Protein 3KTA (pdb70)

Radius of gyration: 31.04 Å; Cα contacts (8 Å, |Δi|>4): 1277; chains: 4; bounding box: 97×46×68 Å

Organism: Pyrococcus furiosus (strain ATCC 43587 / DSM 3638 / JCM 8422 / Vc1) (NCBI:txid186497)

Solvent-accessible surface area: 29811 Å² total

CATH classification: 3.40.50.300

B-factor: mean 23.98, std 8.47, range [8.79, 55.63]

Foldseek 3Di:
DAWQWKWKAQFAAPYHDIDIGGDDSDDDDDDDDVPPCDLSVLVLVLVQLQNQDCVCPHPAPQSRGDDPVHHQKIKMKIKDQCPVVLFVDPDRIWIKMWIAGNVRDIWIDIPRHTDDSVRSNVRCVSRPHSDQPPRAHPPRVCVQVVDPVVNVVSVVVVVVD/DVVLVVVVLVVQLQVQLQVQLCLLQPQWGKGKDQPDPVPSVVTDIDIWIGSNHDDTDDPVRAPQVVLSSVLSNVLSNCVSPNDQEDEEEQSCFPPDLSNVLSSVVSVVVSCVPYHYHYHHLDVNDPDPWDWDWDDPPDIDIDTDDNVRNVVSVVLVVDPPSTPPD/DAWQWKWKAQFAAPYHDIDIGGDDPDDDDDDDDPPPCDLSVVVLVLVQLLHDDCVLPHPALVNGGYDVGDFKIKMKIKDQCPVVLFVDPDRIWIKMWIAGRVGDIWIDIVRHTDDSVVSNVRCLSNHHSPAPVDAHPPRPCVQVPDPVVNVVNVVSVVPD/DVLVVVVLQVQLQVQLQVQLCLLQPCWGKGKDQPCNPDSVVTDIDIDIGRVPDLVPQPQNVLSNVLSNVLSNCVVPNDAEEEEEASCVRPDLVSLLSSVVSCVVSCVPYHYHYHHLDLSDPDPWDWDWDDPPDIDIDTDDNVRNCVSVVVVD

Nearest PDB structures (foldseek):
  3kta-assembly1_B  TM=1.006E+00  e=4.753E-29  Pyrococcus furiosus
  3kta-assembly2_D  TM=9.690E-01  e=1.064E-22  Pyrococcus furiosus
  6wge-assembly1_B  TM=8.783E-01  e=1.524E-11  Homo sapiens
  7q2y-assembly1_A  TM=8.920E-01  e=1.900E-10  Saccharomyces cerevisiae S288C
  7qen-assembly1_A  TM=8.945E-01  e=2.389E-10  Saccharomyces cerevisiae

Secondary structure (DSSP, 8-state):
-EEEEEEEESBGGG-SS-EEEE--SSEEEEEE-TTSSHHHHHHHHHHHTT---S----SSGGGGB------S-EEEEEEEE-TT--SSSSSSEEEEEEEE-TTS-EEEEETTEEE-HHHHHHHHHH---TT-TTEE-TT-GGGGT--HHHHHHHHHHHHT-/-HHHHH--HHHHHHHHHHHHHHHHSTT-EEEEEES-SSSGGGS-EEEEEETTSSS---TT--HHHHHHHHHHHHHHHHHHS--SEEEEESTTTT--HHHHHHHHHHHHHHTTTSEEEEE-S------SEEEEE--TT---EEE--TTT--HHHHHHTSTT-STT-/-EEEEEEEESBGGG-SS-EEEE--SSEEEEEE-TTSSHHHHHHHHHHHTT---S----SSGGGTB-----S-EEEEEEEE-TT--SSSS-SEEEEEEEE-TTS-EEEEETTEEE-HHHHHHHHHH---TT-TTEE-TT-GGGGT--HHHHHHHHHHHHT-/-HHHH--HHHHHHHHHHHHHHHHSTT-EEEEEES-SSSGGGS-EEEEEE----TT--HHHHHHHHHHHHHHHHHHS--SEEEEESTTTT--HHHHHHHHHHHHHHTTTSEEEEE-S------SEEEEE--TT---EEE--TTT--HHHHHH-

Structure (mmCIF, N/CA/C/O backbone):
data_3KTA
#
_entry.id   3KTA
#
_cell.length_a   65.000
_cell.length_b   86.100
_cell.length_c   70.100
_cell.angle_alpha   90.00
_cell.angle_beta   116.60
_cell.angle_gamma   90.00
#
_symmetry.space_group_name_H-M   'P 1 21 1'
#
loop_
_entity.id
_entity.type
_entity.pdbx_description
1 polymer 'Chromosome segregation protein smc'
2 polymer 'Chromosome segregation protein smc'
3 non-polymer "BIS(ADENOSINE)-5'-PENTAPHOSPHATE"
4 non-polymer 'MAGNESIUM ION'
5 water water
#
loop_
_atom_site.group_PDB
_atom_site.id
_atom_site.type_symbol
_atom_site.label_atom_id
_atom_site.label_alt_id
_atom_site.label_comp_id
_atom_site.label_asym_id
_atom_site.label_entity_id
_atom_site.label_seq_id
_atom_site.pdbx_PDB_ins_code
_atom_site.Cartn_x
_atom_site.Cartn_y
_atom_site.Cartn_z
_atom_site.occupancy
_atom_site.B_iso_or_equiv
_atom_site.auth_seq_id
_atom_site.auth_comp_id
_atom_site.auth_asym_id
_atom_site.auth_atom_id
_atom_site.pdbx_PDB_model_num
ATOM 1 N N . PRO A 1 2 ? 7.422 20.956 35.928 1.00 18.25 2 PRO A N 1
ATOM 2 C CA . PRO A 1 2 ? 8.807 21.457 35.923 1.00 14.71 2 PRO A CA 1
ATOM 3 C C . PRO A 1 2 ? 9.015 22.484 34.816 1.00 16.35 2 PRO A C 1
ATOM 4 O O . PRO A 1 2 ? 8.125 22.676 33.993 1.00 18.42 2 PRO A O 1
ATOM 8 N N . TYR A 1 3 ? 10.164 23.141 34.803 1.00 14.33 3 TYR A N 1
ATOM 9 C CA . TYR A 1 3 ? 10.480 24.040 33.688 1.00 13.15 3 TYR A CA 1
ATOM 10 C C . TYR A 1 3 ? 11.972 24.095 33.497 1.00 14.38 3 TYR A C 1
ATOM 11 O O . TYR A 1 3 ? 12.742 23.726 34.390 1.00 14.84 3 TYR A O 1
ATOM 20 N N . ILE A 1 4 ? 12.376 24.562 32.323 1.00 12.17 4 ILE A N 1
ATOM 21 C CA . ILE A 1 4 ? 13.781 24.615 31.964 1.00 10.43 4 ILE A CA 1
ATOM 22 C C . ILE A 1 4 ? 14.458 25.859 32.540 1.00 13.66 4 ILE A C 1
ATOM 23 O O . ILE A 1 4 ? 14.046 26.985 32.273 1.00 14.86 4 ILE A O 1
ATOM 28 N N . GLU A 1 5 ? 15.477 25.653 33.365 1.00 12.71 5 GLU A N 1
ATOM 29 C CA . GLU A 1 5 ? 16.227 26.786 33.897 1.00 12.62 5 GLU A CA 1
ATOM 30 C C . GLU A 1 5 ? 17.271 27.243 32.888 1.00 15.05 5 GLU A C 1
ATOM 31 O O . GLU A 1 5 ? 17.413 28.439 32.618 1.00 14.57 5 GLU A O 1
ATOM 37 N N . LYS A 1 6 ? 17.971 26.284 32.296 1.00 14.91 6 LYS A N 1
ATOM 38 C CA . LYS A 1 6 ? 19.004 26.606 31.318 1.00 14.76 6 LYS A CA 1
ATOM 39 C C . LYS A 1 6 ? 19.439 25.381 30.530 1.00 14.77 6 LYS A C 1
ATOM 40 O O . LYS A 1 6 ? 19.197 24.235 30.944 1.00 13.87 6 LYS A O 1
ATOM 46 N N . LEU A 1 7 ? 20.089 25.645 29.395 1.00 12.68 7 LEU A N 1
ATOM 47 C CA . LEU A 1 7 ? 20.850 24.657 28.639 1.00 13.62 7 LEU A CA 1
ATOM 48 C C . LEU A 1 7 ? 22.339 24.983 28.703 1.00 16.16 7 LEU A C 1
ATOM 49 O O . LEU A 1 7 ? 22.734 26.149 28.803 1.00 16.83 7 LEU A O 1
ATOM 54 N N . GLU A 1 8 ? 23.157 23.946 28.629 1.00 17.24 8 GLU A N 1
ATOM 55 C CA . GLU A 1 8 ? 24.598 24.091 28.430 1.00 17.05 8 GLU A CA 1
ATOM 56 C C . GLU A 1 8 ? 24.985 23.284 27.196 1.00 15.94 8 GLU A C 1
ATOM 57 O O . GLU A 1 8 ? 24.757 22.075 27.147 1.00 17.16 8 GLU A O 1
ATOM 63 N N . LEU A 1 9 ? 25.535 23.968 26.191 1.00 15.38 9 LEU A N 1
ATOM 64 C CA . LEU A 1 9 ? 25.934 23.339 24.934 1.00 14.24 9 LEU A CA 1
ATOM 65 C C . LEU A 1 9 ? 27.452 23.325 24.824 1.00 16.94 9 LEU A C 1
ATOM 66 O O . LEU A 1 9 ? 28.088 24.358 24.995 1.00 18.68 9 LEU A O 1
ATOM 71 N N . LYS A 1 10 ? 28.015 22.169 24.502 1.00 16.25 10 LYS A N 1
ATOM 72 C CA . LYS A 1 10 ? 29.439 22.081 24.202 1.00 17.37 10 LYS A CA 1
ATOM 73 C C . LYS A 1 10 ? 29.666 21.258 22.938 1.00 18.67 10 LYS A C 1
ATOM 74 O O . LYS A 1 10 ? 29.329 20.070 22.882 1.00 18.97 10 LYS A O 1
ATOM 80 N N . GLY A 1 11 ? 30.219 21.894 21.904 1.00 19.33 11 GLY A N 1
ATOM 81 C CA . GLY A 1 11 ? 30.492 21.207 20.657 1.00 21.77 11 GLY A CA 1
ATOM 82 C C . GLY A 1 11 ? 29.229 20.845 19.903 1.00 19.47 11 GLY A C 1
ATOM 83 O O . GLY A 1 11 ? 29.215 19.922 19.078 1.00 17.11 11 GLY A O 1
ATOM 84 N N . PHE A 1 12 ? 28.155 21.587 20.175 1.00 17.02 12 PHE A N 1
ATOM 85 C CA . PHE A 1 12 ? 26.863 21.258 19.597 1.00 14.66 12 PHE A CA 1
ATOM 86 C C . PHE A 1 12 ? 26.490 22.169 18.428 1.00 16.08 12 PHE A C 1
ATOM 87 O O . PHE A 1 12 ? 26.349 23.378 18.604 1.00 16.46 12 PHE A O 1
ATOM 95 N N . LYS A 1 13 ? 26.330 21.561 17.255 1.00 15.63 13 LYS A N 1
ATOM 96 C CA . LYS A 1 13 ? 26.045 22.265 16.003 1.00 17.29 13 LYS A CA 1
ATOM 97 C C . LYS A 1 13 ? 26.865 23.547 15.861 1.00 17.15 13 LYS A C 1
ATOM 98 O O . LYS A 1 13 ? 28.089 23.503 15.944 1.00 20.24 13 LYS A O 1
ATOM 104 N N . SER A 1 14 ? 26.224 24.689 15.628 1.00 16.61 14 SER A N 1
ATOM 105 C CA . SER A 1 14 ? 26.976 25.920 15.374 1.00 15.61 14 SER A CA 1
ATOM 106 C C . SER A 1 14 ? 27.588 26.614 16.608 1.00 16.97 14 SER A C 1
ATOM 107 O O . SER A 1 14 ? 28.186 27.690 16.485 1.00 17.09 14 SER A O 1
ATOM 110 N N . TYR A 1 15 ? 27.453 26.022 17.791 1.00 16.08 15 TYR A N 1
ATOM 111 C CA . TYR A 1 15 ? 27.809 26.748 19.019 1.00 16.71 15 TYR A CA 1
ATOM 112 C C . TYR A 1 15 ? 29.268 26.692 19.494 1.00 19.33 15 TYR A C 1
ATOM 113 O O . TYR A 1 15 ? 29.628 27.329 20.496 1.00 18.80 15 TYR A O 1
ATOM 122 N N . GLY A 1 16 ? 30.103 25.986 18.738 1.00 18.71 16 GLY A N 1
ATOM 123 C CA . GLY A 1 16 ? 31.538 26.028 18.953 1.00 21.74 16 GLY A CA 1
ATOM 124 C C . GLY A 1 16 ? 32.020 25.041 19.991 1.00 25.27 16 GLY A C 1
ATOM 125 O O . GLY A 1 16 ? 31.230 24.284 20.555 1.00 23.03 16 GLY A O 1
ATOM 126 N N . ASN A 1 17 ? 33.323 25.073 20.261 1.00 24.81 17 ASN A N 1
ATOM 127 C CA . ASN A 1 17 ? 33.956 24.068 21.114 1.00 27.35 17 ASN A CA 1
ATOM 128 C C . ASN A 1 17 ? 33.855 24.304 22.610 1.00 27.49 17 ASN A C 1
ATOM 129 O O . ASN A 1 17 ? 34.051 23.378 23.398 1.00 37.73 17 ASN A O 1
ATOM 134 N N . LYS A 1 18 ? 33.579 25.536 23.011 1.00 24.96 18 LYS A N 1
ATOM 135 C CA . LYS A 1 18 ? 33.528 25.870 24.426 1.00 27.93 18 LYS A CA 1
ATOM 136 C C . LYS A 1 18 ? 32.086 25.792 24.919 1.00 28.63 18 LYS A C 1
ATOM 137 O O . LYS A 1 18 ? 31.150 25.834 24.122 1.00 24.75 18 LYS A O 1
ATOM 143 N N . LYS A 1 19 ? 31.913 25.661 26.231 1.00 30.24 19 LYS A N 1
ATOM 144 C CA . LYS A 1 19 ? 30.581 25.510 26.813 1.00 24.00 19 LYS A CA 1
ATOM 145 C C . LYS A 1 19 ? 29.796 26.818 26.739 1.00 26.51 19 LYS A C 1
ATOM 146 O O . LYS A 1 19 ? 30.269 27.861 27.187 1.00 30.28 19 LYS A O 1
ATOM 152 N N . VAL A 1 20 ? 28.606 26.747 26.141 1.00 21.13 20 VAL A N 1
ATOM 153 C CA . VAL A 1 20 ? 27.702 27.883 25.997 1.00 22.98 20 VAL A CA 1
ATOM 154 C C . VAL A 1 20 ? 26.530 27.683 26.968 1.00 20.32 20 VAL A C 1
ATOM 155 O O . VAL A 1 20 ? 25.901 26.635 26.948 1.00 19.33 20 VAL A O 1
ATOM 159 N N . VAL A 1 21 ? 26.257 28.679 27.814 1.00 17.70 21 VAL A N 1
ATOM 160 C CA . VAL A 1 21 ? 25.116 28.654 28.734 1.00 17.48 21 VAL A CA 1
ATOM 161 C C . VAL A 1 21 ? 23.957 29.465 28.167 1.00 20.38 21 VAL A C 1
ATOM 162 O O . VAL A 1 21 ? 24.129 30.620 27.787 1.00 19.54 21 VAL A O 1
ATOM 166 N N . ILE A 1 22 ? 22.773 28.863 28.121 1.00 14.39 22 ILE A N 1
ATOM 167 C CA . ILE A 1 22 ? 21.593 29.548 27.609 1.00 14.63 22 ILE A CA 1
ATOM 168 C C . ILE A 1 22 ? 20.465 29.485 28.635 1.00 13.31 22 ILE A C 1
ATOM 169 O O . ILE A 1 22 ? 19.861 28.425 28.824 1.00 15.66 22 ILE A O 1
ATOM 174 N N . PRO A 1 23 ? 20.181 30.612 29.310 1.00 15.31 23 PRO A N 1
ATOM 175 C CA . PRO A 1 23 ? 19.189 30.649 30.386 1.00 14.69 23 PRO A CA 1
ATOM 176 C C . PRO A 1 23 ? 17.816 31.000 29.846 1.00 14.49 23 PRO A C 1
ATOM 177 O O . PRO A 1 23 ? 17.721 31.704 28.838 1.00 14.85 23 PRO A O 1
ATOM 181 N N . PHE A 1 24 ? 16.773 30.527 30.519 1.00 14.06 24 PHE A N 1
ATOM 182 C CA . PHE A 1 24 ? 15.398 30.814 30.123 1.00 13.28 24 PHE A CA 1
ATOM 183 C C . PHE A 1 24 ? 14.581 31.361 31.289 1.00 15.75 24 PHE A C 1
ATOM 184 O O . PHE A 1 24 ? 14.811 31.004 32.442 1.00 17.83 24 PHE A O 1
ATOM 192 N N . SER A 1 25 ? 13.624 32.234 30.990 1.00 13.05 25 SER A N 1
ATOM 193 C CA . SER A 1 25 ? 12.644 32.633 31.991 1.00 13.14 25 SER A CA 1
ATOM 194 C C . SER A 1 25 ? 11.723 31.455 32.298 1.00 15.09 25 SER A C 1
ATOM 195 O O . SER A 1 25 ? 11.436 30.658 31.421 1.00 14.22 25 SER A O 1
ATOM 198 N N . LYS A 1 26 ? 11.243 31.352 33.534 1.00 15.83 26 LYS A N 1
ATOM 199 C CA . LYS A 1 26 ? 10.198 30.378 33.862 1.00 14.68 26 LYS A CA 1
ATOM 200 C C . LYS A 1 26 ? 8.937 30.619 33.026 1.00 14.76 26 LYS A C 1
ATOM 201 O O . LYS A 1 26 ? 8.145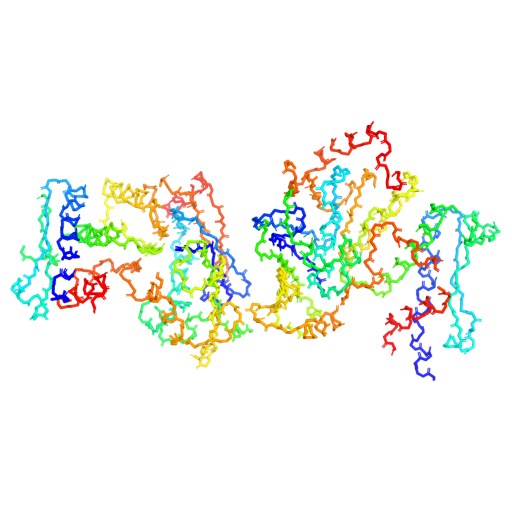 29.701 32.794 1.00 16.80 26 LYS A O 1
ATOM 207 N N . GLY A 1 27 ? 8.778 31.854 32.559 1.00 13.09 27 GLY A N 1
ATOM 208 C CA . GLY A 1 27 ? 7.624 32.244 31.770 1.00 13.87 27 GLY A CA 1
ATOM 209 C C . GLY A 1 27 ? 7.891 32.225 30.275 1.00 13.78 27 GLY A C 1
ATOM 210 O O . GLY A 1 27 ? 8.075 31.165 29.677 1.00 13.84 27 GLY A O 1
ATOM 211 N N . PHE A 1 28 ? 7.914 33.419 29.684 1.00 14.24 28 PHE A N 1
ATOM 212 C CA . PHE A 1 28 ? 8.012 33.602 28.229 1.00 13.82 28 PHE A CA 1
ATOM 213 C C . PHE A 1 28 ? 9.384 34.166 27.835 1.00 13.80 28 PHE A C 1
ATOM 214 O O . PHE A 1 28 ? 9.731 35.304 28.177 1.00 12.25 28 PHE A O 1
ATOM 222 N N . THR A 1 29 ? 10.186 33.355 27.148 1.00 10.89 29 THR A N 1
ATOM 223 C CA . THR A 1 29 ? 11.458 33.817 26.596 1.00 13.10 29 THR A CA 1
ATOM 224 C C . THR A 1 29 ? 11.324 33.926 25.087 1.00 11.99 29 THR A C 1
ATOM 225 O O . THR A 1 29 ? 10.826 33.012 24.440 1.00 13.02 29 THR A O 1
ATOM 229 N N . ALA A 1 30 ? 11.761 35.050 24.528 1.00 12.53 30 ALA A N 1
ATOM 230 C CA . ALA A 1 30 ? 11.832 35.187 23.084 1.00 12.53 30 ALA A CA 1
ATOM 231 C C . ALA A 1 30 ? 13.283 35.053 22.662 1.00 11.46 30 ALA A C 1
ATOM 232 O O . ALA A 1 30 ? 14.178 35.583 23.325 1.00 14.01 30 ALA A O 1
ATOM 234 N N . ILE A 1 31 ? 13.497 34.365 21.546 1.00 11.65 31 ILE A N 1
ATOM 235 C CA . ILE A 1 31 ? 14.824 34.196 20.960 1.00 13.04 31 ILE A CA 1
ATOM 236 C C . ILE A 1 31 ? 14.833 34.912 19.619 1.00 14.78 31 ILE A C 1
ATOM 237 O O . ILE A 1 31 ? 14.031 34.591 18.739 1.00 14.59 31 ILE A O 1
ATOM 242 N N . VAL A 1 32 ? 15.714 35.899 19.484 1.00 13.31 32 VAL A N 1
ATOM 243 C CA . VAL A 1 32 ? 15.802 36.697 18.260 1.00 13.68 32 VAL A CA 1
ATOM 244 C C . VAL A 1 32 ? 17.221 36.656 17.698 1.00 15.33 32 VAL A C 1
ATOM 245 O O . VAL A 1 32 ? 18.164 36.316 18.395 1.00 16.33 32 VAL A O 1
ATOM 249 N N . GLY A 1 33 ? 17.369 37.008 16.428 1.00 14.89 33 GLY A N 1
ATOM 250 C CA . GLY A 1 33 ? 18.676 36.960 15.791 1.00 15.73 33 GLY A CA 1
ATOM 251 C C . GLY A 1 33 ? 18.514 36.847 14.292 1.00 16.08 33 GLY A C 1
ATOM 252 O O . GLY A 1 33 ? 17.480 36.386 13.805 1.00 15.01 33 GLY A O 1
ATOM 253 N N . ALA A 1 34 ? 19.541 37.272 13.563 1.00 18.65 34 ALA A N 1
ATOM 254 C CA . ALA A 1 34 ? 19.498 37.290 12.111 1.00 19.10 34 ALA A CA 1
ATOM 255 C C . ALA A 1 34 ? 19.208 35.912 11.533 1.00 18.64 34 ALA A C 1
ATOM 256 O O . ALA A 1 34 ? 19.485 34.884 12.159 1.00 19.31 34 ALA A O 1
ATOM 258 N N . ASN A 1 35 ? 18.665 35.887 10.324 1.00 16.08 35 ASN A N 1
ATOM 259 C CA . ASN A 1 35 ? 18.508 34.643 9.595 1.00 15.34 35 ASN A CA 1
ATOM 260 C C . ASN A 1 35 ? 19.836 33.886 9.575 1.00 17.53 35 ASN A C 1
ATOM 261 O O . ASN A 1 35 ? 20.884 34.473 9.301 1.00 18.07 35 ASN A O 1
ATOM 266 N N . GLY A 1 36 ? 19.796 32.589 9.865 1.00 17.65 36 GLY A N 1
ATOM 267 C CA . GLY A 1 36 ? 21.001 31.772 9.836 1.00 18.00 36 GLY A CA 1
ATOM 268 C C . GLY A 1 36 ? 21.950 31.917 11.023 1.00 18.47 36 GLY A C 1
ATOM 269 O O . GLY A 1 36 ? 23.047 31.349 11.024 1.00 17.95 36 GLY A O 1
ATOM 270 N N . SER A 1 37 ? 21.534 32.651 12.052 1.00 15.96 37 SER A N 1
ATOM 271 C CA . SER A 1 37 ? 22.439 32.939 13.163 1.00 16.56 37 SER A CA 1
ATOM 272 C C . SER A 1 37 ? 22.624 31.777 14.146 1.00 16.03 37 SER A C 1
ATOM 273 O O . SER A 1 37 ? 23.592 31.778 14.916 1.00 16.21 37 SER A O 1
ATOM 276 N N . GLY A 1 38 ? 21.705 30.811 14.110 1.00 14.87 38 GLY A N 1
ATOM 277 C CA . GLY A 1 38 ? 21.757 29.651 14.998 1.00 13.81 38 GLY A CA 1
ATOM 278 C C . GLY A 1 38 ? 20.577 29.459 15.956 1.00 15.75 38 GLY A C 1
ATOM 279 O O . GLY A 1 38 ? 20.695 28.737 16.956 1.00 15.99 38 GLY A O 1
ATOM 280 N N . LYS A 1 39 ? 19.443 30.092 15.670 1.00 11.93 39 LYS A N 1
ATOM 281 C CA . LYS A 1 39 ? 18.299 30.047 16.591 1.00 12.55 39 LYS A CA 1
ATOM 282 C C . LYS A 1 39 ? 17.673 28.651 16.691 1.00 13.54 39 LYS A C 1
ATOM 283 O O . LYS A 1 39 ? 17.505 28.098 17.798 1.00 12.07 39 LYS A O 1
ATOM 289 N N . SER A 1 40 ? 17.328 28.060 15.553 1.00 13.63 40 SER A N 1
ATOM 290 C CA . SER A 1 40 ? 16.675 26.755 15.578 1.00 13.63 40 SER A CA 1
ATOM 291 C C . SER A 1 40 ? 17.575 25.686 16.191 1.00 13.79 40 SER A C 1
ATOM 292 O O . SER A 1 40 ? 17.081 24.713 16.741 1.00 12.86 40 SER A O 1
ATOM 295 N N . ASN A 1 41 ? 18.884 25.859 16.062 1.00 12.15 41 ASN A N 1
ATOM 296 C CA . ASN A 1 41 ? 19.829 24.922 16.682 1.00 14.55 41 ASN A CA 1
ATOM 297 C C . ASN A 1 41 ? 19.641 24.802 18.204 1.00 14.84 41 ASN A C 1
ATOM 298 O O . ASN A 1 41 ? 19.936 23.761 18.791 1.00 13.61 41 ASN A O 1
ATOM 303 N N . ILE A 1 42 ? 19.181 25.872 18.847 1.00 12.43 42 ILE A N 1
ATOM 304 C CA . ILE A 1 42 ? 18.845 25.800 20.276 1.00 15.03 42 ILE A CA 1
ATOM 305 C C . ILE A 1 42 ? 17.683 24.838 20.515 1.00 13.26 42 ILE A C 1
ATOM 306 O O . ILE A 1 42 ? 17.711 24.034 21.443 1.00 12.62 42 ILE A O 1
ATOM 311 N N . GLY A 1 43 ? 16.656 24.913 19.675 1.00 10.38 43 GLY A N 1
ATOM 312 C CA . GLY A 1 43 ? 15.597 23.929 19.701 1.00 13.52 43 GLY A CA 1
ATOM 313 C C . GLY A 1 43 ? 16.137 22.532 19.478 1.00 13.84 43 GLY A C 1
ATOM 314 O O . GLY A 1 43 ? 15.690 21.585 20.120 1.00 13.39 43 GLY A O 1
ATOM 315 N N . ASP A 1 44 ? 17.096 22.389 18.564 1.00 12.67 44 ASP A N 1
ATOM 316 C CA . ASP A 1 44 ? 17.636 21.060 18.299 1.00 12.40 44 ASP A CA 1
ATOM 317 C C . ASP A 1 44 ? 18.398 20.518 19.511 1.00 12.67 44 ASP A C 1
ATOM 318 O O . ASP A 1 44 ? 18.411 19.300 19.739 1.00 14.17 44 ASP A O 1
ATOM 323 N N . ALA A 1 45 ? 19.004 21.417 20.285 1.00 13.59 45 ALA A N 1
ATOM 324 C CA . ALA A 1 45 ? 19.691 21.016 21.522 1.00 13.53 45 ALA A CA 1
ATOM 325 C C . ALA A 1 45 ? 18.696 20.402 22.496 1.00 14.27 45 ALA A C 1
ATOM 326 O O . ALA A 1 45 ? 19.001 19.422 23.182 1.00 14.49 45 ALA A O 1
ATOM 328 N N . ILE A 1 46 ? 17.495 20.961 22.546 1.00 11.32 46 ILE A N 1
ATOM 329 C CA . ILE A 1 46 ? 16.437 20.419 23.392 1.00 12.04 46 ILE A CA 1
ATOM 330 C C . ILE A 1 46 ? 15.970 19.045 22.896 1.00 14.95 46 ILE A C 1
ATOM 331 O O . ILE A 1 46 ? 15.865 18.107 23.682 1.00 14.73 46 ILE A O 1
ATOM 336 N N . LEU A 1 47 ? 15.701 18.922 21.597 1.00 11.77 47 LEU A N 1
ATOM 337 C CA . LEU A 1 47 ? 15.335 17.626 21.030 1.00 14.59 47 LEU A CA 1
ATOM 338 C C . LEU A 1 47 ? 16.397 16.568 21.356 1.00 16.77 47 LEU A C 1
ATOM 339 O O . LEU A 1 47 ? 16.081 15.413 21.714 1.00 16.61 47 LEU A O 1
ATOM 344 N N . PHE A 1 48 ? 17.657 16.968 21.215 1.00 12.83 48 PHE A N 1
ATOM 345 C CA . PHE A 1 48 ? 18.789 16.054 21.390 1.00 12.81 48 PHE A CA 1
ATOM 346 C C . PHE A 1 48 ? 18.896 15.551 22.821 1.00 15.39 48 PHE A C 1
ATOM 347 O O . PHE A 1 48 ? 18.967 14.338 23.065 1.00 15.48 48 PHE A O 1
ATOM 355 N N . VAL A 1 49 ? 18.900 16.481 23.770 1.00 13.40 49 VAL A N 1
ATOM 356 C CA . VAL A 1 49 ? 19.120 16.103 25.169 1.00 13.97 49 VAL A CA 1
ATOM 357 C C . VAL A 1 49 ? 17.942 15.313 25.742 1.00 14.48 49 VAL A C 1
ATOM 358 O O . VAL A 1 49 ? 18.116 14.527 26.680 1.00 15.26 49 VAL A O 1
ATOM 362 N N . LEU A 1 50 ? 16.756 15.482 25.158 1.00 15.49 50 LEU A N 1
ATOM 363 C CA . LEU A 1 50 ? 15.567 14.756 25.606 1.00 16.65 50 LEU A CA 1
ATOM 364 C C . LEU A 1 50 ? 15.422 13.410 24.900 1.00 17.97 50 LEU A C 1
ATOM 365 O O . LEU A 1 50 ? 14.386 12.744 25.001 1.00 18.23 50 LEU A O 1
ATOM 370 N N . GLY A 1 51 ? 16.460 13.025 24.167 1.00 17.94 51 GLY A N 1
ATOM 371 C CA . GLY A 1 51 ? 16.560 11.654 23.686 1.00 21.93 51 GLY A CA 1
ATOM 372 C C . GLY A 1 51 ? 16.249 11.436 22.224 1.00 23.86 51 GLY A C 1
ATOM 373 O O . GLY A 1 51 ? 16.084 10.294 21.788 1.00 27.37 51 GLY A O 1
ATOM 374 N N . GLY A 1 52 ? 16.176 12.519 21.457 1.00 22.10 52 GLY A N 1
ATOM 375 C CA . GLY A 1 52 ? 15.862 12.420 20.043 1.00 24.39 52 GLY A CA 1
ATOM 376 C C . GLY A 1 52 ? 16.720 11.398 19.318 1.00 26.02 52 GLY A C 1
ATOM 377 O O . GLY A 1 52 ? 17.947 11.450 19.370 1.00 24.44 52 GLY A O 1
ATOM 378 N N . LEU A 1 53 ? 16.067 10.474 18.620 1.00 30.44 53 LEU A N 1
ATOM 379 C CA . LEU A 1 53 ? 16.781 9.441 17.878 1.00 31.69 53 LEU A CA 1
ATOM 380 C C . LEU A 1 53 ? 16.779 9.711 16.379 1.00 33.73 53 LEU A C 1
ATOM 381 O O . LEU A 1 53 ? 17.445 9.005 15.622 1.00 39.57 53 LEU A O 1
ATOM 386 N N . SER A 1 54 ? 16.031 10.725 15.954 1.00 31.58 54 SER A N 1
ATOM 387 C CA . SER A 1 54 ? 15.947 11.061 14.528 1.00 33.17 54 SER A CA 1
ATOM 388 C C . SER A 1 54 ? 16.881 12.200 14.143 1.00 31.16 54 SER A C 1
ATOM 389 O O . SER A 1 54 ? 16.578 13.372 14.381 1.00 28.85 54 SER A O 1
ATOM 392 N N . ALA A 1 55 ? 18.012 11.863 13.538 1.00 31.34 55 ALA A N 1
ATOM 393 C CA . ALA A 1 55 ? 18.949 12.887 13.099 1.00 27.84 55 ALA A CA 1
ATOM 394 C C . ALA A 1 55 ? 18.242 13.852 12.150 1.00 27.99 55 ALA A C 1
ATOM 395 O O . ALA A 1 55 ? 18.461 15.063 12.207 1.00 27.01 55 ALA A O 1
ATOM 397 N N . LYS A 1 56 ? 17.392 13.299 11.288 1.00 28.71 56 LYS A N 1
ATOM 398 C CA . LYS A 1 56 ? 16.681 14.086 10.282 1.00 31.66 56 LYS A CA 1
ATOM 399 C C . LYS A 1 56 ? 15.811 15.175 10.913 1.00 29.14 56 LYS A C 1
ATOM 400 O O . LYS A 1 56 ? 15.725 16.288 10.385 1.00 28.13 56 LYS A O 1
ATOM 406 N N . ALA A 1 57 ? 15.183 14.867 12.046 1.00 26.65 57 ALA A N 1
ATOM 407 C CA . ALA A 1 57 ? 14.351 15.856 12.735 1.00 28.58 57 ALA A CA 1
ATOM 408 C C . ALA A 1 57 ? 15.188 17.064 13.157 1.00 23.26 57 ALA A C 1
ATOM 409 O O . ALA A 1 57 ? 14.676 18.184 13.247 1.00 24.06 57 ALA A O 1
ATOM 419 N N . ARG A 1 59 ? 17.799 17.977 11.460 1.00 22.64 59 ARG A N 1
ATOM 420 C CA . ARG A 1 59 ? 18.402 18.436 10.213 1.00 24.86 59 ARG A CA 1
ATOM 421 C C . ARG A 1 59 ? 19.845 17.963 10.036 1.00 28.42 59 ARG A C 1
ATOM 422 O O . ARG A 1 59 ? 20.690 18.679 9.503 1.00 29.44 59 ARG A O 1
ATOM 430 N N . ALA A 1 60 ? 20.104 16.743 10.491 1.00 29.51 60 ALA A N 1
ATOM 431 C CA . ALA A 1 60 ? 21.395 16.098 10.301 1.00 29.03 60 ALA A CA 1
ATOM 432 C C . ALA A 1 60 ? 21.196 14.800 9.524 1.00 27.06 60 ALA A C 1
ATOM 433 O O . ALA A 1 60 ? 20.158 14.145 9.652 1.00 30.94 60 ALA A O 1
ATOM 435 N N . SER A 1 61 ? 22.183 14.429 8.716 1.00 31.39 61 SER A N 1
ATOM 436 C CA . SER A 1 61 ? 22.111 13.165 7.985 1.00 31.80 61 SER A CA 1
ATOM 437 C C . SER A 1 61 ? 22.271 12.008 8.959 1.00 32.31 61 SER A C 1
ATOM 438 O O . SER A 1 61 ? 21.546 11.015 8.891 1.00 31.73 61 SER A O 1
ATOM 441 N N . ARG A 1 62 ? 23.233 12.141 9.863 1.00 28.42 62 ARG A N 1
ATOM 442 C CA . ARG A 1 62 ? 23.378 11.187 10.955 1.00 30.67 62 ARG A CA 1
ATOM 443 C C . ARG A 1 62 ? 23.693 11.950 12.229 1.00 29.38 62 ARG A C 1
ATOM 444 O O . ARG A 1 62 ? 24.092 13.112 12.183 1.00 29.12 62 ARG A O 1
ATOM 452 N N . ILE A 1 63 ? 23.521 11.293 13.367 1.00 31.65 63 ILE A N 1
ATOM 453 C CA . ILE A 1 63 ? 23.637 11.967 14.656 1.00 27.61 63 ILE A CA 1
ATOM 454 C C . ILE A 1 63 ? 25.017 12.596 14.908 1.00 28.59 63 ILE A C 1
ATOM 455 O O . ILE A 1 63 ? 25.113 13.649 15.527 1.00 26.03 63 ILE A O 1
ATOM 460 N N . SER A 1 64 ? 26.086 11.977 14.410 1.00 29.07 64 SER A N 1
ATOM 461 C CA . SER A 1 64 ? 27.424 12.539 14.594 1.00 26.56 64 SER A CA 1
ATOM 462 C C . SER A 1 64 ? 27.609 13.882 13.878 1.00 26.31 64 SER A C 1
ATOM 463 O O . SER A 1 64 ? 28.516 14.659 14.217 1.00 27.67 64 SER A O 1
ATOM 466 N N . ASP A 1 65 ? 26.748 14.155 12.897 1.00 27.98 65 ASP A N 1
ATOM 467 C CA . ASP A 1 65 ? 26.798 15.411 12.150 1.00 27.64 65 ASP A CA 1
ATOM 468 C C . ASP A 1 65 ? 26.407 16.595 13.027 1.00 28.28 65 ASP A C 1
ATOM 469 O O . ASP A 1 65 ? 26.542 17.752 12.620 1.00 24.48 65 ASP A O 1
ATOM 474 N N . LEU A 1 66 ? 25.922 16.301 14.231 1.00 23.15 66 LEU A N 1
ATOM 475 C CA . LEU A 1 66 ? 25.590 17.336 15.201 1.00 21.12 66 LEU A CA 1
ATOM 476 C C . LEU A 1 66 ? 26.832 17.904 15.879 1.00 20.33 66 LEU A C 1
ATOM 477 O O . LEU A 1 66 ? 26.758 18.872 16.635 1.00 20.16 66 LEU A O 1
ATOM 482 N N . ILE A 1 67 ? 27.980 17.279 15.642 1.00 20.80 67 ILE A N 1
ATOM 483 C CA . ILE A 1 67 ? 29.199 17.738 16.276 1.00 20.14 67 ILE A CA 1
ATOM 484 C C . ILE A 1 67 ? 29.756 18.949 15.554 1.00 18.64 67 ILE A C 1
ATOM 485 O O . ILE A 1 67 ? 29.912 18.929 14.326 1.00 22.79 67 ILE A O 1
ATOM 490 N N . PHE A 1 68 ? 30.039 19.991 16.327 1.00 20.03 68 PHE A N 1
ATOM 491 C CA . PHE A 1 68 ? 30.598 21.229 15.807 1.00 18.19 68 PHE A CA 1
ATOM 492 C C . PHE A 1 68 ? 31.798 21.011 14.906 1.00 23.37 68 PHE A C 1
ATOM 493 O O . PHE A 1 68 ? 32.782 20.382 15.294 1.00 22.92 68 PHE A O 1
ATOM 501 N N . ALA A 1 69 ? 31.701 21.562 13.705 1.00 23.28 69 ALA A N 1
ATOM 502 C CA . ALA A 1 69 ? 32.811 21.622 12.774 1.00 27.44 69 ALA A CA 1
ATOM 503 C C . ALA A 1 69 ? 32.655 22.954 12.055 1.00 25.52 69 ALA A C 1
ATOM 504 O O . ALA A 1 69 ? 31.736 23.121 11.257 1.00 32.32 69 ALA A O 1
ATOM 506 N N . GLY A 1 70 ? 33.524 23.906 12.377 1.00 27.52 70 GLY A N 1
ATOM 507 C CA . GLY A 1 70 ? 33.437 25.252 11.832 1.00 28.65 70 GLY A CA 1
ATOM 508 C C . GLY A 1 70 ? 33.498 25.302 10.319 1.00 35.91 70 GLY A C 1
ATOM 509 O O . GLY A 1 70 ? 32.745 26.041 9.686 1.00 33.01 70 GLY A O 1
ATOM 510 N N . SER A 1 71 ? 34.402 24.519 9.738 1.00 36.06 71 SER A N 1
ATOM 511 C CA . SER A 1 71 ? 34.523 24.429 8.288 1.00 36.83 71 SER A CA 1
ATOM 512 C C . SER A 1 71 ? 34.976 23.031 7.880 1.00 41.06 71 SER A C 1
ATOM 513 O O . SER A 1 71 ? 35.330 22.210 8.732 1.00 38.03 71 SER A O 1
ATOM 516 N N . PRO A 1 76 ? 37.239 19.482 14.186 1.00 36.23 76 PRO A N 1
ATOM 517 C CA . PRO A 1 76 ? 35.956 19.620 14.892 1.00 36.47 76 PRO A CA 1
ATOM 518 C C . PRO A 1 76 ? 36.059 19.304 16.385 1.00 36.96 76 PRO A C 1
ATOM 519 O O . PRO A 1 76 ? 37.136 18.998 16.908 1.00 33.72 76 PRO A O 1
ATOM 523 N N . ALA A 1 77 ? 34.925 19.388 17.069 1.00 35.00 77 ALA A N 1
ATOM 524 C CA . ALA A 1 77 ? 34.851 18.994 18.468 1.00 32.70 77 ALA A CA 1
ATOM 525 C C . ALA A 1 77 ? 35.028 17.474 18.597 1.00 27.37 77 ALA A C 1
ATOM 526 O O . ALA A 1 77 ? 34.789 16.729 17.645 1.00 31.02 77 ALA A O 1
ATOM 528 N N . LYS A 1 78 ? 35.449 17.019 19.777 1.00 28.42 78 LYS A N 1
ATOM 529 C CA . LYS A 1 78 ? 35.650 15.591 20.020 1.00 28.95 78 LYS A CA 1
ATOM 530 C C . LYS A 1 78 ? 34.314 14.862 20.224 1.00 30.53 78 LYS A C 1
ATOM 531 O O . LYS A 1 78 ? 34.231 13.635 20.134 1.00 26.29 78 LYS A O 1
ATOM 537 N N . TYR A 1 79 ? 33.267 15.639 20.486 1.00 28.21 79 TYR A N 1
ATOM 538 C CA . TYR A 1 79 ? 31.907 15.120 20.619 1.00 23.74 79 TYR A CA 1
ATOM 539 C C . TYR A 1 79 ? 30.977 16.316 20.780 1.00 21.82 79 TYR A C 1
ATOM 540 O O . TYR A 1 79 ? 31.442 17.438 20.918 1.00 21.79 79 TYR A O 1
ATOM 549 N N . ALA A 1 80 ? 29.675 16.060 20.783 1.00 22.23 80 ALA A N 1
ATOM 550 C CA . ALA A 1 80 ? 28.686 17.099 21.082 1.00 21.17 80 ALA A CA 1
ATOM 551 C C . ALA A 1 80 ? 27.995 16.756 22.395 1.00 19.89 80 ALA A C 1
ATOM 552 O O . ALA A 1 80 ? 27.613 15.613 22.622 1.00 21.36 80 ALA A O 1
ATOM 554 N N . GLU A 1 81 ? 27.830 17.750 23.256 1.00 17.50 81 GLU A N 1
ATOM 555 C CA . GLU A 1 81 ? 27.160 17.523 24.527 1.00 18.02 81 GLU A CA 1
ATOM 556 C C . GLU A 1 81 ? 26.145 18.614 24.863 1.00 17.83 81 GLU A C 1
ATOM 557 O O . GLU A 1 81 ? 26.412 19.799 24.690 1.00 19.88 81 GLU A O 1
ATOM 563 N N . VAL A 1 82 ? 24.985 18.200 25.360 1.00 14.11 82 VAL A N 1
ATOM 564 C CA . VAL A 1 82 ? 23.996 19.143 25.866 1.00 14.03 82 VAL A CA 1
ATOM 565 C C . VAL A 1 82 ? 23.594 18.724 27.270 1.00 13.13 82 VAL A C 1
ATOM 566 O O . VAL A 1 82 ? 23.360 17.536 27.524 1.00 15.51 82 VAL A O 1
ATOM 570 N N . ALA A 1 83 ? 23.547 19.698 28.173 1.00 15.21 83 ALA A N 1
ATOM 571 C CA . ALA A 1 83 ? 22.962 19.488 29.489 1.00 15.22 83 ALA A CA 1
ATOM 572 C C . ALA A 1 83 ? 21.734 20.374 29.629 1.00 14.67 83 ALA A C 1
ATOM 573 O O . ALA A 1 83 ? 21.756 21.548 29.250 1.00 15.81 83 ALA A O 1
ATOM 575 N N . ILE A 1 84 ? 20.657 19.810 30.165 1.00 14.04 84 ILE A N 1
ATOM 576 C CA . ILE A 1 84 ? 19.448 20.575 30.402 1.00 12.83 84 ILE A CA 1
ATOM 577 C C . ILE A 1 84 ? 19.133 20.561 31.904 1.00 14.51 84 ILE A C 1
ATOM 578 O O . ILE A 1 84 ? 19.199 19.507 32.555 1.00 15.24 84 ILE A O 1
ATOM 583 N N . TYR A 1 85 ? 18.863 21.735 32.459 1.00 12.93 85 TYR A N 1
ATOM 584 C CA . TYR A 1 85 ? 18.608 21.877 33.901 1.00 14.21 85 TYR A CA 1
ATOM 585 C C . TYR A 1 85 ? 17.128 22.195 34.117 1.00 16.13 85 TYR A C 1
ATOM 586 O O . TYR A 1 85 ? 16.643 23.259 33.697 1.00 14.78 85 TYR A O 1
ATOM 595 N N . PHE A 1 86 ? 16.401 21.271 34.746 1.00 14.45 86 PHE A N 1
ATOM 596 C CA . PHE A 1 86 ? 14.994 21.502 35.047 1.00 13.24 86 PHE A CA 1
ATOM 597 C C . PHE A 1 86 ? 14.804 21.923 36.492 1.00 13.99 86 PHE A C 1
ATOM 598 O O . PHE A 1 86 ? 15.342 21.296 37.413 1.00 16.61 86 PHE A O 1
ATOM 606 N N . ASN A 1 87 ? 13.997 22.951 36.704 1.00 13.49 87 ASN A N 1
ATOM 607 C CA . ASN A 1 87 ? 13.457 23.174 38.035 1.00 15.87 87 ASN A CA 1
ATOM 608 C C . ASN A 1 87 ? 12.362 22.140 38.321 1.00 15.53 87 ASN A C 1
ATOM 609 O O . ASN A 1 87 ? 11.427 21.981 37.537 1.00 15.03 87 ASN A O 1
ATOM 614 N N . ASN A 1 88 ? 12.506 21.415 39.433 1.00 14.87 88 ASN A N 1
ATOM 615 C CA . ASN A 1 88 ? 11.578 20.346 39.808 1.00 14.30 88 ASN A CA 1
ATOM 616 C C . ASN A 1 88 ? 11.006 20.593 41.193 1.00 17.74 88 ASN A C 1
ATOM 617 O O . ASN A 1 88 ? 10.643 19.647 41.903 1.00 16.59 88 ASN A O 1
ATOM 622 N N . GLU A 1 89 ? 10.914 21.854 41.591 1.00 15.24 89 GLU A N 1
ATOM 623 C CA . GLU A 1 89 ? 10.274 22.141 42.874 1.00 19.34 89 GLU A CA 1
ATOM 624 C C . GLU A 1 89 ? 8.837 21.605 42.927 1.00 22.28 89 GLU A C 1
ATOM 625 O O . GLU A 1 89 ? 8.326 21.277 44.011 1.00 18.59 89 GLU A O 1
ATOM 631 N N . ASP A 1 90 ? 8.185 21.509 41.767 1.00 18.90 90 ASP A N 1
ATOM 632 C CA . ASP A 1 90 ? 6.804 21.016 41.698 1.00 17.83 90 ASP A CA 1
ATOM 633 C C . ASP A 1 90 ? 6.696 19.491 41.728 1.00 18.15 90 ASP A C 1
ATOM 634 O O . ASP A 1 90 ? 5.602 18.939 41.737 1.00 17.88 90 ASP A O 1
ATOM 639 N N . ARG A 1 91 ? 7.846 18.826 41.759 1.00 17.70 91 ARG A N 1
ATOM 640 C CA . ARG A 1 91 ? 7.914 17.365 41.764 1.00 16.35 91 ARG A CA 1
ATOM 641 C C . ARG A 1 91 ? 7.176 16.730 40.585 1.00 19.38 91 ARG A C 1
ATOM 642 O O . ARG A 1 91 ? 6.629 15.631 40.689 1.00 19.31 91 ARG A O 1
ATOM 650 N N . GLY A 1 92 ? 7.190 17.422 39.447 1.00 17.03 92 GLY A N 1
ATOM 651 C CA . GLY A 1 92 ? 6.693 16.830 38.225 1.00 16.53 92 GLY A CA 1
ATOM 652 C C . GLY A 1 92 ? 7.490 15.588 37.857 1.00 17.25 92 GLY A C 1
ATOM 653 O O . GLY A 1 92 ? 6.920 14.601 37.399 1.00 19.98 92 GLY A O 1
ATOM 654 N N . PHE A 1 93 ? 8.809 15.642 38.030 1.00 18.82 93 PHE A N 1
ATOM 655 C CA . PHE A 1 93 ? 9.645 14.455 37.865 1.00 20.21 93 PHE A CA 1
ATOM 656 C C . PHE A 1 93 ? 9.530 13.628 39.135 1.00 18.66 93 PHE A C 1
ATOM 657 O O . PHE A 1 93 ? 9.561 14.179 40.247 1.00 18.83 93 PHE A O 1
ATOM 665 N N . PRO A 1 94 ? 9.425 12.304 38.981 1.00 19.01 94 PRO A N 1
ATOM 666 C CA . PRO A 1 94 ? 9.356 11.408 40.141 1.00 20.28 94 PRO A CA 1
ATOM 667 C C . PRO A 1 94 ? 10.736 11.203 40.760 1.00 23.48 94 PRO A C 1
ATOM 668 O O . PRO A 1 94 ? 11.214 10.071 40.905 1.00 23.50 94 PRO A O 1
ATOM 672 N N . ILE A 1 95 ? 11.367 12.317 41.113 1.00 20.05 95 ILE A N 1
ATOM 673 C CA . ILE A 1 95 ? 12.698 12.342 41.701 1.00 20.51 95 ILE A CA 1
ATOM 674 C C . ILE A 1 95 ? 12.650 13.364 42.827 1.00 23.82 95 ILE A C 1
ATOM 675 O O . ILE A 1 95 ? 12.187 14.488 42.618 1.00 22.30 95 ILE A O 1
ATOM 680 N N . ASP A 1 96 ? 13.113 12.976 44.015 1.00 21.62 96 ASP A N 1
ATOM 681 C CA . ASP A 1 96 ? 13.009 13.834 45.188 1.00 22.30 96 ASP A CA 1
ATOM 682 C C . ASP A 1 96 ? 14.117 14.875 45.222 1.00 24.93 96 ASP A C 1
ATOM 683 O O . ASP A 1 96 ? 14.880 14.957 46.189 1.00 26.20 96 ASP A O 1
ATOM 688 N N . GLU A 1 97 ? 14.207 15.668 44.158 1.00 19.10 97 GLU A N 1
ATOM 689 C CA . GLU A 1 97 ? 15.180 16.750 44.082 1.00 20.59 97 GLU A CA 1
ATOM 690 C C . GLU A 1 97 ? 14.560 17.981 43.440 1.00 19.25 97 GLU A C 1
ATOM 691 O O . GLU A 1 97 ? 13.755 17.852 42.515 1.00 18.35 97 GLU A O 1
ATOM 697 N N . ASP A 1 98 ? 14.944 19.162 43.915 1.00 18.35 98 ASP A N 1
ATOM 698 C CA . ASP A 1 98 ? 14.477 20.418 43.316 1.00 19.16 98 ASP A CA 1
ATOM 699 C C . ASP A 1 98 ? 15.068 20.699 41.945 1.00 16.61 98 ASP A C 1
ATOM 700 O O . ASP A 1 98 ? 14.551 21.546 41.215 1.00 16.98 98 ASP A O 1
ATOM 705 N N . GLU A 1 99 ? 16.165 20.023 41.613 1.00 19.81 99 GLU A N 1
ATOM 706 C CA . GLU A 1 99 ? 16.789 20.176 40.303 1.00 21.18 99 GLU A CA 1
ATOM 707 C C . GLU A 1 99 ? 16.958 18.810 39.659 1.00 20.39 99 GLU A C 1
ATOM 708 O O . GLU A 1 99 ? 17.403 17.856 40.309 1.00 20.10 99 GLU A O 1
ATOM 714 N N . VAL A 1 100 ? 16.582 18.705 38.386 1.00 16.93 100 VAL A N 1
ATOM 715 C CA . VAL A 1 100 ? 16.809 17.493 37.612 1.00 15.35 100 VAL A CA 1
ATOM 716 C C . VAL A 1 100 ? 17.660 17.865 36.415 1.00 15.77 100 VAL A C 1
ATOM 717 O O . VAL A 1 100 ? 17.244 18.690 35.598 1.00 16.63 100 VAL A O 1
ATOM 721 N N . VAL A 1 101 ? 18.849 17.271 36.322 1.00 15.55 101 VAL A N 1
ATOM 722 C CA . VAL A 1 101 ? 19.799 17.614 35.264 1.00 15.18 101 VAL A CA 1
ATOM 723 C C . VAL A 1 101 ? 19.958 16.392 34.381 1.00 16.33 101 VAL A C 1
ATOM 724 O O . VAL A 1 101 ? 20.298 15.298 34.859 1.00 16.88 101 VAL A O 1
ATOM 728 N N . ILE A 1 102 ? 19.723 16.571 33.088 1.00 15.29 102 ILE A N 1
ATOM 729 C CA . ILE A 1 102 ? 19.927 15.505 32.124 1.00 12.48 102 ILE A CA 1
ATOM 730 C C . ILE A 1 102 ? 21.015 15.941 31.144 1.00 14.94 102 ILE A C 1
ATOM 731 O O . ILE A 1 102 ? 21.022 17.085 30.686 1.00 15.36 102 ILE A O 1
ATOM 736 N N . ARG A 1 103 ? 21.952 15.041 30.852 1.00 13.90 103 ARG A N 1
ATOM 737 C CA . ARG A 1 103 ? 23.041 15.353 29.931 1.00 14.12 103 ARG A CA 1
ATOM 738 C C . ARG A 1 103 ? 23.145 14.238 28.908 1.00 16.34 103 ARG A C 1
ATOM 739 O O . ARG A 1 103 ? 23.002 13.065 29.250 1.00 15.18 103 ARG A O 1
ATOM 747 N N . ARG A 1 104 ? 23.385 14.614 27.655 1.00 13.32 104 ARG A N 1
ATOM 748 C CA . ARG A 1 104 ? 23.620 13.656 26.589 1.00 15.08 104 ARG A CA 1
ATOM 749 C C . ARG A 1 104 ? 24.869 14.064 25.829 1.00 16.46 104 ARG A C 1
ATOM 750 O O . ARG A 1 104 ? 25.055 15.239 25.487 1.00 16.55 104 ARG A O 1
ATOM 758 N N . ARG A 1 105 ? 25.723 13.088 25.558 1.00 15.89 105 ARG A N 1
ATOM 759 C CA . ARG A 1 105 ? 26.929 13.349 24.784 1.00 18.48 105 ARG A CA 1
ATOM 760 C C . ARG A 1 105 ? 26.962 12.363 23.622 1.00 20.03 105 ARG A C 1
ATOM 761 O O . ARG A 1 105 ? 26.762 11.167 23.819 1.00 22.04 105 ARG A O 1
ATOM 769 N N . VAL A 1 106 ? 27.187 12.856 22.407 1.00 18.19 106 VAL A N 1
ATOM 770 C CA . VAL A 1 106 ? 27.328 11.967 21.256 1.00 21.78 106 VAL A CA 1
ATOM 771 C C . VAL A 1 106 ? 28.746 12.052 20.704 1.00 23.41 106 VAL A C 1
ATOM 772 O O . VAL A 1 106 ? 29.320 13.132 20.610 1.00 20.94 106 VAL A O 1
ATOM 776 N N . TYR A 1 107 ? 29.298 10.901 20.334 1.00 23.29 107 TYR A N 1
ATOM 777 C CA . TYR A 1 107 ? 30.657 10.819 19.818 1.00 27.73 107 TYR A CA 1
ATOM 778 C C . TYR A 1 107 ? 30.688 10.676 18.303 1.00 25.62 107 TYR A C 1
ATOM 779 O O . TYR A 1 107 ? 29.680 10.343 17.687 1.00 26.75 107 TYR A O 1
ATOM 788 N N . PRO A 1 108 ? 31.864 10.918 17.695 1.00 27.68 108 PRO A N 1
ATOM 789 C CA . PRO A 1 108 ? 31.990 10.811 16.238 1.00 28.42 108 PRO A CA 1
ATOM 790 C C . PRO A 1 108 ? 31.523 9.469 15.670 1.00 29.35 108 PRO A C 1
ATOM 791 O O . PRO A 1 108 ? 31.144 9.411 14.501 1.00 30.68 108 PRO A O 1
ATOM 795 N N . ASP A 1 109 ? 31.527 8.409 16.473 1.00 31.72 109 ASP A N 1
ATOM 796 C CA . ASP A 1 109 ? 31.095 7.101 15.977 1.00 33.14 109 ASP A CA 1
ATOM 797 C C . ASP A 1 109 ? 29.587 6.883 16.093 1.00 32.40 109 ASP A C 1
ATOM 798 O O . ASP A 1 109 ? 29.067 5.861 15.661 1.00 33.44 109 ASP A O 1
ATOM 803 N N . GLY A 1 110 ? 28.888 7.848 16.682 1.00 31.72 110 GLY A N 1
ATOM 804 C CA . GLY A 1 110 ? 27.437 7.808 16.715 1.00 29.87 110 GLY A CA 1
ATOM 805 C C . GLY A 1 110 ? 26.817 7.313 18.010 1.00 31.51 110 GLY A C 1
ATOM 806 O O . GLY A 1 110 ? 25.590 7.323 18.156 1.00 28.11 110 GLY A O 1
ATOM 807 N N . ARG A 1 111 ? 27.652 6.868 18.944 1.00 28.49 111 ARG A N 1
ATOM 808 C CA . ARG A 1 111 ? 27.163 6.403 20.237 1.00 31.09 111 ARG A CA 1
ATOM 809 C C . ARG A 1 111 ? 26.932 7.564 21.204 1.00 24.08 111 ARG A C 1
ATOM 810 O O . ARG A 1 111 ? 27.653 8.572 21.177 1.00 27.38 111 ARG A O 1
ATOM 818 N N . SER A 1 112 ? 25.923 7.406 22.055 1.00 24.81 112 SER A N 1
ATOM 819 C CA . SER A 1 112 ? 25.556 8.418 23.032 1.00 25.55 112 SER A CA 1
ATOM 820 C C . SER A 1 112 ? 25.710 7.919 24.460 1.00 22.37 112 SER A C 1
ATOM 821 O O . SER A 1 112 ? 25.371 6.774 24.768 1.00 25.94 112 SER A O 1
ATOM 824 N N . SER A 1 113 ? 26.201 8.800 25.324 1.00 20.85 113 SER A N 1
ATOM 825 C CA . SER A 1 113 ? 26.242 8.576 26.760 1.00 19.66 113 SER A CA 1
ATOM 826 C C . SER A 1 113 ? 25.245 9.531 27.408 1.00 20.12 113 SER A C 1
ATOM 827 O O . SER A 1 113 ? 25.052 10.645 26.918 1.00 18.44 113 SER A O 1
ATOM 830 N N . TYR A 1 114 ? 24.617 9.094 28.500 1.00 18.26 114 TYR A N 1
ATOM 831 C CA . TYR A 1 114 ? 23.652 9.919 29.217 1.00 18.12 114 TYR A CA 1
ATOM 832 C C . TYR A 1 114 ? 23.966 9.999 30.715 1.00 18.21 114 TYR A C 1
ATOM 833 O O . TYR A 1 114 ? 24.529 9.060 31.294 1.00 16.46 114 TYR A O 1
ATOM 842 N N . TRP A 1 115 ? 23.587 11.113 31.338 1.00 14.27 115 TRP A N 1
ATOM 843 C CA . TRP A 1 115 ? 23.677 11.288 32.789 1.00 16.62 115 TRP A CA 1
ATOM 844 C C . TRP A 1 115 ? 22.353 11.829 33.290 1.00 16.50 115 TRP A C 1
ATOM 845 O O . TRP A 1 115 ? 21.707 12.623 32.611 1.00 15.90 115 TRP A O 1
ATOM 856 N N . LEU A 1 116 ? 21.954 11.386 34.477 1.00 14.42 116 LEU A N 1
ATOM 857 C CA . LEU A 1 116 ? 20.797 11.916 35.168 1.00 14.01 116 LEU A CA 1
ATOM 858 C C . LEU A 1 116 ? 21.254 12.318 36.563 1.00 15.11 116 LEU A C 1
ATOM 859 O O . LEU A 1 116 ? 21.771 11.489 37.319 1.00 16.39 116 LEU A O 1
ATOM 864 N N . ASN A 1 117 ? 21.111 13.590 36.893 1.00 14.56 117 ASN A N 1
ATOM 865 C CA . ASN A 1 117 ? 21.585 14.090 38.177 1.00 16.56 117 ASN A CA 1
ATOM 866 C C . ASN A 1 117 ? 23.011 13.660 38.526 1.00 20.54 117 ASN A C 1
ATOM 867 O O . ASN A 1 117 ? 23.306 13.287 39.662 1.00 20.49 117 ASN A O 1
ATOM 872 N N . GLY A 1 118 ? 23.889 13.721 37.534 1.00 17.76 118 GLY A N 1
ATOM 873 C CA . GLY A 1 118 ? 25.306 13.545 37.771 1.00 19.58 118 GLY A CA 1
ATOM 874 C C . GLY A 1 118 ? 25.730 12.097 37.827 1.00 19.65 118 GLY A C 1
ATOM 875 O O . GLY A 1 118 ? 26.893 11.808 38.116 1.00 20.91 118 GLY A O 1
ATOM 876 N N . ARG A 1 119 ? 24.793 11.193 37.548 1.00 18.26 119 ARG A N 1
ATOM 877 C CA . ARG A 1 119 ? 25.100 9.762 37.504 1.00 17.82 119 ARG A CA 1
ATOM 878 C C . ARG A 1 119 ? 24.811 9.207 36.114 1.00 17.40 119 ARG A C 1
ATOM 879 O O . ARG A 1 119 ? 23.814 9.578 35.504 1.00 16.47 119 ARG A O 1
ATOM 887 N N . ARG A 1 120 ? 25.685 8.340 35.602 1.00 17.18 120 ARG A N 1
ATOM 888 C CA . ARG A 1 120 ? 25.438 7.723 34.297 1.00 17.33 120 ARG A CA 1
ATOM 889 C C . ARG A 1 120 ? 24.072 7.014 34.261 1.00 18.20 120 ARG A C 1
ATOM 890 O O . ARG A 1 120 ? 23.640 6.397 35.241 1.00 19.61 120 ARG A O 1
ATOM 898 N N . ALA A 1 121 ? 23.383 7.140 33.131 1.00 16.27 121 ALA A N 1
ATOM 899 C CA . ALA A 1 121 ? 22.026 6.620 32.974 1.00 15.94 121 ALA A CA 1
ATOM 900 C C . ALA A 1 121 ? 21.894 6.025 31.582 1.00 16.30 121 ALA A C 1
ATOM 901 O O . ALA A 1 121 ? 22.701 6.319 30.713 1.00 20.44 121 ALA A O 1
ATOM 903 N N . THR A 1 122 ? 20.874 5.199 31.359 1.00 16.70 122 THR A N 1
ATOM 904 C CA . THR A 1 122 ? 20.609 4.681 30.018 1.00 18.60 122 THR A CA 1
ATOM 905 C C . THR A 1 122 ? 19.573 5.552 29.322 1.00 19.01 122 THR A C 1
ATOM 906 O O . THR A 1 122 ? 18.875 6.331 29.971 1.00 17.74 122 THR A O 1
ATOM 910 N N . ARG A 1 123 ? 19.443 5.393 28.009 1.00 20.45 123 ARG A N 1
ATOM 911 C CA . ARG A 1 123 ? 18.435 6.166 27.290 1.00 21.60 123 ARG A CA 1
ATOM 912 C C . ARG A 1 123 ? 17.030 5.881 27.821 1.00 20.62 123 ARG A C 1
ATOM 913 O O . ARG A 1 123 ? 16.265 6.801 28.083 1.00 21.63 123 ARG A O 1
ATOM 921 N N . SER A 1 124 ? 16.696 4.608 27.989 1.00 20.64 124 SER A N 1
ATOM 922 C CA . SER A 1 124 ? 15.348 4.252 28.416 1.00 19.38 124 SER A CA 1
ATOM 923 C C . SER A 1 124 ? 15.050 4.811 29.793 1.00 19.10 124 SER A C 1
ATOM 924 O O . SER A 1 124 ? 13.922 5.182 30.088 1.00 19.20 124 SER A O 1
ATOM 927 N N . GLU A 1 125 ? 16.073 4.869 30.637 1.00 19.20 125 GLU A N 1
ATOM 928 C CA . GLU A 1 125 ? 15.912 5.421 31.974 1.00 20.59 125 GLU A CA 1
ATOM 929 C C . GLU A 1 125 ? 15.512 6.893 31.863 1.00 19.11 125 GLU A C 1
ATOM 930 O O . GLU A 1 125 ? 14.594 7.343 32.552 1.00 18.74 125 GLU A O 1
ATOM 936 N N . ILE A 1 126 ? 16.187 7.616 30.970 1.00 18.03 126 ILE A N 1
ATOM 937 C CA . ILE A 1 126 ? 15.889 9.033 30.722 1.00 19.44 126 ILE A CA 1
ATOM 938 C C . ILE A 1 126 ? 14.477 9.199 30.148 1.00 19.31 126 ILE A C 1
ATOM 939 O O . ILE A 1 126 ? 13.701 10.038 30.603 1.00 20.20 126 ILE A O 1
ATOM 944 N N . LEU A 1 127 ? 14.152 8.405 29.137 1.00 20.59 127 LEU A N 1
ATOM 945 C CA . LEU A 1 127 ? 12.845 8.500 28.500 1.00 23.03 127 LEU A CA 1
ATOM 946 C C . LEU A 1 127 ? 11.734 8.242 29.501 1.00 20.21 127 LEU A C 1
ATOM 947 O O . LEU A 1 127 ? 10.707 8.916 29.497 1.00 21.56 127 LEU A O 1
ATOM 952 N N . ASP A 1 128 ? 11.935 7.268 30.378 1.00 20.06 128 ASP A N 1
ATOM 953 C CA . ASP A 1 128 ? 10.895 6.943 31.343 1.00 22.96 128 ASP A CA 1
ATOM 954 C C . ASP A 1 128 ? 10.641 8.076 32.338 1.00 20.92 128 ASP A C 1
ATOM 955 O O . ASP A 1 128 ? 9.489 8.364 32.659 1.00 24.71 128 ASP A O 1
ATOM 960 N N . ILE A 1 129 ? 11.701 8.724 32.819 1.00 18.46 129 ILE A N 1
ATOM 961 C CA . ILE A 1 129 ? 11.521 9.856 33.732 1.00 17.68 129 ILE A CA 1
ATOM 962 C C . ILE A 1 129 ? 10.834 11.021 33.024 1.00 18.23 129 ILE A C 1
ATOM 963 O O . ILE A 1 129 ? 9.954 11.661 33.598 1.00 19.65 129 ILE A O 1
ATOM 968 N N . LEU A 1 130 ? 11.220 11.276 31.777 1.00 18.71 130 LEU A N 1
ATOM 969 C CA . LEU A 1 130 ? 10.584 12.364 31.024 1.00 19.38 130 LEU A CA 1
ATOM 970 C C . LEU A 1 130 ? 9.095 12.081 30.793 1.00 19.73 130 LEU A C 1
ATOM 971 O O . LEU A 1 130 ? 8.251 12.964 30.955 1.00 19.88 130 LEU A O 1
ATOM 976 N N . THR A 1 131 ? 8.777 10.841 30.445 1.00 19.54 131 THR A N 1
ATOM 977 C CA . THR A 1 131 ? 7.390 10.439 30.233 1.00 22.57 131 THR A CA 1
ATOM 978 C C . THR A 1 131 ? 6.555 10.645 31.501 1.00 22.93 131 THR A C 1
ATOM 979 O O . THR A 1 131 ? 5.429 11.151 31.440 1.00 22.91 131 THR A O 1
ATOM 983 N N . ALA A 1 132 ? 7.118 10.265 32.648 1.00 19.92 132 ALA A N 1
ATOM 984 C CA . ALA A 1 132 ? 6.454 10.436 33.933 1.00 21.95 132 ALA A CA 1
ATOM 985 C C . ALA A 1 132 ? 6.172 11.904 34.196 1.00 23.93 132 ALA A C 1
ATOM 986 O O . ALA A 1 132 ? 5.164 12.253 34.803 1.00 26.95 132 ALA A O 1
ATOM 988 N N . ALA A 1 133 ? 7.068 12.758 33.710 1.00 25.96 133 ALA A N 1
ATOM 989 C CA . ALA A 1 133 ? 6.973 14.200 33.912 1.00 26.39 133 ALA A CA 1
ATOM 990 C C . ALA A 1 133 ? 6.158 14.880 32.821 1.00 28.53 133 ALA A C 1
ATOM 991 O O . ALA A 1 133 ? 6.005 16.105 32.825 1.00 28.64 133 ALA A O 1
ATOM 1001 N N . ILE A 1 135 ? 6.867 14.907 29.424 1.00 26.24 135 ILE A N 1
ATOM 1002 C CA . ILE A 1 135 ? 7.783 15.551 28.468 1.00 23.31 135 ILE A CA 1
ATOM 1003 C C . ILE A 1 135 ? 8.330 14.537 27.452 1.00 25.44 135 ILE A C 1
ATOM 1004 O O . ILE A 1 135 ? 8.732 13.444 27.834 1.00 27.27 135 ILE A O 1
ATOM 1009 N N . SER A 1 136 ? 8.345 14.884 26.159 1.00 26.48 136 SER A N 1
ATOM 1010 C CA . SER A 1 136 ? 8.947 14.012 25.139 1.00 26.82 136 SER A CA 1
ATOM 1011 C C . SER A 1 136 ? 9.575 14.804 23.992 1.00 29.64 136 SER A C 1
ATOM 1012 O O . SER A 1 136 ? 9.149 15.912 23.696 1.00 26.91 136 SER A O 1
ATOM 1015 N N . PRO A 1 137 ? 10.588 14.228 23.330 1.00 30.48 137 PRO A N 1
ATOM 1016 C CA . PRO A 1 137 ? 11.237 14.922 22.209 1.00 31.93 137 PRO A CA 1
ATOM 1017 C C . PRO A 1 137 ? 10.233 15.398 21.156 1.00 33.57 137 PRO A C 1
ATOM 1018 O O . PRO A 1 137 ? 10.454 16.422 20.507 1.00 35.27 137 PRO A O 1
ATOM 1022 N N . ASP A 1 138 ? 9.128 14.676 21.001 1.00 35.45 138 ASP A N 1
ATOM 1023 C CA . ASP A 1 138 ? 8.216 14.946 19.892 1.00 35.51 138 ASP A CA 1
ATOM 1024 C C . ASP A 1 138 ? 6.761 15.199 20.285 1.00 32.97 138 ASP A C 1
ATOM 1025 O O . ASP A 1 138 ? 5.849 14.934 19.498 1.00 27.89 138 ASP A O 1
ATOM 1030 N N . GLY A 1 139 ? 6.539 15.732 21.483 1.00 27.45 139 GLY A N 1
ATOM 1031 C CA . GLY A 1 139 ? 5.190 16.066 21.903 1.00 29.16 139 GLY A CA 1
ATOM 1032 C C . GLY A 1 139 ? 4.555 17.167 21.065 1.00 24.92 139 GLY A C 1
ATOM 1033 O O . GLY A 1 139 ? 5.253 17.887 20.335 1.00 27.24 139 GLY A O 1
ATOM 1034 N N . TYR A 1 140 ? 3.234 17.302 21.169 1.00 23.15 140 TYR A N 1
ATOM 1035 C CA . TYR A 1 140 ? 2.490 18.340 20.451 1.00 19.59 140 TYR A CA 1
ATOM 1036 C C . TYR A 1 140 ? 2.983 19.727 20.882 1.00 19.69 140 TYR A C 1
ATOM 1037 O O . TYR A 1 140 ? 2.721 20.727 20.216 1.00 22.20 140 TYR A O 1
ATOM 1046 N N . ASN A 1 141 ? 3.655 19.775 22.026 1.00 18.14 141 ASN A N 1
ATOM 1047 C CA . ASN A 1 141 ? 4.078 21.043 22.623 1.00 16.56 141 ASN A CA 1
ATOM 1048 C C . ASN A 1 141 ? 5.358 21.576 22.014 1.00 16.24 141 ASN A C 1
ATOM 1049 O O . ASN A 1 141 ? 5.783 22.694 22.316 1.00 14.41 141 ASN A O 1
ATOM 1054 N N . ILE A 1 142 ? 5.991 20.764 21.182 1.00 15.90 142 ILE A N 1
ATOM 1055 C CA . ILE A 1 142 ? 7.197 21.205 20.488 1.00 18.47 142 ILE A CA 1
ATOM 1056 C C . ILE A 1 142 ? 6.824 21.443 19.032 1.00 17.35 142 ILE A C 1
ATOM 1057 O O . ILE A 1 142 ? 6.412 20.527 18.331 1.00 19.28 142 ILE A O 1
ATOM 1062 N N . VAL A 1 143 ? 6.899 22.695 18.586 1.00 14.82 143 VAL A N 1
ATOM 1063 C CA . VAL A 1 143 ? 6.507 23.019 17.218 1.00 14.94 143 VAL A CA 1
ATOM 1064 C C . VAL A 1 143 ? 7.704 23.562 16.454 1.00 13.85 143 VAL A C 1
ATOM 1065 O O . VAL A 1 143 ? 8.093 24.730 16.617 1.00 16.18 143 VAL A O 1
ATOM 1069 N N . LEU A 1 144 ? 8.309 22.706 15.634 1.00 15.65 144 LEU A N 1
ATOM 1070 C CA . LEU A 1 144 ? 9.548 23.053 14.940 1.00 15.80 144 LEU A CA 1
ATOM 1071 C C . LEU A 1 144 ? 9.264 24.007 13.786 1.00 14.34 144 LEU A C 1
ATOM 1072 O O . LEU A 1 144 ? 8.108 24.193 13.384 1.00 16.36 144 LEU A O 1
ATOM 1077 N N . GLN A 1 145 ? 10.320 24.614 13.264 1.00 14.27 145 GLN A N 1
ATOM 1078 C CA . GLN A 1 145 ? 10.156 25.623 12.223 1.00 14.00 145 GLN A CA 1
ATOM 1079 C C . GLN A 1 145 ? 9.366 25.067 11.036 1.00 19.87 145 GLN A C 1
ATOM 1080 O O . GLN A 1 145 ? 9.649 23.973 10.538 1.00 17.93 145 GLN A O 1
ATOM 1086 N N . GLY A 1 146 ? 8.357 25.821 10.608 1.00 17.97 146 GLY A N 1
ATOM 1087 C CA . GLY A 1 146 ? 7.540 25.433 9.474 1.00 21.34 146 GLY A CA 1
ATOM 1088 C C . GLY A 1 146 ? 6.504 24.353 9.740 1.00 22.79 146 GLY A C 1
ATOM 1089 O O . GLY A 1 146 ? 5.843 23.896 8.804 1.00 24.05 146 GLY A O 1
ATOM 1090 N N . ASP A 1 147 ? 6.329 23.967 11.003 1.00 18.57 147 ASP A N 1
ATOM 1091 C CA . ASP A 1 147 ? 5.519 22.797 11.320 1.00 18.88 147 ASP A CA 1
ATOM 1092 C C . ASP A 1 147 ? 4.251 23.106 12.128 1.00 19.65 147 ASP A C 1
ATOM 1093 O O . ASP A 1 147 ? 3.583 22.188 12.602 1.00 21.04 147 ASP A O 1
ATOM 1098 N N . ILE A 1 148 ? 3.901 24.381 12.296 1.00 20.62 148 ILE A N 1
ATOM 1099 C CA . ILE A 1 148 ? 2.712 24.682 13.105 1.00 21.77 148 ILE A CA 1
ATOM 1100 C C . ILE A 1 148 ? 1.450 24.035 12.546 1.00 22.13 148 ILE A C 1
ATOM 1101 O O . ILE A 1 148 ? 0.563 23.639 13.301 1.00 21.12 148 ILE A O 1
ATOM 1106 N N . THR A 1 149 ? 1.372 23.901 11.229 1.00 19.64 149 THR A N 1
ATOM 1107 C CA . THR A 1 149 ? 0.173 23.344 10.631 1.00 24.49 149 THR A CA 1
ATOM 1108 C C . THR A 1 149 ? 0.138 21.821 10.664 1.00 23.84 149 THR A C 1
ATOM 1109 O O . THR A 1 149 ? -0.780 21.220 10.120 1.00 25.12 149 THR A O 1
ATOM 1113 N N . LYS A 1 150 ? 1.116 21.188 11.314 1.00 23.22 150 LYS A N 1
ATOM 1114 C CA . LYS A 1 150 ? 1.028 19.738 11.526 1.00 21.30 150 LYS A CA 1
ATOM 1115 C C . LYS A 1 150 ? -0.335 19.365 12.121 1.00 24.63 150 LYS A C 1
ATOM 1116 O O . LYS A 1 150 ? -0.878 18.295 11.842 1.00 24.86 150 LYS A O 1
ATOM 1122 N N . PHE A 1 151 ? -0.882 20.254 12.941 1.00 20.40 151 PHE A N 1
ATOM 1123 C CA . PHE A 1 151 ? -2.149 20.003 13.612 1.00 22.92 151 PHE A CA 1
ATOM 1124 C C . PHE A 1 151 ? -3.329 20.062 12.654 1.00 26.53 151 PHE A C 1
ATOM 1125 O O . PHE A 1 151 ? -4.375 19.470 12.908 1.00 25.97 151 PHE A O 1
ATOM 1133 N N . ILE A 1 152 ? -3.175 20.783 11.550 1.00 23.52 152 ILE A N 1
ATOM 1134 C CA . ILE A 1 152 ? -4.261 20.802 10.574 1.00 25.57 152 ILE A CA 1
ATOM 1135 C C . ILE A 1 152 ? -4.003 19.812 9.426 1.00 26.99 152 ILE A C 1
ATOM 1136 O O . ILE A 1 152 ? -4.928 19.461 8.693 1.00 32.53 152 ILE A O 1
ATOM 1141 N N . LYS A 1 153 ? -2.763 19.333 9.307 1.00 26.21 153 LYS A N 1
ATOM 1142 C CA . LYS A 1 153 ? -2.399 18.350 8.280 1.00 25.82 153 LYS A CA 1
ATOM 1143 C C . LYS A 1 153 ? -2.654 16.906 8.719 1.00 30.43 153 LYS A C 1
ATOM 1144 O O . LYS A 1 153 ? -2.841 16.023 7.875 1.00 29.77 153 LYS A O 1
ATOM 1158 N N . SER A 1 155 ? -4.407 13.474 10.196 1.00 26.25 155 SER A N 1
ATOM 1159 C CA . SER A 1 155 ? -5.719 12.878 9.942 1.00 25.94 155 SER A CA 1
ATOM 1160 C C . SER A 1 155 ? -6.613 13.098 11.146 1.00 26.04 155 SER A C 1
ATOM 1161 O O . SER A 1 155 ? -6.116 13.204 12.270 1.00 26.85 155 SER A O 1
ATOM 1164 N N . PRO A 1 156 ? -7.937 13.153 10.924 1.00 23.17 156 PRO A N 1
ATOM 1165 C CA . PRO A 1 156 ? -8.870 13.189 12.052 1.00 24.16 156 PRO A CA 1
ATOM 1166 C C . PRO A 1 156 ? -8.556 12.110 13.077 1.00 24.19 156 PRO A C 1
ATOM 1167 O O . PRO A 1 156 ? -8.678 12.338 14.277 1.00 23.40 156 PRO A O 1
ATOM 1171 N N . LEU A 1 157 ? -8.133 10.939 12.615 1.00 27.04 157 LEU A N 1
ATOM 1172 C CA . LEU A 1 157 ? -7.829 9.858 13.546 1.00 24.03 157 LEU A CA 1
ATOM 1173 C C . LEU A 1 157 ? -6.616 10.186 14.424 1.00 23.16 157 LEU A C 1
ATOM 1174 O O . LEU A 1 157 ? -6.671 10.007 15.638 1.00 24.32 157 LEU A O 1
ATOM 1179 N N . GLU A 1 158 ? -5.527 10.666 13.818 1.00 23.09 158 GLU A N 1
ATOM 1180 C CA . GLU A 1 158 ? -4.365 11.083 14.599 1.00 22.40 158 GLU A CA 1
ATOM 1181 C C . GLU A 1 158 ? -4.758 12.174 15.586 1.00 21.56 158 GLU A C 1
ATOM 1182 O O . GLU A 1 158 ? -4.274 12.213 16.720 1.00 21.91 158 GLU A O 1
ATOM 1188 N N . ARG A 1 159 ? -5.649 13.057 15.160 1.00 22.28 159 ARG A N 1
ATOM 1189 C CA . ARG A 1 159 ? -6.039 14.161 16.032 1.00 21.35 159 ARG A CA 1
ATOM 1190 C C . ARG A 1 159 ? -6.779 13.658 17.276 1.00 20.57 159 ARG A C 1
ATOM 1191 O O . ARG A 1 159 ? -6.538 14.137 18.387 1.00 18.46 159 ARG A O 1
ATOM 1199 N N . ARG A 1 160 ? -7.641 12.653 17.117 1.00 20.00 160 ARG A N 1
ATOM 1200 C CA . ARG A 1 160 ? -8.341 12.143 18.281 1.00 20.22 160 ARG A CA 1
ATOM 1201 C C . ARG A 1 160 ? -7.390 11.448 19.238 1.00 20.38 160 ARG A C 1
ATOM 1202 O O . ARG A 1 160 ? -7.533 11.527 20.456 1.00 19.56 160 ARG A O 1
ATOM 1210 N N . LEU A 1 161 ? -6.411 10.748 18.680 1.00 20.40 161 LEU A N 1
ATOM 1211 C CA . LEU A 1 161 ? -5.456 10.035 19.501 1.00 20.47 161 LEU A CA 1
ATOM 1212 C C . LEU A 1 161 ? -4.657 10.973 20.407 1.00 20.16 161 LEU A C 1
ATOM 1213 O O . LEU A 1 161 ? -4.291 10.608 21.522 1.00 20.83 161 LEU A O 1
ATOM 1218 N N . LEU A 1 162 ? -4.392 12.178 19.916 1.00 20.73 162 LEU A N 1
ATOM 1219 C CA . LEU A 1 162 ? -3.771 13.205 20.746 1.00 22.71 162 LEU A CA 1
ATOM 1220 C C . LEU A 1 162 ? -4.641 13.501 21.968 1.00 20.97 162 LEU A C 1
ATOM 1221 O O . LEU A 1 162 ? -4.145 13.580 23.093 1.00 20.58 162 LEU A O 1
ATOM 1226 N N . ILE A 1 163 ? -5.946 13.639 21.754 1.00 17.72 163 ILE A N 1
ATOM 1227 C CA . ILE A 1 163 ? -6.855 13.844 22.873 1.00 20.31 163 ILE A CA 1
ATOM 1228 C C . ILE A 1 163 ? -6.937 12.623 23.806 1.00 20.25 163 ILE A C 1
ATOM 1229 O O . ILE A 1 163 ? -6.984 12.778 25.025 1.00 20.44 163 ILE A O 1
ATOM 1234 N N . ASP A 1 164 ? -6.924 11.411 23.248 1.00 20.71 164 ASP A N 1
ATOM 1235 C CA . ASP A 1 164 ? -6.803 10.208 24.084 1.00 23.85 164 ASP A CA 1
ATOM 1236 C C . ASP A 1 164 ? -5.647 10.359 25.060 1.00 21.62 164 ASP A C 1
ATOM 1237 O O . ASP A 1 164 ? -5.788 10.104 26.255 1.00 23.49 164 ASP A O 1
ATOM 1242 N N . ASP A 1 165 ? -4.498 10.768 24.531 1.00 21.97 165 ASP A N 1
ATOM 1243 C CA . ASP A 1 165 ? -3.289 10.928 25.326 1.00 23.52 165 ASP A CA 1
ATOM 1244 C C . ASP A 1 165 ? -3.481 11.959 26.434 1.00 22.02 165 ASP A C 1
ATOM 1245 O O . ASP A 1 165 ? -3.181 11.700 27.597 1.00 25.31 165 ASP A O 1
ATOM 1250 N N . ILE A 1 166 ? -3.996 13.129 26.073 1.00 21.83 166 ILE A N 1
ATOM 1251 C CA . ILE A 1 166 ? -4.210 14.197 27.053 1.00 22.71 166 ILE A CA 1
ATOM 1252 C C . ILE A 1 166 ? -5.169 13.768 28.170 1.00 22.85 166 ILE A C 1
ATOM 1253 O O . ILE A 1 166 ? -4.982 14.125 29.331 1.00 23.08 166 ILE A O 1
ATOM 1258 N N . SER A 1 167 ? -6.186 12.993 27.811 1.00 22.37 167 SER A N 1
ATOM 1259 C CA . SER A 1 167 ? -7.206 12.568 28.758 1.00 21.73 167 SER A CA 1
ATOM 1260 C C . SER A 1 167 ? -6.638 11.599 29.798 1.00 29.36 167 SER A C 1
ATOM 1261 O O . SER A 1 167 ? -7.223 11.404 30.858 1.00 30.24 167 SER A O 1
ATOM 1264 N N . GLY A 1 168 ? -5.497 10.994 29.484 1.00 32.61 168 GLY A N 1
ATOM 1265 C CA . GLY A 1 168 ? -4.830 10.103 30.415 1.00 31.43 168 GLY A CA 1
ATOM 1266 C C . GLY A 1 168 ? -5.263 8.656 30.286 1.00 36.85 168 GLY A C 1
ATOM 1267 O O . GLY A 1 168 ? -4.782 7.793 31.022 1.00 37.36 168 GLY A O 1
ATOM 1268 N N . ILE A 1 169 ? -6.176 8.382 29.359 1.00 32.51 169 ILE A N 1
ATOM 1269 C CA . ILE A 1 169 ? -6.622 7.011 29.137 1.00 36.54 169 ILE A CA 1
ATOM 1270 C C . ILE A 1 169 ? -5.591 6.244 28.323 1.00 41.26 169 ILE A C 1
ATOM 1271 O O . ILE A 1 169 ? -5.268 5.102 28.644 1.00 49.41 169 ILE A O 1
ATOM 1276 N N . LYS B 2 3 ? -17.165 2.028 29.054 1.00 38.81 1007 LYS B N 1
ATOM 1277 C CA . LYS B 2 3 ? -17.889 3.038 29.821 1.00 35.42 1007 LYS B CA 1
ATOM 1278 C C . LYS B 2 3 ? -16.952 4.015 30.537 1.00 40.50 1007 LYS B C 1
ATOM 1279 O O . LYS B 2 3 ? -16.986 5.218 30.277 1.00 41.57 1007 LYS B O 1
ATOM 1285 N N . GLU B 2 4 ? -16.116 3.490 31.430 1.00 39.14 1008 GLU B N 1
ATOM 1286 C CA . GLU B 2 4 ? -15.218 4.310 32.250 1.00 39.78 1008 GLU B CA 1
ATOM 1287 C C . GLU B 2 4 ? -14.204 5.146 31.443 1.00 39.27 1008 GLU B C 1
ATOM 1288 O O . GLU B 2 4 ? -13.964 6.318 31.751 1.00 38.59 1008 GLU B O 1
ATOM 1294 N N . LYS B 2 5 ? -13.605 4.552 30.417 1.00 40.10 1009 LYS B N 1
ATOM 1295 C CA . LYS B 2 5 ? -12.680 5.302 29.572 1.00 39.04 1009 LYS B CA 1
ATOM 1296 C C . LYS B 2 5 ? -13.431 6.335 28.735 1.00 33.39 1009 LYS B C 1
ATOM 1297 O O . LYS B 2 5 ? -12.928 7.438 28.492 1.00 31.53 1009 LYS B O 1
ATOM 1303 N N . LYS B 2 6 ? -14.638 5.975 28.306 1.00 30.12 1010 LYS B N 1
ATOM 1304 C CA . LYS B 2 6 ? -15.489 6.882 27.547 1.00 29.26 1010 LYS B CA 1
ATOM 1305 C C . LYS B 2 6 ? -15.793 8.135 28.362 1.00 29.71 1010 LYS B C 1
ATOM 1306 O O . LYS B 2 6 ? -15.806 9.256 27.835 1.00 24.30 1010 LYS B O 1
ATOM 1312 N N . ASN B 2 7 ? -16.037 7.936 29.655 1.00 31.25 1011 ASN B N 1
ATOM 1313 C CA . ASN B 2 7 ? -16.387 9.042 30.544 1.00 28.88 1011 ASN B CA 1
ATOM 1314 C C . ASN B 2 7 ? -15.238 10.019 30.742 1.00 27.03 1011 ASN B C 1
ATOM 1315 O O . ASN B 2 7 ? -15.439 11.235 30.693 1.00 26.28 1011 ASN B O 1
ATOM 1320 N N . VAL B 2 8 ? -14.039 9.492 30.974 1.00 24.76 1012 VAL B N 1
ATOM 1321 C CA . VAL B 2 8 ? -12.851 10.331 31.102 1.00 26.92 1012 VAL B CA 1
ATOM 1322 C C . VAL B 2 8 ? -12.585 11.063 29.786 1.00 23.69 1012 VAL B C 1
ATOM 1323 O O . VAL B 2 8 ? -12.280 12.258 29.781 1.00 20.54 1012 VAL B O 1
ATOM 1327 N N . PHE B 2 9 ? -12.723 10.357 28.667 1.00 18.64 1013 PHE B N 1
ATOM 1328 C CA . PHE B 2 9 ? -12.509 10.977 27.360 1.00 18.92 1013 PHE B CA 1
ATOM 1329 C C . PHE B 2 9 ? -13.467 12.131 27.130 1.00 21.24 1013 PHE B C 1
ATOM 1330 O O . PHE B 2 9 ? -13.046 13.218 26.746 1.00 17.44 1013 PHE B O 1
ATOM 1346 N N . ARG B 2 11 ? -15.185 14.029 29.163 1.00 17.94 1015 ARG B N 1
ATOM 1347 C CA . ARG B 2 11 ? -14.925 15.188 30.020 1.00 17.83 1015 ARG B CA 1
ATOM 1348 C C . ARG B 2 11 ? -13.758 15.987 29.435 1.00 19.99 1015 ARG B C 1
ATOM 1349 O O . ARG B 2 11 ? -13.789 17.219 29.373 1.00 19.62 1015 ARG B O 1
ATOM 1357 N N . THR B 2 12 ? -12.736 15.270 28.982 1.00 18.32 1016 THR B N 1
ATOM 1358 C CA . THR B 2 12 ? -11.574 15.919 28.398 1.00 16.74 1016 THR B CA 1
ATOM 1359 C C . THR B 2 12 ? -11.952 16.563 27.074 1.00 16.49 1016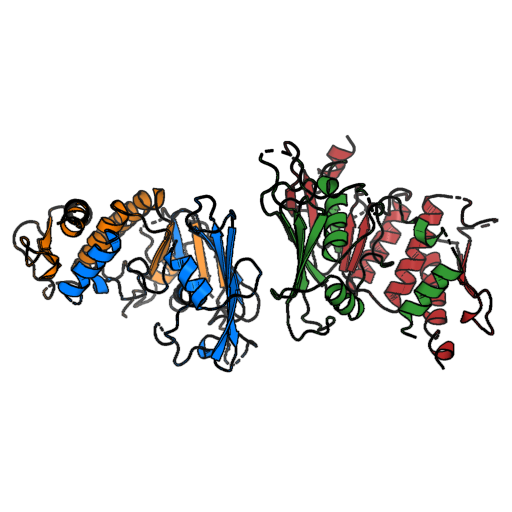 THR B C 1
ATOM 1360 O O . THR B 2 12 ? -11.610 17.716 26.822 1.00 16.66 1016 THR B O 1
ATOM 1364 N N . PHE B 2 13 ? -12.653 15.819 26.224 1.00 14.59 1017 PHE B N 1
ATOM 1365 C CA . PHE B 2 13 ? -13.071 16.367 24.944 1.00 15.49 1017 PHE B CA 1
ATOM 1366 C C . PHE B 2 13 ? -13.930 17.633 25.076 1.00 14.29 1017 PHE B C 1
ATOM 1367 O O . PHE B 2 13 ? -13.699 18.621 24.370 1.00 14.17 1017 PHE B O 1
ATOM 1375 N N . GLU B 2 14 ? -14.925 17.618 25.963 1.00 14.73 1018 GLU B N 1
ATOM 1376 C CA . GLU B 2 14 ? -15.809 18.787 26.047 1.00 13.32 1018 GLU B CA 1
ATOM 1377 C C . GLU B 2 14 ? -15.044 19.999 26.548 1.00 14.61 1018 GLU B C 1
ATOM 1378 O O . GLU B 2 14 ? -15.328 21.115 26.135 1.00 14.47 1018 GLU B O 1
ATOM 1384 N N . ALA B 2 15 ? -14.084 19.778 27.440 1.00 16.69 1019 ALA B N 1
ATOM 1385 C CA . ALA B 2 15 ? -13.271 20.879 27.964 1.00 13.77 1019 ALA B CA 1
ATOM 1386 C C . ALA B 2 15 ? -12.425 21.488 26.858 1.00 15.19 1019 ALA B C 1
ATOM 1387 O O . ALA B 2 15 ? -12.448 22.703 26.636 1.00 14.42 1019 ALA B O 1
ATOM 1389 N N . ILE B 2 16 ? -11.699 20.641 26.136 1.00 12.93 1020 ILE B N 1
ATOM 1390 C CA . ILE B 2 16 ? -10.877 21.114 25.021 1.00 11.96 1020 ILE B CA 1
ATOM 1391 C C . ILE B 2 16 ? -11.699 21.717 23.866 1.00 12.63 1020 ILE B C 1
ATOM 1392 O O . ILE B 2 16 ? -11.297 22.721 23.271 1.00 13.71 1020 ILE B O 1
ATOM 1397 N N . SER B 2 17 ? -12.852 21.115 23.562 1.00 10.98 1021 SER B N 1
ATOM 1398 C CA . SER B 2 17 ? -13.737 21.611 22.518 1.00 14.17 1021 SER B CA 1
ATOM 1399 C C . SER B 2 17 ? -14.192 23.025 22.839 1.00 17.10 1021 SER B C 1
ATOM 1400 O O . SER B 2 17 ? -14.144 23.911 21.977 1.00 12.57 1021 SER B O 1
ATOM 1403 N N . ARG B 2 18 ? -14.622 23.245 24.079 1.00 13.50 1022 ARG B N 1
ATOM 1404 C CA . ARG B 2 18 ? -15.106 24.578 24.465 1.00 14.31 1022 ARG B CA 1
ATOM 1405 C C . ARG B 2 18 ? -13.942 25.574 24.436 1.00 13.89 1022 ARG B C 1
ATOM 1406 O O . ARG B 2 18 ? -14.076 26.698 23.913 1.00 15.12 1022 ARG B O 1
ATOM 1414 N N . ASN B 2 19 ? -12.791 25.142 24.952 1.00 12.45 1023 ASN B N 1
ATOM 1415 C CA . ASN B 2 19 ? -11.581 25.967 24.904 1.00 13.47 1023 ASN B CA 1
ATOM 1416 C C . ASN B 2 19 ? -11.253 26.385 23.467 1.00 13.57 1023 ASN B C 1
ATOM 1417 O O . ASN B 2 19 ? -10.921 27.545 23.193 1.00 14.45 1023 ASN B O 1
ATOM 1422 N N . PHE B 2 20 ? -11.306 25.415 22.556 1.00 12.59 1024 PHE B N 1
ATOM 1423 C CA . PHE B 2 20 ? -10.926 25.664 21.178 1.00 13.14 1024 PHE B CA 1
ATOM 1424 C C . PHE B 2 20 ? -11.832 26.703 20.531 1.00 13.68 1024 PHE B C 1
ATOM 1425 O O . PHE B 2 20 ? -11.367 27.638 19.861 1.00 15.38 1024 PHE B O 1
ATOM 1433 N N . SER B 2 21 ? -13.135 26.542 20.730 1.00 14.40 1025 SER B N 1
ATOM 1434 C CA . SER B 2 21 ? -14.087 27.509 20.182 1.00 12.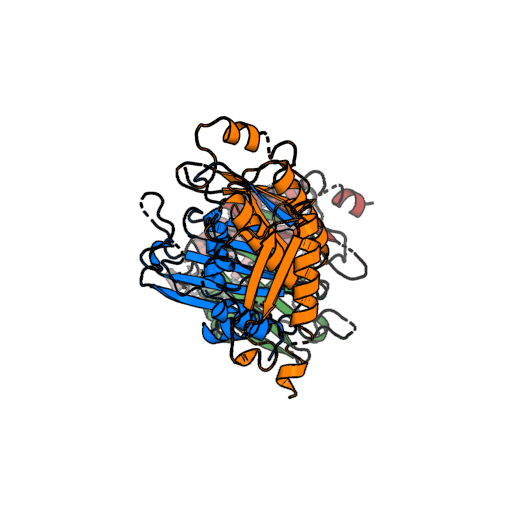89 1025 SER B CA 1
ATOM 1435 C C . SER B 2 21 ? -13.842 28.925 20.738 1.00 15.18 1025 SER B C 1
ATOM 1436 O O . SER B 2 21 ? -13.810 29.895 19.976 1.00 16.51 1025 SER B O 1
ATOM 1439 N N . GLU B 2 22 ? -13.637 29.038 22.046 1.00 14.43 1026 GLU B N 1
ATOM 1440 C CA . GLU B 2 22 ? -13.412 30.346 22.654 1.00 14.49 1026 GLU B CA 1
ATOM 1441 C C . GLU B 2 22 ? -12.111 30.969 22.146 1.00 14.63 1026 GLU B C 1
ATOM 1442 O O . GLU B 2 22 ? -12.061 32.149 21.776 1.00 14.82 1026 GLU B O 1
ATOM 1448 N N . ILE B 2 23 ? -11.055 30.170 22.107 1.00 14.57 1027 ILE B N 1
ATOM 1449 C CA . ILE B 2 23 ? -9.765 30.678 21.671 1.00 13.63 1027 ILE B CA 1
ATOM 1450 C C . ILE B 2 23 ? -9.762 31.053 20.190 1.00 15.96 1027 ILE B C 1
ATOM 1451 O O . ILE B 2 23 ? -9.218 32.081 19.814 1.00 15.30 1027 ILE B O 1
ATOM 1456 N N . PHE B 2 24 ? -10.385 30.232 19.348 1.00 13.82 1028 PHE B N 1
ATOM 1457 C CA . PHE B 2 24 ? -10.465 30.567 17.927 1.00 13.92 1028 PHE B CA 1
ATOM 1458 C C . PHE B 2 24 ? -11.149 31.914 17.718 1.00 15.34 1028 PHE B C 1
ATOM 1459 O O . PHE B 2 24 ? -10.668 32.739 16.941 1.00 16.71 1028 PHE B O 1
ATOM 1467 N N . ALA B 2 25 ? -12.246 32.136 18.436 1.00 15.88 1029 ALA B N 1
ATOM 1468 C CA . ALA B 2 25 ? -12.996 33.391 18.307 1.00 17.99 1029 ALA B CA 1
ATOM 1469 C C . ALA B 2 25 ? -12.170 34.585 18.782 1.00 18.42 1029 ALA B C 1
ATOM 1470 O O . ALA B 2 25 ? -12.275 35.677 18.226 1.00 19.56 1029 ALA B O 1
ATOM 1472 N N . LYS B 2 26 ? -11.348 34.371 19.801 1.00 16.83 1030 LYS B N 1
ATOM 1473 C CA . LYS B 2 26 ? -10.447 35.412 20.306 1.00 19.00 1030 LYS B CA 1
ATOM 1474 C C . LYS B 2 26 ? -9.372 35.763 19.282 1.00 20.73 1030 LYS B C 1
ATOM 1475 O O . LYS B 2 26 ? -9.114 36.940 19.010 1.00 21.83 1030 LYS B O 1
ATOM 1481 N N . LEU B 2 27 ? -8.746 34.741 18.712 1.00 17.39 1031 LEU B N 1
ATOM 1482 C CA . LEU B 2 27 ? -7.656 34.945 17.760 1.00 17.68 1031 LEU B CA 1
ATOM 1483 C C . LEU B 2 27 ? -8.151 35.510 16.427 1.00 18.28 1031 LEU B C 1
ATOM 1484 O O . LEU B 2 27 ? -7.438 36.255 15.760 1.00 20.83 1031 LEU B O 1
ATOM 1489 N N . SER B 2 28 ? -9.363 35.131 16.038 1.00 17.97 1032 SER B N 1
ATOM 1490 C CA . SER B 2 28 ? -9.996 35.645 14.816 1.00 21.16 1032 SER B CA 1
ATOM 1491 C C . SER B 2 28 ? -11.332 36.318 15.122 1.00 23.73 1032 SER B C 1
ATOM 1492 O O . SER B 2 28 ? -12.389 35.712 14.969 1.00 24.28 1032 SER B O 1
ATOM 1495 N N . PRO B 2 29 ? -11.288 37.582 15.560 1.00 24.36 1033 PRO B N 1
ATOM 1496 C CA . PRO B 2 29 ? -12.529 38.280 15.919 1.00 26.73 1033 PRO B CA 1
ATOM 1497 C C . PRO B 2 29 ? -13.560 38.201 14.794 1.00 25.63 1033 PRO B C 1
ATOM 1498 O O . PRO B 2 29 ? -13.215 38.393 13.624 1.00 29.74 1033 PRO B O 1
ATOM 1502 N N . GLY B 2 30 ? -14.804 37.882 15.148 1.00 27.54 1034 GLY B N 1
ATOM 1503 C CA . GLY B 2 30 ? -15.859 37.738 14.161 1.00 29.27 1034 GLY B CA 1
ATOM 1504 C C . GLY B 2 30 ? -15.951 36.349 13.550 1.00 30.76 1034 GLY B C 1
ATOM 1505 O O . GLY B 2 30 ? -16.887 36.051 12.806 1.00 29.04 1034 GLY B O 1
ATOM 1506 N N . GLY B 2 31 ? -14.980 35.496 13.853 1.00 27.46 1035 GLY B N 1
ATOM 1507 C CA . GLY B 2 31 ? -14.983 34.142 13.333 1.00 23.76 1035 GLY B CA 1
ATOM 1508 C C . GLY B 2 31 ? -15.335 33.132 14.414 1.00 21.11 1035 GLY B C 1
ATOM 1509 O O . GLY B 2 31 ? -15.448 33.473 15.588 1.00 21.13 1035 GLY B O 1
ATOM 1510 N N . SER B 2 32 ? -15.531 31.885 14.007 1.00 20.47 1036 SER B N 1
ATOM 1511 C CA . SER B 2 32 ? -15.853 30.822 14.954 1.00 19.47 1036 SER B CA 1
ATOM 1512 C C . SER B 2 32 ? -15.348 29.484 14.443 1.00 20.42 1036 SER B C 1
ATOM 1513 O O . SER B 2 32 ? -15.108 29.312 13.249 1.00 19.45 1036 SER B O 1
ATOM 1516 N N . ALA B 2 33 ? -15.181 28.532 15.351 1.00 18.46 1037 ALA B N 1
ATOM 1517 C CA . ALA B 2 33 ? -14.757 27.200 14.949 1.00 18.71 1037 ALA B CA 1
ATOM 1518 C C . ALA B 2 33 ? -15.187 26.160 15.969 1.00 17.74 1037 ALA B C 1
ATOM 1519 O O . ALA B 2 33 ? -15.466 26.490 17.124 1.00 18.02 1037 ALA B O 1
ATOM 1521 N N . ARG B 2 34 ? -15.248 24.905 15.527 1.00 17.88 1038 ARG B N 1
ATOM 1522 C CA . ARG B 2 34 ? -15.671 23.789 16.377 1.00 17.03 1038 ARG B CA 1
ATOM 1523 C C . ARG B 2 34 ? -14.780 22.568 16.193 1.00 19.63 1038 ARG B C 1
ATOM 1524 O O . ARG B 2 34 ? -14.219 22.345 15.114 1.00 19.74 1038 ARG B O 1
ATOM 1532 N N . LEU B 2 35 ? -14.666 21.779 17.255 1.00 15.44 1039 LEU B N 1
ATOM 1533 C CA . LEU B 2 35 ? -14.164 20.412 17.172 1.00 17.85 1039 LEU B CA 1
ATOM 1534 C C . LEU B 2 35 ? -15.363 19.474 17.079 1.00 18.14 1039 LEU B C 1
ATOM 1535 O O . LEU B 2 35 ? -16.365 19.654 17.778 1.00 20.67 1039 LEU B O 1
ATOM 1540 N N . ILE B 2 36 ? -15.259 18.466 16.218 1.00 20.13 1040 ILE B N 1
ATOM 1541 C CA . ILE B 2 36 ? -16.365 17.540 16.005 1.00 22.80 1040 ILE B CA 1
ATOM 1542 C C . ILE B 2 36 ? -15.864 16.107 16.060 1.00 23.17 1040 ILE B C 1
ATOM 1543 O O . ILE B 2 36 ? -14.922 15.765 15.361 1.00 21.28 1040 ILE B O 1
ATOM 1548 N N . LEU B 2 37 ? -16.470 15.275 16.900 1.00 20.41 1041 LEU B N 1
ATOM 1549 C CA . LEU B 2 37 ? -16.150 13.845 16.893 1.00 24.86 1041 LEU B CA 1
ATOM 1550 C C . LEU B 2 37 ? -16.850 13.200 15.703 1.00 25.90 1041 LEU B C 1
ATOM 1551 O O . LEU B 2 37 ? -18.049 13.385 15.515 1.00 25.89 1041 LEU B O 1
ATOM 1556 N N . GLU B 2 38 ? -16.095 12.468 14.886 1.00 22.57 1042 GLU B N 1
ATOM 1557 C CA . GLU B 2 38 ? -16.663 11.828 13.703 1.00 27.34 1042 GLU B CA 1
ATOM 1558 C C . GLU B 2 38 ? -17.737 10.833 14.106 1.00 26.52 1042 GLU B C 1
ATOM 1559 O O . GLU B 2 38 ? -18.707 10.602 13.368 1.00 26.52 1042 GLU B O 1
ATOM 1565 N N . ASN B 2 39 ? -17.555 10.250 15.286 1.00 23.85 1043 ASN B N 1
ATOM 1566 C CA . ASN B 2 39 ? -18.496 9.282 15.822 1.00 26.00 1043 ASN B CA 1
ATOM 1567 C C . ASN B 2 39 ? -18.781 9.566 17.295 1.00 23.29 1043 ASN B C 1
ATOM 1568 O O . ASN B 2 39 ? -18.149 9.005 18.182 1.00 25.78 1043 ASN B O 1
ATOM 1573 N N . PRO B 2 40 ? -19.741 10.462 17.565 1.00 27.96 1044 PRO B N 1
ATOM 1574 C CA . PRO B 2 40 ? -20.091 10.861 18.934 1.00 26.77 1044 PRO B CA 1
ATOM 1575 C C . PRO B 2 40 ? -20.553 9.713 19.845 1.00 26.66 1044 PRO B C 1
ATOM 1576 O O . PRO B 2 40 ? -20.304 9.761 21.047 1.00 29.61 1044 PRO B O 1
ATOM 1580 N N . GLU B 2 41 ? -21.204 8.697 19.281 1.00 28.67 1045 GLU B N 1
ATOM 1581 C CA . GLU B 2 41 ? -21.669 7.548 20.062 1.00 30.88 1045 GLU B CA 1
ATOM 1582 C C . GLU B 2 41 ? -20.503 6.702 20.597 1.00 29.65 1045 GLU B C 1
ATOM 1583 O O . GLU B 2 41 ? -20.480 6.307 21.773 1.00 30.85 1045 GLU B O 1
ATOM 1589 N N . ASP B 2 42 ? -19.550 6.410 19.715 1.00 27.47 1046 ASP B N 1
ATOM 1590 C CA . ASP B 2 42 ? -18.319 5.721 20.090 1.00 26.63 1046 ASP B CA 1
ATOM 1591 C C . ASP B 2 42 ? -17.148 6.462 19.470 1.00 24.54 1046 ASP B C 1
ATOM 1592 O O . ASP B 2 42 ? -16.734 6.165 18.350 1.00 23.13 1046 ASP B O 1
ATOM 1597 N N . PRO B 2 43 ? -16.626 7.459 20.196 1.00 28.04 1047 PRO B N 1
ATOM 1598 C CA . PRO B 2 43 ? -15.601 8.366 19.675 1.00 24.49 1047 PRO B CA 1
ATOM 1599 C C . PRO B 2 43 ? -14.387 7.569 19.279 1.00 21.54 1047 PRO B C 1
ATOM 1600 O O . PRO B 2 43 ? -13.698 7.886 18.313 1.00 23.13 1047 PRO B O 1
ATOM 1604 N N . PHE B 2 44 ? -14.149 6.508 20.036 1.00 26.03 1048 PHE B N 1
ATOM 1605 C CA . PHE B 2 44 ? -12.986 5.673 19.823 1.00 28.42 1048 PHE B CA 1
ATOM 1606 C C . PHE B 2 44 ? -13.062 4.917 18.487 1.00 29.51 1048 PHE B C 1
ATOM 1607 O O . PHE B 2 44 ? -12.090 4.274 18.087 1.00 29.26 1048 PHE B O 1
ATOM 1615 N N . SER B 2 45 ? -14.202 5.029 17.796 1.00 27.56 1049 SER B N 1
ATOM 1616 C CA . SER B 2 45 ? -14.394 4.428 16.470 1.00 25.72 1049 SER B CA 1
ATOM 1617 C C . SER B 2 45 ? -14.220 5.414 15.323 1.00 31.32 1049 SER B C 1
ATOM 1618 O O . SER B 2 45 ? -14.457 5.074 14.165 1.00 29.02 1049 SER B O 1
ATOM 1621 N N . GLY B 2 46 ? -13.816 6.642 15.634 1.00 23.17 1050 GLY B N 1
ATOM 1622 C CA . GLY B 2 46 ? -13.746 7.675 14.618 1.00 25.59 1050 GLY B CA 1
ATOM 1623 C C . GLY B 2 46 ? -12.704 8.725 14.964 1.00 18.57 1050 GLY B C 1
ATOM 1624 O O . GLY B 2 46 ? -12.050 8.628 15.991 1.00 22.74 1050 GLY B O 1
ATOM 1625 N N . GLY B 2 47 ? -12.547 9.710 14.084 1.00 23.16 1051 GLY B N 1
ATOM 1626 C CA . GLY B 2 47 ? -11.554 10.756 14.271 1.00 23.83 1051 GLY B CA 1
ATOM 1627 C C . GLY B 2 47 ? -12.114 12.015 14.912 1.00 23.32 1051 GLY B C 1
ATOM 1628 O O . GLY B 2 47 ? -13.253 12.058 15.372 1.00 21.91 1051 GLY B O 1
ATOM 1629 N N . LEU B 2 48 ? -11.297 13.056 14.936 1.00 22.89 1052 LEU B N 1
ATOM 1630 C CA . LEU B 2 48 ? -11.723 14.327 15.496 1.00 21.37 1052 LEU B CA 1
ATOM 1631 C C . LEU B 2 48 ? -11.477 15.394 14.439 1.00 22.50 1052 LEU B C 1
ATOM 1632 O O . LEU B 2 48 ? -10.334 15.624 14.020 1.00 22.78 1052 LEU B O 1
ATOM 1637 N N . GLU B 2 49 ? -12.554 16.020 13.976 1.00 21.96 1053 GLU B N 1
ATOM 1638 C CA . GLU B 2 49 ? -12.460 16.965 12.872 1.00 22.18 1053 GLU B CA 1
ATOM 1639 C C . GLU B 2 49 ? -12.461 18.393 13.372 1.00 20.15 1053 GLU B C 1
ATOM 1640 O O . GLU B 2 49 ? -12.921 18.664 14.467 1.00 20.99 1053 GLU B O 1
ATOM 1646 N N . ILE B 2 50 ? -11.940 19.298 12.555 1.00 22.88 1054 ILE B N 1
ATOM 1647 C CA . ILE B 2 50 ? -12.028 20.725 12.830 1.00 21.85 1054 ILE B CA 1
ATOM 1648 C C . ILE B 2 50 ? -12.906 21.345 11.765 1.00 25.75 1054 ILE B C 1
ATOM 1649 O O . ILE B 2 50 ? -12.722 21.082 10.579 1.00 24.43 1054 ILE B O 1
ATOM 1654 N N . GLU B 2 51 ? -13.877 22.143 12.188 1.00 20.77 1055 GLU B N 1
ATOM 1655 C CA . GLU B 2 51 ? -14.704 22.913 11.269 1.00 23.23 1055 GLU B CA 1
ATOM 1656 C C . GLU B 2 51 ? -14.627 24.394 11.618 1.00 24.56 1055 GLU B C 1
ATOM 1657 O O . GLU B 2 51 ? -15.040 24.810 12.702 1.00 22.36 1055 GLU B O 1
ATOM 1663 N N . ALA B 2 52 ? -14.112 25.196 10.693 1.00 22.71 1056 ALA B N 1
ATOM 1664 C CA . ALA B 2 52 ? -13.897 26.604 10.983 1.00 21.75 1056 ALA B CA 1
ATOM 1665 C C . ALA B 2 52 ? -14.642 27.548 10.034 1.00 23.44 1056 ALA B C 1
ATOM 1666 O O . ALA B 2 52 ? -14.779 27.285 8.840 1.00 26.49 1056 ALA B O 1
ATOM 1668 N N . LYS B 2 53 ? -15.115 28.650 10.597 1.00 21.30 1057 LYS B N 1
ATOM 1669 C CA . LYS B 2 53 ? -15.738 29.732 9.851 1.00 24.91 1057 LYS B CA 1
ATOM 1670 C C . LYS B 2 53 ? -14.940 30.979 10.174 1.00 24.64 1057 LYS B C 1
ATOM 1671 O O . LYS B 2 53 ? -15.277 31.697 11.105 1.00 26.41 1057 LYS B O 1
ATOM 1677 N N . PRO B 2 54 ? -13.857 31.224 9.423 1.00 26.76 1058 PRO B N 1
ATOM 1678 C CA . PRO B 2 54 ? -12.949 32.352 9.673 1.00 27.59 1058 PRO B CA 1
ATOM 1679 C C . PRO B 2 54 ? -13.669 33.700 9.749 1.00 28.41 1058 PRO B C 1
ATOM 1680 O O . PRO B 2 54 ? -13.258 34.563 10.532 1.00 30.03 1058 PRO B O 1
ATOM 1684 N N . ALA B 2 55 ? -14.733 33.867 8.967 1.00 30.99 1059 ALA B N 1
ATOM 1685 C CA . ALA B 2 55 ? -15.493 35.120 8.968 1.00 35.25 1059 ALA B CA 1
ATOM 1686 C C . ALA B 2 55 ? -16.836 35.018 9.697 1.00 36.58 1059 ALA B C 1
ATOM 1687 O O . ALA B 2 55 ? -17.637 35.957 9.673 1.00 41.05 1059 ALA B O 1
ATOM 1689 N N . GLY B 2 56 ? -17.088 33.878 10.336 1.00 32.99 1060 GLY B N 1
ATOM 1690 C CA . GLY B 2 56 ? -18.213 33.756 11.247 1.00 32.74 1060 GLY B CA 1
ATOM 1691 C C . GLY B 2 56 ? -19.446 33.095 10.666 1.00 41.09 1060 GLY B C 1
ATOM 1692 O O . GLY B 2 56 ? -20.238 32.482 11.389 1.00 41.91 1060 GLY B O 1
ATOM 1693 N N . LYS B 2 57 ? -19.627 33.242 9.362 1.00 38.29 1061 LYS B N 1
ATOM 1694 C CA . LYS B 2 57 ? -20.666 32.510 8.659 1.00 42.84 1061 LYS B CA 1
ATOM 1695 C C . LYS B 2 57 ? -20.013 31.880 7.442 1.00 42.38 1061 LYS B C 1
ATOM 1696 O O . LYS B 2 57 ? -19.171 32.507 6.793 1.00 49.87 1061 LYS B O 1
ATOM 1702 N N . ASP B 2 58 ? -20.377 30.636 7.156 1.00 40.68 1062 ASP B N 1
ATOM 1703 C CA . ASP B 2 58 ? -19.768 29.876 6.063 1.00 42.55 1062 ASP B CA 1
ATOM 1704 C C . ASP B 2 58 ? -18.466 29.209 6.483 1.00 38.85 1062 ASP B C 1
ATOM 1705 O O . ASP B 2 58 ? -17.473 29.877 6.798 1.00 36.20 1062 ASP B O 1
ATOM 1710 N N . VAL B 2 59 ? -18.491 27.882 6.493 1.00 34.84 1063 VAL B N 1
ATOM 1711 C CA . VAL B 2 59 ? -17.316 27.090 6.784 1.00 32.33 1063 VAL B CA 1
ATOM 1712 C C . VAL B 2 59 ? -16.323 27.222 5.639 1.00 36.83 1063 VAL B C 1
ATOM 1713 O O . VAL B 2 59 ? -16.713 27.296 4.473 1.00 37.15 1063 VAL B O 1
ATOM 1717 N N . LYS B 2 60 ? -15.039 27.276 5.984 1.00 31.84 1064 LYS B N 1
ATOM 1718 C CA . LYS B 2 60 ? -13.972 27.238 4.998 1.00 31.21 1064 LYS B CA 1
ATOM 1719 C C . LYS B 2 60 ? -13.197 25.943 5.193 1.00 32.19 1064 LYS B C 1
ATOM 1720 O O . LYS B 2 60 ? -12.568 25.748 6.232 1.00 30.69 1064 LYS B O 1
ATOM 1726 N N . ARG B 2 61 ? -13.250 25.047 4.211 1.00 30.29 1065 ARG B N 1
ATOM 1727 C CA . ARG B 2 61 ? -12.504 23.798 4.312 1.00 30.96 1065 ARG B CA 1
ATOM 1728 C C . ARG B 2 61 ? -11.007 24.077 4.504 1.00 29.17 1065 ARG B C 1
ATOM 1729 O O . ARG B 2 61 ? -10.481 25.073 3.997 1.00 27.43 1065 ARG B O 1
ATOM 1737 N N . ILE B 2 62 ? -10.341 23.206 5.253 1.00 29.09 1066 ILE B N 1
ATOM 1738 C CA . ILE B 2 62 ? -8.928 23.377 5.581 1.00 29.30 1066 ILE B CA 1
ATOM 1739 C C . ILE B 2 62 ? -8.074 23.576 4.334 1.00 29.98 1066 ILE B C 1
ATOM 1740 O O . ILE B 2 62 ? -7.209 24.452 4.300 1.00 29.35 1066 ILE B O 1
ATOM 1745 N N . GLU B 2 63 ? -8.328 22.763 3.310 1.00 33.31 1067 GLU B N 1
ATOM 1746 C CA . GLU B 2 63 ? -7.570 22.821 2.058 1.00 29.02 1067 GLU B CA 1
ATOM 1747 C C . GLU B 2 63 ? -7.677 24.180 1.365 1.00 28.42 1067 GLU B C 1
ATOM 1748 O O . GLU B 2 63 ? -6.795 24.569 0.592 1.00 26.01 1067 GLU B O 1
ATOM 1754 N N . ALA B 2 64 ? -8.754 24.907 1.637 1.00 26.47 1068 ALA B N 1
ATOM 1755 C CA . ALA B 2 64 ? -8.963 26.203 1.011 1.00 27.19 1068 ALA B CA 1
ATOM 1756 C C . ALA B 2 64 ? -8.470 27.348 1.893 1.00 23.73 1068 ALA B C 1
ATOM 1757 O O . ALA B 2 64 ? -8.562 28.514 1.516 1.00 28.80 1068 ALA B O 1
ATOM 1767 N N . SER B 2 66 ? -5.897 29.866 3.828 1.00 23.13 1070 SER B N 1
ATOM 1768 C CA . SER B 2 66 ? -4.604 30.499 3.649 1.00 23.94 1070 SER B CA 1
ATOM 1769 C C . SER B 2 66 ? -3.619 29.984 4.689 1.00 25.24 1070 SER B C 1
ATOM 1770 O O . SER B 2 66 ? -4.013 29.338 5.661 1.00 19.84 1070 SER B O 1
ATOM 1773 N N . GLY B 2 67 ? -2.339 30.288 4.492 1.00 22.33 1071 GLY B N 1
ATOM 1774 C CA . GLY B 2 67 ? -1.321 29.886 5.442 1.00 22.86 1071 GLY B CA 1
ATOM 1775 C C . GLY B 2 67 ? -1.635 30.443 6.816 1.00 19.42 1071 GLY B C 1
ATOM 1776 O O . GLY B 2 67 ? -1.508 29.745 7.826 1.00 21.58 1071 GLY B O 1
ATOM 1777 N N . GLY B 2 68 ? -2.044 31.706 6.850 1.00 19.03 1072 GLY B N 1
ATOM 1778 C CA . GLY B 2 68 ? -2.390 32.365 8.098 1.00 22.43 1072 GLY B CA 1
ATOM 1779 C C . GLY B 2 68 ? -3.579 31.714 8.783 1.00 20.72 1072 GLY B C 1
ATOM 1780 O O . GLY B 2 68 ? -3.575 31.502 9.994 1.00 18.05 1072 GLY B O 1
ATOM 1781 N N . GLU B 2 69 ? -4.608 31.404 8.006 1.00 18.08 1073 GLU B N 1
ATOM 1782 C CA . GLU B 2 69 ? -5.787 30.738 8.549 1.00 19.58 1073 GLU B CA 1
ATOM 1783 C C . GLU B 2 69 ? -5.433 29.372 9.142 1.00 18.18 1073 GLU B C 1
ATOM 1784 O O . GLU B 2 69 ? -5.903 29.017 10.232 1.00 15.98 1073 GLU B O 1
ATOM 1790 N N . LYS B 2 70 ? -4.604 28.608 8.436 1.00 18.00 1074 LYS B N 1
ATOM 1791 C CA . LYS B 2 70 ? -4.156 27.311 8.948 1.00 15.83 1074 LYS B CA 1
ATOM 1792 C C . LYS B 2 70 ? -3.402 27.444 10.272 1.00 15.98 1074 LYS B C 1
ATOM 1793 O O . LYS B 2 70 ? -3.630 26.648 11.215 1.00 14.20 1074 LYS B O 1
ATOM 1799 N N . ALA B 2 71 ? -2.522 28.445 10.351 1.00 15.10 1075 ALA B N 1
ATOM 1800 C CA . ALA B 2 71 ? -1.702 28.665 11.546 1.00 14.39 1075 ALA B CA 1
ATOM 1801 C C . ALA B 2 71 ? -2.583 29.023 12.720 1.00 14.02 1075 ALA B C 1
ATOM 1802 O O . ALA B 2 71 ? -2.419 28.482 13.805 1.00 12.59 1075 ALA B O 1
ATOM 1804 N N . LEU B 2 72 ? -3.533 29.921 12.498 1.00 13.29 1076 LEU B N 1
ATOM 1805 C CA . LEU B 2 72 ? -4.426 30.329 13.582 1.00 16.04 1076 LEU B CA 1
ATOM 1806 C C . LEU B 2 72 ? -5.288 29.184 14.079 1.00 15.35 1076 LEU B C 1
ATOM 1807 O O . LEU B 2 72 ? -5.531 29.050 15.271 1.00 15.00 1076 LEU B O 1
ATOM 1812 N N . THR B 2 73 ? -5.743 28.348 13.155 1.00 14.14 1077 THR B N 1
ATOM 1813 C CA . THR B 2 73 ? -6.555 27.204 13.521 1.00 14.62 1077 THR B CA 1
ATOM 1814 C C . THR B 2 73 ? -5.742 26.219 14.372 1.00 14.75 1077 THR B C 1
ATOM 1815 O O . THR B 2 73 ? -6.217 25.732 15.404 1.00 13.54 1077 THR B O 1
ATOM 1819 N N . ALA B 2 74 ? -4.516 25.938 13.927 1.00 12.00 1078 ALA B N 1
ATOM 1820 C CA . ALA B 2 74 ? -3.585 25.060 14.636 1.00 12.23 1078 ALA B CA 1
ATOM 1821 C C . ALA B 2 74 ? -3.243 25.629 16.009 1.00 12.13 1078 ALA B C 1
ATOM 1822 O O . ALA B 2 74 ? -3.185 24.890 16.990 1.00 12.72 1078 ALA B O 1
ATOM 1824 N N . LEU B 2 75 ? -3.013 26.936 16.068 1.00 13.07 1079 LEU B N 1
ATOM 1825 C CA . LEU B 2 75 ? -2.675 27.567 17.344 1.00 12.71 1079 LEU B CA 1
ATOM 1826 C C . LEU B 2 75 ? -3.832 27.495 18.338 1.00 12.26 1079 LEU B C 1
ATOM 1827 O O . LEU B 2 75 ? -3.636 27.238 19.533 1.00 12.31 1079 LEU B O 1
ATOM 1832 N N . ALA B 2 76 ? -5.044 27.703 17.848 1.00 10.07 1080 ALA B N 1
ATOM 1833 C CA . ALA B 2 76 ? -6.211 27.610 18.719 1.00 11.56 1080 ALA B CA 1
ATOM 1834 C C . ALA B 2 76 ? -6.315 26.211 19.305 1.00 12.07 1080 ALA B C 1
ATOM 1835 O O . ALA B 2 76 ? -6.686 26.039 20.453 1.00 13.58 1080 ALA B O 1
ATOM 1837 N N . PHE B 2 77 ? -5.956 25.202 18.514 1.00 12.34 1081 PHE B N 1
ATOM 1838 C CA . PHE B 2 77 ? -5.989 23.833 18.996 1.00 13.24 1081 PHE B CA 1
ATOM 1839 C C . PHE B 2 77 ? -4.930 23.565 20.073 1.00 13.47 1081 PHE B C 1
ATOM 1840 O O . PHE B 2 77 ? -5.222 22.983 21.122 1.00 12.26 1081 PHE B O 1
ATOM 1848 N N . VAL B 2 78 ? -3.705 23.998 19.821 1.00 11.56 1082 VAL B N 1
ATOM 1849 C CA . VAL B 2 78 ? -2.613 23.807 20.776 1.00 12.07 1082 VAL B CA 1
ATOM 1850 C C . VAL B 2 78 ? -2.967 24.469 22.106 1.00 12.05 1082 VAL B C 1
ATOM 1851 O O . VAL B 2 78 ? -2.820 23.876 23.189 1.00 12.90 1082 VAL B O 1
ATOM 1855 N N . PHE B 2 79 ? -3.438 25.706 22.014 1.00 12.46 1083 PHE B N 1
ATOM 1856 C CA . PHE B 2 79 ? -3.798 26.450 23.220 1.00 12.82 1083 PHE B CA 1
ATOM 1857 C C . PHE B 2 79 ? -5.043 25.934 23.940 1.00 13.68 1083 PHE B C 1
ATOM 1858 O O . PHE B 2 79 ? -5.160 26.107 25.157 1.00 12.26 1083 PHE B O 1
ATOM 1866 N N . ALA B 2 80 ? -5.951 25.280 23.205 1.00 11.84 1084 ALA B N 1
ATOM 1867 C CA . ALA B 2 80 ? -7.131 24.650 23.804 1.00 12.73 1084 ALA B CA 1
ATOM 1868 C C . ALA B 2 80 ? -6.695 23.501 24.708 1.00 11.34 1084 ALA B C 1
ATOM 1869 O O . ALA B 2 80 ? -7.224 23.311 25.804 1.00 12.56 1084 ALA B O 1
ATOM 1871 N N . ILE B 2 81 ? -5.718 22.732 24.236 1.00 10.41 1085 ILE B N 1
ATOM 1872 C CA . ILE B 2 81 ? -5.132 21.687 25.048 1.00 11.57 1085 ILE B CA 1
ATOM 1873 C C . ILE B 2 81 ? -4.387 22.295 26.242 1.00 11.86 1085 ILE B C 1
ATOM 1874 O O . ILE B 2 81 ? -4.533 21.843 27.370 1.00 13.14 1085 ILE B O 1
ATOM 1879 N N . GLN B 2 82 ? -3.578 23.315 25.980 1.00 13.52 1086 GLN B N 1
ATOM 1880 C CA . GLN B 2 82 ? -2.754 23.901 27.033 1.00 12.71 1086 GLN B CA 1
ATOM 1881 C C . GLN B 2 82 ? -3.617 24.387 28.189 1.00 13.24 1086 GLN B C 1
ATOM 1882 O O . GLN B 2 82 ? -3.245 24.250 29.354 1.00 12.97 1086 GLN B O 1
ATOM 1888 N N . LYS B 2 83 ? -4.759 24.986 27.865 1.00 12.04 1087 LYS B N 1
ATOM 1889 C CA . LYS B 2 83 ? -5.640 25.534 28.898 1.00 11.78 1087 LYS B CA 1
ATOM 1890 C C . LYS B 2 83 ? -6.172 24.411 29.795 1.00 14.15 1087 LYS B C 1
ATOM 1891 O O . LYS B 2 83 ? -6.284 24.577 31.020 1.00 15.32 1087 LYS B O 1
ATOM 1897 N N . PHE B 2 84 ? -6.483 23.267 29.186 1.00 12.11 1088 PHE B N 1
ATOM 1898 C CA . PHE B 2 84 ? -7.007 22.128 29.933 1.00 13.27 1088 PHE B CA 1
ATOM 1899 C C . PHE B 2 84 ? -5.930 21.421 30.748 1.00 16.67 1088 PHE B C 1
ATOM 1900 O O . PHE B 2 84 ? -6.162 21.030 31.899 1.00 16.70 1088 PHE B O 1
ATOM 1908 N N . LYS B 2 85 ? -4.762 21.237 30.138 1.00 14.47 1089 LYS B N 1
ATOM 1909 C CA . LYS B 2 85 ? -3.660 20.560 30.788 1.00 14.83 1089 LYS B CA 1
ATOM 1910 C C . LYS B 2 85 ? -2.333 21.223 30.413 1.00 12.92 1089 LYS B C 1
ATOM 1911 O O . LYS B 2 85 ? -1.720 20.873 29.415 1.00 16.59 1089 LYS B O 1
ATOM 1917 N N . PRO B 2 86 ? -1.886 22.192 31.212 1.00 13.66 1090 PRO B N 1
ATOM 1918 C CA . PRO B 2 86 ? -0.690 22.939 30.812 1.00 13.87 1090 PRO B CA 1
ATOM 1919 C C . PRO B 2 86 ? 0.534 22.030 30.759 1.00 15.28 1090 PRO B C 1
ATOM 1920 O O . PRO B 2 86 ? 0.829 21.371 31.761 1.00 16.87 1090 PRO B O 1
ATOM 1924 N N . ALA B 2 87 ? 1.229 21.989 29.627 1.00 13.54 1091 ALA B N 1
ATOM 1925 C CA . ALA B 2 87 ? 2.462 21.212 29.530 1.00 14.33 1091 ALA B CA 1
ATOM 1926 C C . ALA B 2 87 ? 3.577 21.958 30.249 1.00 14.92 1091 ALA B C 1
ATOM 1927 O O . ALA B 2 87 ? 3.491 23.169 30.439 1.00 15.38 1091 ALA B O 1
ATOM 1929 N N . PRO B 2 88 ? 4.638 21.244 30.643 1.00 15.07 1092 PRO B N 1
ATOM 1930 C CA . PRO B 2 88 ? 5.739 21.933 31.332 1.00 12.75 1092 PRO B CA 1
ATOM 1931 C C . PRO B 2 88 ? 6.292 23.089 30.498 1.00 14.49 1092 PRO B C 1
ATOM 1932 O O . PRO B 2 88 ? 6.446 24.198 31.031 1.00 14.60 1092 PRO B O 1
ATOM 1936 N N . PHE B 2 89 ? 6.539 22.854 29.213 1.00 11.34 1093 PHE B N 1
ATOM 1937 C CA . PHE B 2 89 ? 7.036 23.932 28.342 1.00 12.41 1093 PHE B CA 1
ATOM 1938 C C . PHE B 2 89 ? 6.568 23.746 26.910 1.00 12.86 1093 PHE B C 1
ATOM 1939 O O . PHE B 2 89 ? 6.213 22.637 26.509 1.00 13.89 1093 PHE B O 1
ATOM 1947 N N . TYR B 2 90 ? 6.562 24.850 26.161 1.00 12.56 1094 TYR B N 1
ATOM 1948 C CA . TYR B 2 90 ? 6.254 24.844 24.734 1.00 11.27 1094 TYR B CA 1
ATOM 1949 C C . TYR B 2 90 ? 7.438 25.466 24.036 1.00 11.47 1094 TYR B C 1
ATOM 1950 O O . TYR B 2 90 ? 8.019 26.425 24.547 1.00 11.77 1094 TYR B O 1
ATOM 1959 N N . LEU B 2 91 ? 7.804 24.906 22.889 1.00 10.71 1095 LEU B N 1
ATOM 1960 C CA . LEU B 2 91 ? 8.869 25.462 22.063 1.00 10.16 1095 LEU B CA 1
ATOM 1961 C C . LEU B 2 91 ? 8.261 25.765 20.717 1.00 12.66 1095 LEU B C 1
ATOM 1962 O O . LEU B 2 91 ? 7.734 24.875 20.056 1.00 14.69 1095 LEU B O 1
ATOM 1967 N N . PHE B 2 92 ? 8.264 27.042 20.348 1.00 11.90 1096 PHE B N 1
ATOM 1968 C CA . PHE B 2 92 ? 7.635 27.484 19.111 1.00 11.68 1096 PHE B CA 1
ATOM 1969 C C . PHE B 2 92 ? 8.707 28.155 18.259 1.00 13.21 1096 PHE B C 1
ATOM 1970 O O . PHE B 2 92 ? 9.277 29.161 18.666 1.00 14.68 1096 PHE B O 1
ATOM 1978 N N . ASP B 2 93 ? 8.952 27.639 17.059 1.00 13.41 1097 ASP B N 1
ATOM 1979 C CA . ASP B 2 93 ? 9.964 28.217 16.161 1.00 13.65 1097 ASP B CA 1
ATOM 1980 C C . ASP B 2 93 ? 9.332 28.928 14.948 1.00 11.73 1097 ASP B C 1
ATOM 1981 O O . ASP B 2 93 ? 8.876 28.279 14.010 1.00 12.64 1097 ASP B O 1
ATOM 1986 N N . GLU B 2 94 ? 9.301 30.260 14.993 1.00 12.95 1098 GLU B N 1
ATOM 1987 C CA . GLU B 2 94 ? 8.740 31.086 13.923 1.00 13.87 1098 GLU B CA 1
ATOM 1988 C C . GLU B 2 94 ? 7.319 30.661 13.514 1.00 13.69 1098 GLU B C 1
ATOM 1989 O O . GLU B 2 94 ? 6.998 30.513 12.335 1.00 15.87 1098 GLU B O 1
ATOM 1995 N N . ILE B 2 95 ? 6.462 30.523 14.523 1.00 11.25 1099 ILE B N 1
ATOM 1996 C CA . ILE B 2 95 ? 5.081 30.089 14.326 1.00 12.28 1099 ILE B CA 1
ATOM 1997 C C . ILE B 2 95 ? 4.236 31.232 13.798 1.00 15.84 1099 ILE B C 1
ATOM 1998 O O . ILE B 2 95 ? 3.090 31.022 13.419 1.00 16.08 1099 ILE B O 1
ATOM 2003 N N . ASP B 2 96 ? 4.813 32.435 13.791 1.00 15.75 1100 ASP B N 1
ATOM 2004 C CA . ASP B 2 96 ? 4.097 33.633 13.366 1.00 16.07 1100 ASP B CA 1
ATOM 2005 C C . ASP B 2 96 ? 4.271 33.937 11.890 1.00 18.78 1100 ASP B C 1
ATOM 2006 O O . ASP B 2 96 ? 3.762 34.946 11.388 1.00 19.92 1100 ASP B O 1
ATOM 2011 N N . ALA B 2 97 ? 4.971 33.064 11.174 1.00 18.21 1101 ALA B N 1
ATOM 2012 C CA . ALA B 2 97 ? 5.082 33.232 9.725 1.00 19.23 1101 ALA B CA 1
ATOM 2013 C C . ALA B 2 97 ? 3.690 33.297 9.073 1.00 22.19 1101 ALA B C 1
ATOM 2014 O O . ALA B 2 97 ? 2.762 32.588 9.471 1.00 21.70 1101 ALA B O 1
ATOM 2016 N N . HIS B 2 98 ? 3.544 34.170 8.085 1.00 23.74 1102 HIS B N 1
ATOM 2017 C CA . HIS B 2 98 ? 2.302 34.253 7.316 1.00 25.72 1102 HIS B CA 1
ATOM 2018 C C . HIS B 2 98 ? 1.144 34.912 8.068 1.00 23.04 1102 HIS B C 1
ATOM 2019 O O . HIS B 2 98 ? 0.019 34.936 7.572 1.00 22.40 1102 HIS B O 1
ATOM 2026 N N . LEU B 2 99 ? 1.418 35.457 9.250 1.00 17.97 1103 LEU B N 1
ATOM 2027 C CA . LEU B 2 99 ? 0.386 36.175 9.994 1.00 17.22 1103 LEU B CA 1
ATOM 2028 C C . LEU B 2 99 ? 0.700 37.657 10.032 1.00 16.27 1103 LEU B C 1
ATOM 2029 O O . LEU B 2 99 ? 1.859 38.048 10.183 1.00 16.33 1103 LEU B O 1
ATOM 2034 N N . ASP B 2 100 ? -0.329 38.488 9.895 1.00 16.18 1104 ASP B N 1
ATOM 2035 C CA . ASP B 2 100 ? -0.099 39.924 9.961 1.00 18.94 1104 ASP B CA 1
ATOM 2036 C C . ASP B 2 100 ? 0.082 40.378 11.414 1.00 16.26 1104 ASP B C 1
ATOM 2037 O O . ASP B 2 100 ? -0.093 39.589 12.348 1.00 16.14 1104 ASP B O 1
ATOM 2042 N N . ASP B 2 101 ? 0.466 41.630 11.621 1.00 16.60 1105 ASP B N 1
ATOM 2043 C CA . ASP B 2 101 ? 0.718 42.096 12.985 1.00 15.97 1105 ASP B CA 1
ATOM 2044 C C . ASP B 2 101 ? -0.485 41.953 13.918 1.00 15.46 1105 ASP B C 1
ATOM 2045 O O . ASP B 2 101 ? -0.323 41.634 15.094 1.00 15.68 1105 ASP B O 1
ATOM 2050 N N . ALA B 2 102 ? -1.691 42.200 13.409 1.00 14.78 1106 ALA B N 1
ATOM 2051 C CA . ALA B 2 102 ? -2.878 42.141 14.241 1.00 16.45 1106 ALA B CA 1
ATOM 2052 C C . ALA B 2 102 ? -3.036 40.751 14.834 1.00 14.83 1106 ALA B C 1
ATOM 2053 O O . ALA B 2 102 ? -3.318 40.594 16.012 1.00 15.19 1106 ALA B O 1
ATOM 2055 N N . ASN B 2 103 ? -2.853 39.747 13.990 1.00 15.70 1107 ASN B N 1
ATOM 2056 C CA . ASN B 2 103 ? -2.972 38.370 14.437 1.00 13.77 1107 ASN B CA 1
ATOM 2057 C C . ASN B 2 103 ? -1.818 37.902 15.316 1.00 13.58 1107 ASN B C 1
ATOM 2058 O O . ASN B 2 103 ? -2.034 37.184 16.306 1.00 13.84 1107 ASN B O 1
ATOM 2063 N N . VAL B 2 104 ? -0.600 38.283 14.959 1.00 13.90 1108 VAL B N 1
ATOM 2064 C CA . VAL B 2 104 ? 0.544 37.957 15.820 1.00 14.08 1108 VAL B CA 1
ATOM 2065 C C . VAL B 2 104 ? 0.364 38.538 17.233 1.00 13.18 1108 VAL B C 1
ATOM 2066 O O . VAL B 2 104 ? 0.638 37.860 18.221 1.00 12.47 1108 VAL B O 1
ATOM 2070 N N . LYS B 2 105 ? -0.118 39.779 17.341 1.00 13.97 1109 LYS B N 1
ATOM 2071 C CA . LYS B 2 105 ? -0.346 40.358 18.665 1.00 13.59 1109 LYS B CA 1
ATOM 2072 C C . LYS B 2 105 ? -1.320 39.522 19.491 1.00 12.05 1109 LYS B C 1
ATOM 2073 O O . LYS B 2 105 ? -1.114 39.334 20.694 1.00 14.33 1109 LYS B O 1
ATOM 2079 N N . ARG B 2 106 ? -2.380 39.031 18.854 1.00 13.14 1110 ARG B N 1
ATOM 2080 C CA . ARG B 2 106 ? -3.372 38.249 19.584 1.00 13.28 1110 ARG B CA 1
ATOM 2081 C C . ARG B 2 106 ? -2.748 36.936 20.048 1.00 13.97 1110 ARG B C 1
ATOM 2082 O O . ARG B 2 106 ? -3.015 36.471 21.159 1.00 13.47 1110 ARG B O 1
ATOM 2090 N N . VAL B 2 107 ? -1.901 36.363 19.201 1.00 11.89 1111 VAL B N 1
ATOM 2091 C CA . VAL B 2 107 ? -1.179 35.149 19.610 1.00 11.65 1111 VAL B CA 1
ATOM 2092 C C . VAL B 2 107 ? -0.232 35.437 20.783 1.00 12.85 1111 VAL B C 1
ATOM 2093 O O . VAL B 2 107 ? -0.182 34.673 21.763 1.00 12.00 1111 VAL B O 1
ATOM 2097 N N . ALA B 2 108 ? 0.507 36.542 20.695 1.00 11.48 1112 ALA B N 1
ATOM 2098 C CA . ALA B 2 108 ? 1.422 36.941 21.749 1.00 11.53 1112 ALA B CA 1
ATOM 2099 C C . ALA B 2 108 ? 0.691 37.188 23.076 1.00 14.50 1112 ALA B C 1
ATOM 2100 O O . ALA B 2 108 ? 1.182 36.819 24.148 1.00 12.17 1112 ALA B O 1
ATOM 2102 N N . ASP B 2 109 ? -0.492 37.796 23.007 1.00 14.79 1113 ASP B N 1
ATOM 2103 C CA . ASP B 2 109 ? -1.290 38.009 24.210 1.00 13.55 1113 ASP B CA 1
ATOM 2104 C C . ASP B 2 109 ? -1.718 36.675 24.834 1.00 14.75 1113 ASP B C 1
ATOM 2105 O O . ASP B 2 109 ? -1.738 36.539 26.053 1.00 14.77 1113 ASP B O 1
ATOM 2110 N N . LEU B 2 110 ? -2.058 35.705 23.991 1.00 12.97 1114 LEU B N 1
ATOM 2111 C CA . LEU B 2 110 ? -2.459 34.379 24.468 1.00 14.20 1114 LEU B CA 1
ATOM 2112 C C . LEU B 2 110 ? -1.254 33.657 25.094 1.00 15.45 1114 LEU B C 1
ATOM 2113 O O . LEU B 2 110 ? -1.384 32.973 26.111 1.00 13.45 1114 LEU B O 1
ATOM 2118 N N . ILE B 2 111 ? -0.078 33.806 24.492 1.00 13.37 1115 ILE B N 1
ATOM 2119 C CA . ILE B 2 111 ? 1.146 33.272 25.097 1.00 11.94 1115 ILE B CA 1
ATOM 2120 C C . ILE B 2 111 ? 1.412 33.890 26.472 1.00 14.23 1115 ILE B C 1
ATOM 2121 O O . ILE B 2 111 ? 1.664 33.166 27.437 1.00 15.28 1115 ILE B O 1
ATOM 2126 N N . LYS B 2 112 ? 1.311 35.218 26.571 1.00 15.19 1116 LYS B N 1
ATOM 2127 C CA . LYS B 2 112 ? 1.536 35.905 27.841 1.00 16.93 1116 LYS B CA 1
ATOM 2128 C C . LYS B 2 112 ? 0.601 35.379 28.937 1.00 15.46 1116 LYS B C 1
ATOM 2129 O O . LYS B 2 112 ? 1.046 35.052 30.041 1.00 17.40 1116 LYS B O 1
ATOM 2135 N N . GLU B 2 113 ? -0.687 35.270 28.631 1.00 15.23 1117 GLU B N 1
ATOM 2136 C CA . GLU B 2 113 ? -1.656 34.747 29.598 1.00 16.44 1117 GLU B CA 1
ATOM 2137 C C . GLU B 2 113 ? -1.343 33.296 29.967 1.00 16.97 1117 GLU B C 1
ATOM 2138 O O . GLU B 2 113 ? -1.346 32.914 31.154 1.00 17.58 1117 GLU B O 1
ATOM 2144 N N . SER B 2 114 ? -1.041 32.496 28.952 1.00 13.48 1118 SER B N 1
ATOM 2145 C CA . SER B 2 114 ? -0.774 31.070 29.172 1.00 14.39 1118 SER B CA 1
ATOM 2146 C C . SER B 2 114 ? 0.513 30.843 29.948 1.00 15.57 1118 SER B C 1
ATOM 2147 O O . SER B 2 114 ? 0.674 29.797 30.582 1.00 15.16 1118 SER B O 1
ATOM 2150 N N . SER B 2 115 ? 1.433 31.804 29.887 1.00 14.92 1119 SER B N 1
ATOM 2151 C CA . SER B 2 115 ? 2.731 31.653 30.549 1.00 14.21 1119 SER B CA 1
ATOM 2152 C C . SER B 2 115 ? 2.624 31.690 32.070 1.00 15.46 1119 SER B C 1
ATOM 2153 O O . SER B 2 115 ? 3.595 31.433 32.766 1.00 15.13 1119 SER B O 1
ATOM 2156 N N . LYS B 2 116 ? 1.439 31.992 32.588 1.00 16.63 1120 LYS B N 1
ATOM 2157 C CA . LYS B 2 116 ? 1.214 31.840 34.022 1.00 17.09 1120 LYS B CA 1
ATOM 2158 C C . LYS B 2 116 ? 1.256 30.373 34.458 1.00 18.10 1120 LYS B C 1
ATOM 2159 O O . LYS B 2 116 ? 1.533 30.085 35.623 1.00 20.79 1120 LYS B O 1
ATOM 2165 N N . GLU B 2 117 ? 0.986 29.457 33.523 1.00 16.10 1121 GLU B N 1
ATOM 2166 C CA . GLU B 2 117 ? 0.844 28.027 33.833 1.00 15.21 1121 GLU B CA 1
ATOM 2167 C C . GLU B 2 117 ? 1.844 27.119 33.108 1.00 16.05 1121 GLU B C 1
ATOM 2168 O O . GLU B 2 117 ? 2.066 25.987 33.535 1.00 18.08 1121 GLU B O 1
ATOM 2174 N N . SER B 2 118 ? 2.429 27.605 32.015 1.00 14.10 1122 SER B N 1
ATOM 2175 C CA . SER B 2 118 ? 3.454 26.851 31.290 1.00 11.86 1122 SER B CA 1
ATOM 2176 C C . SER B 2 118 ? 4.592 27.779 30.884 1.00 10.74 1122 SER B C 1
ATOM 2177 O O . SER B 2 118 ? 4.389 28.983 30.723 1.00 12.71 1122 SER B O 1
ATOM 2180 N N . GLN B 2 119 ? 5.771 27.203 30.656 1.00 11.20 1123 GLN B N 1
ATOM 2181 C CA . GLN B 2 119 ? 6.905 27.929 30.112 1.00 10.00 1123 GLN B CA 1
ATOM 2182 C C . GLN B 2 119 ? 6.785 27.974 28.582 1.00 10.72 1123 GLN B C 1
ATOM 2183 O O . GLN B 2 119 ? 6.395 26.985 27.957 1.00 11.56 1123 GLN B O 1
ATOM 2189 N N . PHE B 2 120 ? 7.110 29.120 27.990 1.00 11.17 1124 PHE B N 1
ATOM 2190 C CA . PHE B 2 120 ? 7.121 29.269 26.538 1.00 11.46 1124 PHE B CA 1
ATOM 2191 C C . PHE B 2 120 ? 8.468 29.758 26.061 1.00 10.44 1124 PHE B C 1
ATOM 2192 O O . PHE B 2 120 ? 8.987 30.757 26.584 1.00 12.24 1124 PHE B O 1
ATOM 2200 N N . ILE B 2 121 ? 9.021 29.066 25.068 1.00 9.37 1125 ILE B N 1
ATOM 2201 C CA . ILE B 2 121 ? 10.269 29.498 24.441 1.00 8.79 1125 ILE B CA 1
ATOM 2202 C C . ILE B 2 121 ? 9.951 29.704 22.970 1.00 10.97 1125 ILE B C 1
ATOM 2203 O O . ILE B 2 121 ? 9.549 28.763 22.276 1.00 11.92 1125 ILE B O 1
ATOM 2208 N N . VAL B 2 122 ? 10.100 30.938 22.497 1.00 11.51 1126 VAL B N 1
ATOM 2209 C CA . VAL B 2 122 ? 9.580 31.290 21.185 1.00 11.25 1126 VAL B CA 1
ATOM 2210 C C . VAL B 2 122 ? 10.668 31.957 20.357 1.00 10.96 1126 VAL B C 1
ATOM 2211 O O . VAL B 2 122 ? 11.196 32.986 20.750 1.00 12.29 1126 VAL B O 1
ATOM 2215 N N . ILE B 2 123 ? 10.998 31.361 19.213 1.00 11.16 1127 ILE B N 1
ATOM 2216 C CA . ILE B 2 123 ? 11.915 31.985 18.272 1.00 12.46 1127 ILE B CA 1
ATOM 2217 C C . ILE B 2 123 ? 11.113 32.828 17.300 1.00 11.70 1127 ILE B C 1
ATOM 2218 O O . ILE B 2 123 ? 10.126 32.346 16.745 1.00 13.55 1127 ILE B O 1
ATOM 2223 N N . THR B 2 124 ? 11.510 34.084 17.109 1.00 12.27 1128 THR B N 1
ATOM 2224 C CA . THR B 2 124 ? 10.690 35.009 16.310 1.00 11.41 1128 THR B CA 1
ATOM 2225 C C . THR B 2 124 ? 11.498 36.167 15.735 1.00 12.85 1128 THR B C 1
ATOM 2226 O O . THR B 2 124 ? 12.505 36.582 16.315 1.00 13.36 1128 THR B O 1
ATOM 2230 N N . LEU B 2 125 ? 11.053 36.660 14.575 1.00 12.70 1129 LEU B N 1
ATOM 2231 C CA . LEU B 2 125 ? 11.629 37.849 13.950 1.00 14.58 1129 LEU B CA 1
ATOM 2232 C C . LEU B 2 125 ? 10.649 39.018 14.078 1.00 14.33 1129 LEU B C 1
ATOM 2233 O O . LEU B 2 125 ? 10.898 40.110 13.544 1.00 16.44 1129 LEU B O 1
ATOM 2238 N N . ARG B 2 126 ? 9.549 38.801 14.799 1.00 12.43 1130 ARG B N 1
ATOM 2239 C CA . ARG B 2 126 ? 8.458 39.781 14.847 1.00 13.30 1130 ARG B CA 1
ATOM 2240 C C . ARG B 2 126 ? 8.430 40.593 16.141 1.00 14.30 1130 ARG B C 1
ATOM 2241 O O . ARG B 2 126 ? 8.214 40.053 17.250 1.00 13.18 1130 ARG B O 1
ATOM 2249 N N . ASP B 2 127 ? 8.607 41.907 16.001 1.00 13.90 1131 ASP B N 1
ATOM 2250 C CA . ASP B 2 127 ? 8.515 42.798 17.145 1.00 15.98 1131 ASP B CA 1
ATOM 2251 C C . ASP B 2 127 ? 7.243 42.631 17.974 1.00 14.57 1131 ASP B C 1
ATOM 2252 O O . ASP B 2 127 ? 7.311 42.633 19.201 1.00 13.97 1131 ASP B O 1
ATOM 2257 N N . VAL B 2 128 ? 6.086 42.478 17.322 1.00 13.79 1132 VAL B N 1
ATOM 2258 C CA . VAL B 2 128 ? 4.828 42.388 18.051 1.00 15.95 1132 VAL B CA 1
ATOM 2259 C C . VAL B 2 128 ? 4.696 41.058 18.792 1.00 13.63 1132 VAL B C 1
ATOM 2260 O O . VAL B 2 128 ? 3.869 40.940 19.689 1.00 15.72 1132 VAL B O 1
ATOM 2280 N N . ALA B 2 131 ? 7.601 41.744 22.120 1.00 13.13 1135 ALA B N 1
ATOM 2281 C CA . ALA B 2 131 ? 7.625 42.972 22.919 1.00 15.64 1135 ALA B CA 1
ATOM 2282 C C . ALA B 2 131 ? 7.397 42.781 24.413 1.00 18.89 1135 ALA B C 1
ATOM 2283 O O . ALA B 2 131 ? 8.002 43.492 25.231 1.00 20.73 1135 ALA B O 1
ATOM 2285 N N . ASN B 2 132 ? 6.510 41.854 24.766 1.00 14.15 1136 ASN B N 1
ATOM 2286 C CA . ASN B 2 132 ? 6.181 41.603 26.161 1.00 18.38 1136 ASN B CA 1
ATOM 2287 C C . ASN B 2 132 ? 6.762 40.314 26.728 1.00 15.45 1136 ASN B C 1
ATOM 2288 O O . ASN B 2 132 ? 6.270 39.809 27.731 1.00 17.28 1136 ASN B O 1
ATOM 2293 N N . ALA B 2 133 ? 7.807 39.789 26.095 1.00 15.79 1137 ALA B N 1
ATOM 2294 C CA . ALA B 2 133 ? 8.494 38.619 26.639 1.00 16.28 1137 ALA B CA 1
ATOM 2295 C C . ALA B 2 133 ? 9.095 38.959 28.003 1.00 14.71 1137 ALA B C 1
ATOM 2296 O O . ALA B 2 133 ? 9.453 40.112 28.261 1.00 16.55 1137 ALA B O 1
ATOM 2298 N N . ASP B 2 134 ? 9.200 37.967 28.886 1.00 14.51 1138 ASP B N 1
ATOM 2299 C CA . ASP B 2 134 ? 9.817 38.200 30.189 1.00 16.16 1138 ASP B CA 1
ATOM 2300 C C . ASP B 2 134 ? 11.327 38.351 30.069 1.00 16.71 1138 ASP B C 1
ATOM 2301 O O . ASP B 2 134 ? 11.941 39.127 30.801 1.00 16.98 1138 ASP B O 1
ATOM 2306 N N . LYS B 2 135 ? 11.918 37.571 29.168 1.00 15.04 1139 LYS B N 1
ATOM 2307 C CA . LYS B 2 135 ? 13.341 37.622 28.869 1.00 14.29 1139 LYS B CA 1
ATOM 2308 C C . LYS B 2 135 ? 13.564 37.505 27.363 1.00 15.42 1139 LYS B C 1
ATOM 2309 O O . LYS B 2 135 ? 12.775 36.872 26.658 1.00 14.09 1139 LYS B O 1
ATOM 2315 N N . ILE B 2 136 ? 14.659 38.090 26.886 1.00 16.71 1140 ILE B N 1
ATOM 2316 C CA . ILE B 2 136 ? 15.011 38.030 25.476 1.00 13.58 1140 ILE B CA 1
ATOM 2317 C C . ILE B 2 136 ? 16.437 37.512 25.331 1.00 16.42 1140 ILE B C 1
ATOM 2318 O O . ILE B 2 136 ? 17.366 37.999 25.990 1.00 15.99 1140 ILE B O 1
ATOM 2323 N N . ILE B 2 137 ? 16.598 36.501 24.489 1.00 13.58 1141 ILE B N 1
ATOM 2324 C CA . ILE B 2 137 ? 17.901 35.944 24.167 1.00 15.06 1141 ILE B CA 1
ATOM 2325 C C . ILE B 2 137 ? 18.259 36.377 22.757 1.00 16.50 1141 ILE B C 1
ATOM 2326 O O . ILE B 2 137 ? 17.451 36.228 21.843 1.00 15.12 1141 ILE B O 1
ATOM 2331 N N . GLY B 2 138 ? 19.461 36.923 22.586 1.00 14.26 1142 GLY B N 1
ATOM 2332 C CA . GLY B 2 138 ? 19.918 37.320 21.267 1.00 14.65 1142 GLY B CA 1
ATOM 2333 C C . GLY B 2 138 ? 20.915 36.314 20.725 1.00 15.89 1142 GLY B C 1
ATOM 2334 O O . GLY B 2 138 ? 21.854 35.938 21.428 1.00 17.85 1142 GLY B O 1
ATOM 2335 N N . VAL B 2 139 ? 20.706 35.872 19.489 1.00 14.82 1143 VAL B N 1
ATOM 2336 C CA . VAL B 2 139 ? 21.635 34.969 18.818 1.00 16.30 1143 VAL B CA 1
ATOM 2337 C C . VAL B 2 139 ? 22.350 35.699 17.670 1.00 18.44 1143 VAL B C 1
ATOM 2338 O O . VAL B 2 139 ? 21.731 36.449 16.907 1.00 17.00 1143 VAL B O 1
ATOM 2342 N N . SER B 2 140 ? 23.656 35.490 17.544 1.00 16.66 1144 SER B N 1
ATOM 2343 C CA . SER B 2 140 ? 24.384 36.056 16.409 1.00 18.63 1144 SER B CA 1
ATOM 2344 C C . SER B 2 140 ? 25.505 35.117 15.988 1.00 19.45 1144 SER B C 1
ATOM 2345 O O . SER B 2 140 ? 25.981 34.302 16.787 1.00 19.75 1144 SER B O 1
ATOM 2356 N N . ARG B 2 142 ? 29.370 34.790 14.268 1.00 20.50 1146 ARG B N 1
ATOM 2357 C CA . ARG B 2 142 ? 30.609 35.430 13.840 1.00 26.68 1146 ARG B CA 1
ATOM 2358 C C . ARG B 2 142 ? 31.634 34.353 13.530 1.00 25.12 1146 ARG B C 1
ATOM 2359 O O . ARG B 2 142 ? 31.791 33.394 14.284 1.00 26.37 1146 ARG B O 1
ATOM 2367 N N . ASP B 2 143 ? 32.311 34.495 12.397 1.00 26.88 1147 ASP B N 1
ATOM 2368 C CA . ASP B 2 143 ? 33.340 33.532 12.011 1.00 29.78 1147 ASP B CA 1
ATOM 2369 C C . ASP B 2 143 ? 32.823 32.091 12.093 1.00 28.99 1147 ASP B C 1
ATOM 2370 O O . ASP B 2 143 ? 33.545 31.178 12.512 1.00 27.12 1147 ASP B O 1
ATOM 2375 N N . GLY B 2 144 ? 31.566 31.901 11.699 1.00 27.60 1148 GLY B N 1
ATOM 2376 C CA . GLY B 2 144 ? 30.962 30.579 11.635 1.00 26.69 1148 GLY B CA 1
ATOM 2377 C C . GLY B 2 144 ? 30.411 30.031 12.944 1.00 22.03 1148 GLY B C 1
ATOM 2378 O O . GLY B 2 144 ? 29.896 28.921 12.972 1.00 25.99 1148 GLY B O 1
ATOM 2379 N N . VAL B 2 145 ? 30.523 30.804 14.020 1.00 25.37 1149 VAL B N 1
ATOM 2380 C CA . VAL B 2 145 ? 30.138 30.332 15.347 1.00 21.47 1149 VAL B CA 1
ATOM 2381 C C . VAL B 2 145 ? 28.986 31.149 15.948 1.00 18.98 1149 VAL B C 1
ATOM 2382 O O . VAL B 2 145 ? 29.027 32.378 15.951 1.00 21.60 1149 VAL B O 1
ATOM 2386 N N . SER B 2 146 ? 27.977 30.458 16.477 1.00 17.50 1150 SER B N 1
ATOM 2387 C CA . SER B 2 146 ? 26.840 31.131 17.110 1.00 19.93 1150 SER B CA 1
ATOM 2388 C C . SER B 2 146 ? 27.186 31.489 18.540 1.00 21.39 1150 SER B C 1
ATOM 2389 O O . SER B 2 146 ? 27.934 30.772 19.197 1.00 21.75 1150 SER B O 1
ATOM 2392 N N . LYS B 2 147 ? 26.636 32.595 19.024 1.00 20.85 1151 LYS B N 1
ATOM 2393 C CA . LYS B 2 147 ? 26.752 32.931 20.438 1.00 22.87 1151 LYS B CA 1
ATOM 2394 C C . LYS B 2 147 ? 25.452 33.567 20.915 1.00 18.81 1151 LYS B C 1
ATOM 2395 O O . LYS B 2 147 ? 24.711 34.164 20.129 1.00 18.96 1151 LYS B O 1
ATOM 2401 N N . VAL B 2 148 ? 25.158 33.410 22.198 1.00 19.01 1152 VAL B N 1
ATOM 2402 C CA . VAL B 2 148 ? 23.967 34.032 22.758 1.00 18.71 1152 VAL B CA 1
ATOM 2403 C C . VAL B 2 148 ? 24.322 35.110 23.762 1.00 21.00 1152 VAL B C 1
ATOM 2404 O O . VAL B 2 148 ? 25.355 35.048 24.438 1.00 24.23 1152 VAL B O 1
ATOM 2408 N N . VAL B 2 149 ? 23.452 36.102 23.855 1.00 17.76 1153 VAL B N 1
ATOM 2409 C CA . VAL B 2 149 ? 23.542 37.098 24.901 1.00 18.13 1153 VAL B CA 1
ATOM 2410 C C . VAL B 2 149 ? 22.127 37.364 25.389 1.00 20.62 1153 VAL B C 1
ATOM 2411 O O . VAL B 2 149 ? 21.154 37.008 24.723 1.00 20.49 1153 VAL B O 1
ATOM 2415 N N . SER B 2 150 ? 22.015 37.963 26.566 1.00 21.96 1154 SER B N 1
ATOM 2416 C CA . SER B 2 150 ? 20.750 38.488 27.038 1.00 20.01 1154 SER B CA 1
ATOM 2417 C C . SER B 2 150 ? 20.579 39.884 26.442 1.00 21.28 1154 SER B C 1
ATOM 2418 O O . SER B 2 150 ? 21.536 40.648 26.362 1.00 24.33 1154 SER B O 1
ATOM 2421 N N . LEU B 2 151 ? 19.366 40.210 26.005 1.00 16.50 1155 LEU B N 1
ATOM 2422 C CA . LEU B 2 151 ? 19.102 41.505 25.385 1.00 18.65 1155 LEU B CA 1
ATOM 2423 C C . LEU B 2 151 ? 18.030 42.273 26.130 1.00 17.31 1155 LEU B C 1
ATOM 2424 O O . LEU B 2 151 ? 17.044 41.699 26.582 1.00 19.98 1155 LEU B O 1
ATOM 2429 N N . SER B 2 152 ? 18.210 43.589 26.223 1.00 18.39 1156 SER B N 1
ATOM 2430 C CA . SER B 2 152 ? 17.128 44.485 26.615 1.00 17.85 1156 SER B CA 1
ATOM 2431 C C . SER B 2 152 ? 16.188 44.665 25.430 1.00 18.76 1156 SER B C 1
ATOM 2432 O O . SER B 2 152 ? 16.552 44.359 24.285 1.00 19.16 1156 SER B O 1
ATOM 2435 N N . LEU B 2 153 ? 14.990 45.175 25.697 1.00 16.36 1157 LEU B N 1
ATOM 2436 C CA . LEU B 2 153 ? 14.023 45.429 24.638 1.00 18.71 1157 LEU B CA 1
ATOM 2437 C C . LEU B 2 153 ? 14.556 46.424 23.604 1.00 21.69 1157 LEU B C 1
ATOM 2438 O O . LEU B 2 153 ? 14.403 46.224 22.400 1.00 17.34 1157 LEU B O 1
ATOM 2443 N N . GLU B 2 154 ? 15.192 47.495 24.069 1.00 20.25 1158 GLU B N 1
ATOM 2444 C CA . GLU B 2 154 ? 15.698 48.501 23.143 1.00 22.44 1158 GLU B CA 1
ATOM 2445 C C . GLU B 2 154 ? 16.713 47.900 22.179 1.00 18.88 1158 GLU B C 1
ATOM 2446 O O . GLU B 2 154 ? 16.688 48.198 20.983 1.00 21.58 1158 GLU B O 1
ATOM 2452 N N . LYS B 2 155 ? 17.595 47.043 22.695 1.00 18.75 1159 LYS B N 1
ATOM 2453 C CA . LYS B 2 155 ? 18.603 46.409 21.848 1.00 17.98 1159 LYS B CA 1
ATOM 2454 C C . LYS B 2 155 ? 17.959 45.408 20.892 1.00 17.63 1159 LYS B C 1
ATOM 2455 O O . LYS B 2 155 ? 18.332 45.327 19.714 1.00 17.93 1159 LYS B O 1
ATOM 2461 N N . ALA B 2 156 ? 17.009 44.631 21.405 1.00 16.88 1160 ALA B N 1
ATOM 2462 C CA . ALA B 2 156 ? 16.348 43.634 20.566 1.00 16.96 1160 ALA B CA 1
ATOM 2463 C C . ALA B 2 156 ? 15.602 44.309 19.423 1.00 18.88 1160 ALA B C 1
ATOM 2464 O O . ALA B 2 156 ? 15.576 43.792 18.302 1.00 16.69 1160 ALA B O 1
ATOM 2474 N N . LYS B 2 158 ? 16.348 47.149 17.883 1.00 19.10 1162 LYS B N 1
ATOM 2475 C CA . LYS B 2 158 ? 17.312 47.550 16.869 1.00 21.21 1162 LYS B CA 1
ATOM 2476 C C . LYS B 2 158 ? 17.702 46.353 16.011 1.00 22.94 1162 LYS B C 1
ATOM 2477 O O . LYS B 2 158 ? 17.830 46.458 14.791 1.00 21.73 1162 LYS B O 1
ATOM 2483 N N . ILE B 2 159 ? 17.886 45.208 16.657 1.00 18.70 1163 ILE B N 1
ATOM 2484 C CA . ILE B 2 159 ? 18.273 43.997 15.948 1.00 18.55 1163 ILE B CA 1
ATOM 2485 C C . ILE B 2 159 ? 17.195 43.570 14.956 1.00 19.45 1163 ILE B C 1
ATOM 2486 O O . ILE B 2 159 ? 17.499 43.158 13.843 1.00 22.22 1163 ILE B O 1
ATOM 2491 N N . LEU B 2 160 ? 15.937 43.668 15.369 1.00 19.26 1164 LEU B N 1
ATOM 2492 C CA . LEU B 2 160 ? 14.830 43.282 14.504 1.00 16.98 1164 LEU B CA 1
ATOM 2493 C C . LEU B 2 160 ? 14.666 44.289 13.376 1.00 21.57 1164 LEU B C 1
ATOM 2494 O O . LEU B 2 160 ? 14.319 43.927 12.263 1.00 19.55 1164 LEU B O 1
ATOM 2499 N N . GLU B 2 161 ? 14.928 45.558 13.665 1.00 20.18 1165 GLU B N 1
ATOM 2500 C CA . GLU B 2 161 ? 14.828 46.585 12.634 1.00 22.91 1165 GLU B CA 1
ATOM 2501 C C . GLU B 2 161 ? 15.788 46.284 11.486 1.00 23.06 1165 GLU B C 1
ATOM 2502 O O . GLU B 2 161 ? 15.432 46.430 10.311 1.00 23.10 1165 GLU B O 1
ATOM 2508 N N . GLU B 2 162 ? 16.998 45.851 11.830 1.00 20.41 1166 GLU B N 1
ATOM 2509 C CA . GLU B 2 162 ? 18.017 45.517 10.836 1.00 23.62 1166 GLU B CA 1
ATOM 2510 C C . GLU B 2 162 ? 17.637 44.286 10.021 1.00 25.86 1166 GLU B C 1
ATOM 2511 O O . GLU B 2 162 ? 17.906 44.208 8.821 1.00 26.72 1166 GLU B O 1
ATOM 2517 N N . ILE B 2 163 ? 17.012 43.319 10.681 1.00 20.13 1167 ILE B N 1
ATOM 2518 C CA . ILE B 2 163 ? 16.552 42.119 9.998 1.00 21.42 1167 ILE B CA 1
ATOM 2519 C C . ILE B 2 163 ? 15.421 42.411 9.004 1.00 26.71 1167 ILE B C 1
ATOM 2520 O O . ILE B 2 163 ? 15.428 41.902 7.878 1.00 27.19 1167 ILE B O 1
ATOM 2525 N N . ARG B 2 164 ? 14.454 43.229 9.416 1.00 23.63 1168 ARG B N 1
ATOM 2526 C CA . ARG B 2 164 ? 13.286 43.512 8.584 1.00 24.41 1168 ARG B CA 1
ATOM 2527 C C . ARG B 2 164 ? 13.666 44.329 7.348 1.00 29.13 1168 ARG B C 1
ATOM 2528 O O . ARG B 2 164 ? 12.897 44.408 6.386 1.00 30.63 1168 ARG B O 1
ATOM 2536 N N . LYS B 2 165 ? 14.850 44.932 7.374 1.00 26.67 1169 LYS B N 1
ATOM 2537 C CA . LYS B 2 165 ? 15.306 45.748 6.248 1.00 32.55 1169 LYS B CA 1
ATOM 2538 C C . LYS B 2 165 ? 15.703 44.919 5.030 1.00 34.48 1169 LYS B C 1
ATOM 2539 O O . LYS B 2 165 ? 15.708 45.421 3.904 1.00 34.09 1169 LYS B O 1
ATOM 2545 N N . LYS B 2 166 ? 16.044 43.656 5.257 1.00 30.72 1170 LYS B N 1
ATOM 2546 C CA . LYS B 2 166 ? 16.565 42.803 4.196 1.00 29.98 1170 LYS B CA 1
ATOM 2547 C C . LYS B 2 166 ? 15.449 42.056 3.484 1.00 29.18 1170 LYS B C 1
ATOM 2548 O O . LYS B 2 166 ? 14.488 41.602 4.104 1.00 29.70 1170 LYS B O 1
ATOM 2554 N N . GLN B 2 167 ? 15.586 41.939 2.170 1.00 26.50 1171 GLN B N 1
ATOM 2555 C CA . GLN B 2 167 ? 14.587 41.283 1.344 1.00 28.82 1171 GLN B CA 1
ATOM 2556 C C . GLN B 2 167 ? 14.429 39.822 1.771 1.00 25.80 1171 GLN B C 1
ATOM 2557 O O . GLN B 2 167 ? 15.420 39.117 1.941 1.00 28.92 1171 GLN B O 1
ATOM 2563 N N . GLY B 2 168 ? 13.193 39.379 1.966 1.00 25.56 1172 GLY B N 1
ATOM 2564 C CA . GLY B 2 168 ? 12.929 37.967 2.213 1.00 27.59 1172 GLY B CA 1
ATOM 2565 C C . GLY B 2 168 ? 13.210 37.473 3.623 1.00 28.77 1172 GLY B C 1
ATOM 2566 O O . GLY B 2 168 ? 13.343 36.264 3.853 1.00 23.26 1172 GLY B O 1
ATOM 2567 N N . TRP B 2 169 ? 13.286 38.394 4.581 1.00 26.64 1173 TRP B N 1
ATOM 2568 C CA . TRP B 2 169 ? 13.563 38.016 5.965 1.00 27.30 1173 TRP B CA 1
ATOM 2569 C C . TRP B 2 169 ? 12.638 36.905 6.489 1.00 25.46 1173 TRP B C 1
ATOM 2570 O O . TRP B 2 169 ? 13.062 36.066 7.290 1.00 21.44 1173 TRP B O 1
ATOM 2581 N N . GLU B 2 170 ? 11.387 36.889 6.035 1.00 22.81 1174 GLU B N 1
ATOM 2582 C CA . GLU B 2 170 ? 10.382 35.972 6.585 1.00 23.24 1174 GLU B CA 1
ATOM 2583 C C . GLU B 2 170 ? 10.661 34.511 6.263 1.00 22.40 1174 GLU B C 1
ATOM 2584 O O . GLU B 2 170 ? 11.205 34.184 5.208 1.00 20.97 1174 GLU B O 1
ATOM 2590 N N . HIS B 2 171 ? 10.295 33.638 7.192 1.00 18.77 1175 HIS B N 1
ATOM 2591 C CA . HIS B 2 171 ? 10.388 32.201 6.979 1.00 18.18 1175 HIS B CA 1
ATOM 2592 C C . HIS B 2 171 ? 9.698 31.790 5.678 1.00 21.05 1175 HIS B C 1
ATOM 2593 O O . HIS B 2 171 ? 8.634 32.312 5.329 1.00 20.54 1175 HIS B O 1
ATOM 2600 N N . GLY B 2 172 ? 10.314 30.859 4.961 1.00 22.21 1176 GLY B N 1
ATOM 2601 C CA . GLY B 2 172 ? 9.704 30.295 3.772 1.00 21.57 1176 GLY B CA 1
ATOM 2602 C C . GLY B 2 172 ? 10.190 30.904 2.471 1.00 23.47 1176 GLY B C 1
ATOM 2603 O O . GLY B 2 172 ? 9.798 30.453 1.390 1.00 23.48 1176 GLY B O 1
ATOM 2604 N N . ASN B 2 173 ? 11.034 31.928 2.565 1.00 22.61 1177 ASN B N 1
ATOM 2605 C CA . ASN B 2 173 ? 11.535 32.601 1.368 1.00 20.60 1177 ASN B CA 1
ATOM 2606 C C . ASN B 2 173 ? 12.755 31.929 0.777 1.00 22.26 1177 ASN B C 1
ATOM 2607 O O . ASN B 2 173 ? 13.420 31.132 1.447 1.00 23.90 1177 ASN B O 1
ATOM 2613 N N . PRO C 1 2 ? 45.680 20.468 35.973 1.00 20.56 2 PRO C N 1
ATOM 2614 C CA . PRO C 1 2 ? 44.237 20.727 35.969 1.00 17.83 2 PRO C CA 1
ATOM 2615 C C . PRO C 1 2 ? 43.942 21.819 36.974 1.00 16.07 2 PRO C C 1
ATOM 2616 O O . PRO C 1 2 ? 44.849 22.233 37.695 1.00 18.40 2 PRO C O 1
ATOM 2620 N N . TYR C 1 3 ? 42.703 22.280 37.025 1.00 14.11 3 TYR C N 1
ATOM 2621 C CA . TYR C 1 3 ? 42.324 23.238 38.057 1.00 15.85 3 TYR C CA 1
ATOM 2622 C C . TYR C 1 3 ? 40.850 23.091 38.397 1.00 14.36 3 TYR C C 1
ATOM 2623 O O . TYR C 1 3 ? 40.092 22.470 37.653 1.00 14.23 3 TYR C O 1
ATOM 2632 N N . ILE C 1 4 ? 40.448 23.668 39.525 1.00 12.49 4 ILE C N 1
ATOM 2633 C CA . ILE C 1 4 ? 39.062 23.591 39.946 1.00 13.77 4 ILE C CA 1
ATOM 2634 C C . ILE C 1 4 ? 38.221 24.639 39.220 1.00 12.58 4 ILE C C 1
ATOM 2635 O O . ILE C 1 4 ? 38.430 25.837 39.408 1.00 15.76 4 ILE C O 1
ATOM 2640 N N . GLU C 1 5 ? 37.267 24.200 38.401 1.00 12.26 5 GLU C N 1
ATOM 2641 C CA . GLU C 1 5 ? 36.402 25.143 37.699 1.00 13.59 5 GLU C CA 1
ATOM 2642 C C . GLU C 1 5 ? 35.305 25.622 38.625 1.00 16.22 5 GLU C C 1
ATOM 2643 O O . GLU C 1 5 ? 34.989 26.816 38.666 1.00 17.39 5 GLU C O 1
ATOM 2649 N N . LYS C 1 6 ? 34.732 24.694 39.383 1.00 13.27 6 LYS C N 1
ATOM 2650 C CA . LYS C 1 6 ? 33.674 25.052 40.324 1.00 15.96 6 LYS C CA 1
ATOM 2651 C C . LYS C 1 6 ? 33.392 23.938 41.316 1.00 14.67 6 LYS C C 1
ATOM 2652 O O . LYS C 1 6 ? 33.767 22.779 41.095 1.00 13.29 6 LYS C O 1
ATOM 2658 N N . LEU C 1 7 ? 32.730 24.331 42.405 1.00 14.08 7 LEU C N 1
ATOM 2659 C CA . LEU C 1 7 ? 32.225 23.432 43.438 1.00 13.32 7 LEU C CA 1
ATOM 2660 C C . LEU C 1 7 ? 30.714 23.579 43.481 1.00 16.65 7 LEU C C 1
ATOM 2661 O O . LEU C 1 7 ? 30.190 24.685 43.318 1.00 17.82 7 LEU C O 1
ATOM 2666 N N . GLU C 1 8 ? 30.010 22.477 43.715 1.00 12.78 8 GLU C N 1
ATOM 2667 C CA . GLU C 1 8 ? 28.591 22.525 44.031 1.00 15.00 8 GLU C CA 1
ATOM 2668 C C . GLU C 1 8 ? 28.357 21.893 45.396 1.00 13.84 8 GLU C C 1
ATOM 2669 O O . GLU C 1 8 ? 28.828 20.780 45.661 1.00 13.99 8 GLU C O 1
ATOM 2675 N N . LEU C 1 9 ? 27.663 22.629 46.262 1.00 14.70 9 LEU C N 1
ATOM 2676 C CA . LEU C 1 9 ? 27.343 22.163 47.607 1.00 11.57 9 LEU C CA 1
ATOM 2677 C C . LEU C 1 9 ? 25.843 22.034 47.789 1.00 12.49 9 LEU C C 1
ATOM 2678 O O . LEU C 1 9 ? 25.082 22.939 47.439 1.00 16.70 9 LEU C O 1
ATOM 2683 N N . LYS C 1 10 ? 25.432 20.912 48.369 1.00 13.64 10 LYS C N 1
ATOM 2684 C CA . LYS C 1 10 ? 24.029 20.683 48.671 1.00 13.77 10 LYS C CA 1
ATOM 2685 C C . LYS C 1 10 ? 23.932 20.094 50.072 1.00 15.01 10 LYS C C 1
ATOM 2686 O O . LYS C 1 10 ? 24.410 18.988 50.319 1.00 15.64 10 LYS C O 1
ATOM 2692 N N . GLY C 1 11 ? 23.337 20.834 51.004 1.00 15.57 11 GLY C N 1
ATOM 2693 C CA . GLY C 1 11 ? 23.184 20.313 52.354 1.00 17.44 11 GLY C CA 1
ATOM 2694 C C . GLY C 1 11 ? 24.481 20.225 53.141 1.00 16.56 11 GLY C C 1
ATOM 2695 O O . GLY C 1 11 ? 24.578 19.487 54.126 1.00 14.92 11 GLY C O 1
ATOM 2696 N N . PHE C 1 12 ? 25.493 20.975 52.709 1.00 16.21 12 PHE C N 1
ATOM 2697 C CA . PHE C 1 12 ? 26.803 20.856 53.331 1.00 15.33 12 PHE C CA 1
ATOM 2698 C C . PHE C 1 12 ? 27.054 22.002 54.304 1.00 14.76 12 PHE C C 1
ATOM 2699 O O . PHE C 1 12 ? 27.045 23.169 53.921 1.00 14.40 12 PHE C O 1
ATOM 2707 N N . LYS C 1 13 ? 27.251 21.637 55.566 1.00 13.82 13 LYS C N 1
ATOM 2708 C CA . LYS C 1 13 ? 27.448 22.604 56.651 1.00 15.97 13 LYS C CA 1
ATOM 2709 C C . LYS C 1 13 ? 26.484 23.789 56.544 1.00 16.22 13 LYS C C 1
ATOM 2710 O O . LYS C 1 13 ? 25.283 23.594 56.572 1.00 18.06 13 LYS C O 1
ATOM 2716 N N . SER C 1 14 ? 26.994 25.016 56.438 1.00 17.84 14 SER C N 1
ATOM 2717 C CA . SER C 1 14 ? 26.122 26.190 56.469 1.00 14.98 14 SER C CA 1
ATOM 2718 C C . SER C 1 14 ? 25.426 26.537 55.144 1.00 16.45 14 SER C C 1
ATOM 2719 O O . SER C 1 14 ? 24.714 27.541 55.055 1.00 19.85 14 SER C O 1
ATOM 2722 N N . TYR C 1 15 ? 25.639 25.730 54.113 1.00 16.81 15 TYR C N 1
ATOM 2723 C CA . TYR C 1 15 ? 25.168 26.113 52.784 1.00 19.77 15 TYR C CA 1
ATOM 2724 C C . TYR C 1 15 ? 23.703 25.814 52.441 1.00 24.52 15 TYR C C 1
ATOM 2725 O O . TYR C 1 15 ? 23.235 26.167 51.356 1.00 24.87 15 TYR C O 1
ATOM 2734 N N . GLY C 1 16 ? 22.978 25.221 53.384 1.00 20.12 16 GLY C N 1
ATOM 2735 C CA . GLY C 1 16 ? 21.544 25.036 53.225 1.00 24.24 16 GLY C CA 1
ATOM 2736 C C . GLY C 1 16 ? 21.177 23.883 52.316 1.00 26.33 16 GLY C C 1
ATOM 2737 O O . GLY C 1 16 ? 22.041 23.103 51.926 1.00 26.06 16 GLY C O 1
ATOM 2738 N N . ASN C 1 17 ? 19.889 23.782 51.978 1.00 24.28 17 ASN C N 1
ATOM 2739 C CA . ASN C 1 17 ? 19.380 22.705 51.128 1.00 26.68 17 ASN C CA 1
ATOM 2740 C C . ASN C 1 17 ? 19.316 23.053 49.640 1.00 26.35 17 ASN C C 1
ATOM 2741 O O . ASN C 1 17 ? 19.086 22.184 48.808 1.00 33.19 17 ASN C O 1
ATOM 2746 N N . LYS C 1 18 ? 19.493 24.322 49.300 1.00 25.82 18 LYS C N 1
ATOM 2747 C CA . LYS C 1 18 ? 19.468 24.730 47.903 1.00 26.70 18 LYS C CA 1
ATOM 2748 C C . LYS C 1 18 ? 20.880 24.628 47.328 1.00 24.59 18 LYS C C 1
ATOM 2749 O O . LYS C 1 18 ? 21.825 25.151 47.915 1.00 25.12 18 LYS C O 1
ATOM 2755 N N . LYS C 1 19 ? 21.021 23.952 46.193 1.00 22.60 19 LYS C N 1
ATOM 2756 C CA . LYS C 1 19 ? 22.339 23.762 45.574 1.00 20.90 19 LYS C CA 1
ATOM 2757 C C . LYS C 1 19 ? 23.064 25.091 45.366 1.00 21.76 19 LYS C C 1
ATOM 2758 O O . LYS C 1 19 ? 22.533 26.006 44.735 1.00 22.87 19 LYS C O 1
ATOM 2764 N N . VAL C 1 20 ? 24.277 25.192 45.901 1.00 15.73 20 VAL C N 1
ATOM 2765 C CA . VAL C 1 20 ? 25.069 26.403 45.771 1.00 15.79 20 VAL C CA 1
ATOM 2766 C C . VAL C 1 20 ? 26.262 26.141 44.859 1.00 15.70 20 VAL C C 1
ATOM 2767 O O . VAL C 1 20 ? 27.014 25.207 45.077 1.00 16.43 20 VAL C O 1
ATOM 2771 N N . VAL C 1 21 ? 26.415 26.974 43.834 1.00 15.13 21 VAL C N 1
ATOM 2772 C CA . VAL C 1 21 ? 27.501 26.841 42.874 1.00 14.96 21 VAL C CA 1
ATOM 2773 C C . VAL C 1 21 ? 28.574 27.898 43.135 1.00 17.65 21 VAL C C 1
ATOM 2774 O O . VAL C 1 21 ? 28.275 29.090 43.252 1.00 18.24 21 VAL C O 1
ATOM 2778 N N . ILE C 1 22 ? 29.822 27.456 43.229 1.00 13.87 22 ILE C N 1
ATOM 2779 C CA . ILE C 1 22 ? 30.934 28.338 43.572 1.00 16.11 22 ILE C CA 1
ATOM 2780 C C . ILE C 1 22 ? 32.029 28.205 42.523 1.00 16.20 22 ILE C C 1
ATOM 2781 O O . ILE C 1 22 ? 32.783 27.233 42.524 1.00 17.46 22 ILE C O 1
ATOM 2786 N N . PRO C 1 23 ? 32.126 29.185 41.617 1.00 17.73 23 PRO C N 1
ATOM 2787 C CA . PRO C 1 23 ? 33.136 29.161 40.558 1.00 19.04 23 PRO C CA 1
ATOM 2788 C C . PRO C 1 23 ? 34.455 29.796 40.987 1.00 17.00 23 PRO C C 1
ATOM 2789 O O . PRO C 1 23 ? 34.454 30.677 41.840 1.00 18.57 23 PRO C O 1
ATOM 2793 N N . PHE C 1 24 ? 35.563 29.332 40.405 1.00 16.43 24 PHE C N 1
ATOM 2794 C CA . PHE C 1 24 ? 36.883 29.862 40.709 1.00 14.61 24 PHE C CA 1
ATOM 2795 C C . PHE C 1 24 ? 37.624 30.262 39.450 1.00 18.31 24 PHE C C 1
ATOM 2796 O O . PHE C 1 24 ? 37.435 29.665 38.388 1.00 18.90 24 PHE C O 1
ATOM 2804 N N . SER C 1 25 ? 38.485 31.266 39.573 1.00 19.59 25 SER C N 1
ATOM 2805 C CA . SER C 1 25 ? 39.416 31.585 38.501 1.00 19.49 25 SER C CA 1
ATOM 2806 C C . SER C 1 25 ? 40.427 30.457 38.334 1.00 18.94 25 SER C C 1
ATOM 2807 O O . SER C 1 25 ? 40.821 29.827 39.310 1.00 17.57 25 SER C O 1
ATOM 2810 N N . LYS C 1 26 ? 40.852 30.197 37.099 1.00 18.26 26 LYS C N 1
ATOM 2811 C CA . LYS C 1 26 ? 42.003 29.332 36.860 1.00 17.30 26 LYS C CA 1
ATOM 2812 C C . LYS C 1 26 ? 43.252 29.818 37.613 1.00 17.82 26 LYS C C 1
ATOM 2813 O O . LYS C 1 26 ? 44.146 29.036 37.936 1.00 19.96 26 LYS C O 1
ATOM 2819 N N . GLY C 1 27 ? 43.290 31.117 37.890 1.00 17.02 27 GLY C N 1
ATOM 2820 C CA . GLY C 1 27 ? 44.418 31.736 38.558 1.00 17.85 27 GLY C CA 1
ATOM 2821 C C . GLY C 1 27 ? 44.219 31.945 40.051 1.00 17.98 27 GLY C C 1
ATOM 2822 O O . GLY C 1 27 ? 44.188 30.987 40.821 1.00 17.07 27 GLY C O 1
ATOM 2823 N N . PHE C 1 28 ? 44.079 33.202 40.450 1.00 16.81 28 PHE C N 1
ATOM 2824 C CA . PHE C 1 28 ? 44.052 33.591 41.863 1.00 13.87 28 PHE C CA 1
ATOM 2825 C C . PHE C 1 28 ? 42.672 34.129 42.248 1.00 15.87 28 PHE C C 1
ATOM 2826 O O . PHE C 1 28 ? 42.223 35.165 41.749 1.00 16.40 28 PHE C O 1
ATOM 2834 N N . THR C 1 29 ? 41.955 33.365 43.079 1.00 12.26 29 THR C N 1
ATOM 2835 C CA . THR C 1 29 ? 40.656 33.803 43.592 1.00 12.00 29 THR C CA 1
ATOM 2836 C C . THR C 1 29 ? 40.773 34.119 45.070 1.00 14.55 29 THR C C 1
ATOM 2837 O O . THR C 1 29 ? 41.344 33.342 45.818 1.00 14.95 29 THR C O 1
ATOM 2841 N N . ALA C 1 30 ? 40.254 35.274 45.477 1.00 14.12 30 ALA C N 1
ATOM 2842 C CA . ALA C 1 30 ? 40.166 35.625 46.884 1.00 14.87 30 ALA C CA 1
ATOM 2843 C C . ALA C 1 30 ? 38.741 35.409 47.370 1.00 13.44 30 ALA C C 1
ATOM 2844 O O . ALA C 1 30 ? 37.793 35.696 46.660 1.00 16.12 30 ALA C O 1
ATOM 2846 N N . ILE C 1 31 ? 38.588 34.869 48.575 1.00 10.93 31 ILE C N 1
ATOM 2847 C CA . ILE C 1 31 ? 37.267 34.701 49.160 1.00 11.64 31 ILE C CA 1
ATOM 2848 C C . ILE C 1 31 ? 37.168 35.598 50.381 1.00 15.92 31 ILE C C 1
ATOM 2849 O O . ILE C 1 31 ? 38.016 35.520 51.276 1.00 13.77 31 ILE C O 1
ATOM 2854 N N . VAL C 1 32 ? 36.143 36.449 50.417 1.00 16.74 32 VAL C N 1
ATOM 2855 C CA . VAL C 1 32 ? 35.964 37.395 51.519 1.00 16.13 32 VAL C CA 1
ATOM 2856 C C . VAL C 1 32 ? 34.571 37.279 52.135 1.00 16.09 32 VAL C C 1
ATOM 2857 O O . VAL C 1 32 ? 33.654 36.701 51.539 1.00 17.47 32 VAL C O 1
ATOM 2861 N N . GLY C 1 33 ? 34.413 37.801 53.349 1.00 15.14 33 GLY C N 1
ATOM 2862 C CA . GLY C 1 33 ? 33.136 37.754 54.035 1.00 18.36 33 GLY C CA 1
ATOM 2863 C C . GLY C 1 33 ? 33.303 37.879 55.531 1.00 17.01 33 GLY C C 1
ATOM 2864 O O . GLY C 1 33 ? 34.392 37.656 56.055 1.00 17.74 33 GLY C O 1
ATOM 2865 N N . ALA C 1 34 ? 32.217 38.235 56.217 1.00 18.67 34 ALA C N 1
ATOM 2866 C CA . ALA C 1 34 ? 32.269 38.442 57.659 1.00 22.05 34 ALA C CA 1
ATOM 2867 C C . ALA C 1 34 ? 32.676 37.175 58.403 1.00 21.70 34 ALA C C 1
ATOM 2868 O O . ALA C 1 34 ? 32.490 36.062 57.911 1.00 19.06 34 ALA C O 1
ATOM 2870 N N . ASN C 1 35 ? 33.223 37.347 59.600 1.00 21.36 35 ASN C N 1
ATOM 2871 C CA . ASN C 1 35 ? 33.472 36.212 60.465 1.00 24.08 35 ASN C CA 1
ATOM 2872 C C . ASN C 1 35 ? 32.180 35.417 60.646 1.00 24.87 35 ASN C C 1
ATOM 2873 O O . ASN C 1 35 ? 31.108 35.992 60.865 1.00 25.98 35 ASN C O 1
ATOM 2878 N N . GLY C 1 36 ? 32.284 34.096 60.534 1.00 21.03 36 GLY C N 1
ATOM 2879 C CA . GLY C 1 36 ? 31.151 33.209 60.711 1.00 20.32 36 GLY C CA 1
ATOM 2880 C C .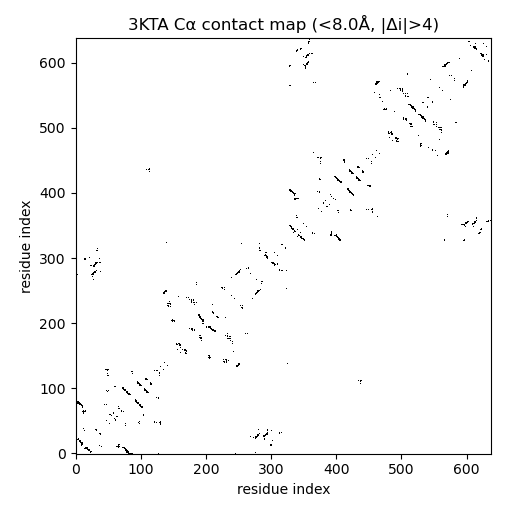 GLY C 1 36 ? 30.198 33.132 59.534 1.00 19.55 36 GLY C C 1
ATOM 2881 O O . GLY C 1 36 ? 29.104 32.569 59.651 1.00 20.48 36 GLY C O 1
ATOM 2882 N N . SER C 1 37 ? 30.596 33.671 58.385 1.00 20.48 37 SER C N 1
ATOM 2883 C CA . SER C 1 37 ? 29.680 33.706 57.242 1.00 18.96 37 SER C CA 1
ATOM 2884 C C . SER C 1 37 ? 29.653 32.430 56.392 1.00 16.43 37 SER C C 1
ATOM 2885 O O . SER C 1 37 ? 28.678 32.201 55.652 1.00 17.91 37 SER C O 1
ATOM 2888 N N . GLY C 1 38 ? 30.717 31.625 56.470 1.00 15.01 38 GLY C N 1
ATOM 2889 C CA . GLY C 1 38 ? 30.793 30.379 55.713 1.00 15.55 38 GLY C CA 1
ATOM 2890 C C . GLY C 1 38 ? 32.041 30.190 54.857 1.00 15.08 38 GLY C C 1
ATOM 2891 O O . GLY C 1 38 ? 32.075 29.315 53.981 1.00 14.75 38 GLY C O 1
ATOM 2892 N N . LYS C 1 39 ? 33.066 30.999 55.096 1.00 13.60 39 LYS C N 1
ATOM 2893 C CA . LYS C 1 39 ? 34.256 30.957 54.239 1.00 13.33 39 LYS C CA 1
ATOM 2894 C C . LYS C 1 39 ? 35.059 29.661 54.390 1.00 12.64 39 LYS C C 1
ATOM 2895 O O . LYS C 1 39 ? 35.304 28.947 53.402 1.00 13.62 39 LYS C O 1
ATOM 2901 N N . SER C 1 40 ? 35.458 29.338 55.619 1.00 11.51 40 SER C N 1
ATOM 2902 C CA . SER C 1 40 ? 36.212 28.105 55.845 1.00 13.24 40 SER C CA 1
ATOM 2903 C C . SER C 1 40 ? 35.409 26.875 55.460 1.00 12.08 40 SER C C 1
ATOM 2904 O O . SER C 1 40 ? 35.990 25.860 55.077 1.00 13.48 40 SER C O 1
ATOM 2907 N N . ASN C 1 41 ? 34.085 26.972 55.563 1.00 11.73 41 ASN C N 1
ATOM 2908 C CA . ASN C 1 41 ? 33.247 25.831 55.202 1.00 13.91 41 ASN C CA 1
ATOM 2909 C C . ASN C 1 41 ? 33.447 25.452 53.726 1.00 14.04 41 ASN C C 1
ATOM 2910 O O . ASN C 1 41 ? 33.275 24.294 53.341 1.00 12.68 41 ASN C O 1
ATOM 2915 N N . ILE C 1 42 ? 33.810 26.427 52.891 1.00 12.97 42 ILE C N 1
ATOM 2916 C CA . ILE C 1 42 ? 34.140 26.113 51.504 1.00 14.34 42 ILE C CA 1
ATOM 2917 C C . ILE C 1 42 ? 35.370 25.210 51.419 1.00 14.57 42 ILE C C 1
ATOM 2918 O O . ILE C 1 42 ? 35.407 24.241 50.636 1.00 13.44 42 ILE C O 1
ATOM 2923 N N . GLY C 1 43 ? 36.393 25.537 52.202 1.00 13.85 43 GLY C N 1
ATOM 2924 C CA . GLY C 1 43 ? 37.570 24.704 52.318 1.00 12.08 43 GLY C CA 1
ATOM 2925 C C . GLY C 1 43 ? 37.230 23.310 52.796 1.00 12.52 43 GLY C C 1
ATOM 2926 O O . GLY C 1 43 ? 37.783 22.334 52.312 1.00 13.24 43 GLY C O 1
ATOM 2927 N N . ASP C 1 44 ? 36.300 23.219 53.737 1.00 12.11 44 ASP C N 1
ATOM 2928 C CA . ASP C 1 44 ? 35.909 21.919 54.272 1.00 12.87 44 ASP C CA 1
ATOM 2929 C C . ASP C 1 44 ? 35.203 21.090 53.207 1.00 12.25 44 ASP C C 1
ATOM 2930 O O . ASP C 1 44 ? 35.372 19.869 53.169 1.00 12.65 44 ASP C O 1
ATOM 2935 N N . ALA C 1 45 ? 34.434 21.756 52.342 1.00 12.78 45 ALA C N 1
ATOM 2936 C CA . ALA C 1 45 ? 33.760 21.062 51.241 1.00 12.99 45 ALA C CA 1
ATOM 2937 C C . ALA C 1 45 ? 34.807 20.412 50.321 1.00 12.64 45 ALA C C 1
ATOM 2938 O O . ALA C 1 45 ? 34.627 19.288 49.846 1.00 12.04 45 ALA C O 1
ATOM 2940 N N . ILE C 1 46 ? 35.905 21.121 50.071 1.00 12.00 46 ILE C N 1
ATOM 2941 C CA . ILE C 1 46 ? 36.976 20.594 49.239 1.00 11.30 46 ILE C CA 1
ATOM 2942 C C . ILE C 1 46 ? 37.634 19.391 49.936 1.00 13.32 46 ILE C C 1
ATOM 2943 O O . ILE C 1 46 ? 37.836 18.348 49.322 1.00 12.46 46 ILE C O 1
ATOM 2948 N N . LEU C 1 47 ? 37.951 19.537 51.220 1.00 12.40 47 LEU C N 1
ATOM 2949 C CA . LEU C 1 47 ? 38.521 18.421 51.987 1.00 14.94 47 LEU C CA 1
ATOM 2950 C C . LEU C 1 47 ? 37.621 17.201 51.898 1.00 13.66 47 LEU C C 1
ATOM 2951 O O . LEU C 1 47 ? 38.090 16.077 51.671 1.00 14.44 47 LEU C O 1
ATOM 2956 N N . PHE C 1 48 ? 36.328 17.435 52.094 1.00 12.28 48 PHE C N 1
ATOM 2957 C CA . PHE C 1 48 ? 35.317 16.379 52.064 1.00 13.51 48 PHE C CA 1
ATOM 2958 C C . PHE C 1 48 ? 35.270 15.663 50.712 1.00 14.09 48 PHE C C 1
ATOM 2959 O O . PHE C 1 48 ? 35.385 14.446 50.657 1.00 13.92 48 PHE C O 1
ATOM 2967 N N . VAL C 1 49 ? 35.129 16.412 49.620 1.00 12.85 49 VAL C N 1
ATOM 2968 C CA . VAL C 1 49 ? 34.925 15.765 48.323 1.00 11.96 49 VAL C CA 1
ATOM 2969 C C . VAL C 1 49 ? 36.190 15.039 47.839 1.00 12.75 49 VAL C C 1
ATOM 2970 O O . VAL C 1 49 ? 36.107 14.096 47.049 1.00 14.28 49 VAL C O 1
ATOM 2974 N N . LEU C 1 50 ? 37.353 15.454 48.334 1.00 12.36 50 LEU C N 1
ATOM 2975 C CA . LEU C 1 50 ? 38.612 14.829 47.948 1.00 13.22 50 LEU C CA 1
ATOM 2976 C C . LEU C 1 50 ? 38.924 13.633 48.843 1.00 16.26 50 LEU C C 1
ATOM 2977 O O . LEU C 1 50 ? 40.013 13.081 48.774 1.00 16.10 50 LEU C O 1
ATOM 2982 N N . GLY C 1 51 ? 37.965 13.267 49.690 1.00 15.45 51 GLY C N 1
ATOM 2983 C CA . GLY C 1 51 ? 38.045 12.020 50.439 1.00 18.17 51 GLY C CA 1
ATOM 2984 C C . GLY C 1 51 ? 38.563 12.178 51.851 1.00 23.06 51 GLY C C 1
ATOM 2985 O O . GLY C 1 51 ? 39.042 11.209 52.452 1.00 23.31 51 GLY C O 1
ATOM 2986 N N . GLY C 1 52 ? 38.480 13.393 52.385 1.00 19.46 52 GLY C N 1
ATOM 2987 C CA . GLY C 1 52 ? 38.978 13.652 53.723 1.00 23.41 52 GLY C CA 1
ATOM 2988 C C . GLY C 1 52 ? 38.324 12.758 54.769 1.00 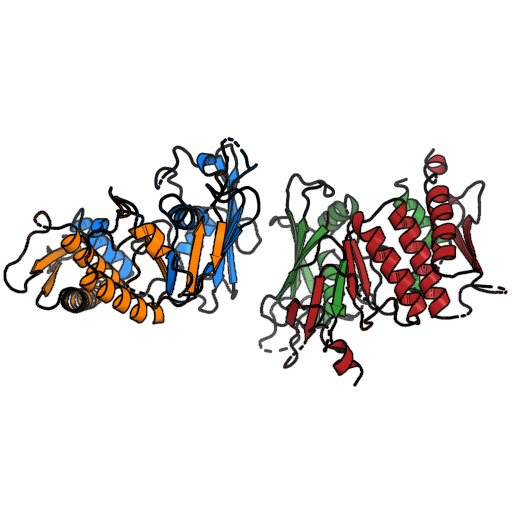23.39 52 GLY C C 1
ATOM 2989 O O . GLY C 1 52 ? 37.118 12.532 54.748 1.00 24.76 52 GLY C O 1
ATOM 2990 N N . LEU C 1 53 ? 39.131 12.274 55.703 1.00 25.24 53 LEU C N 1
ATOM 2991 C CA . LEU C 1 53 ? 38.639 11.438 56.799 1.00 25.23 53 LEU C CA 1
ATOM 2992 C C . LEU C 1 53 ? 38.878 12.116 58.140 1.00 30.36 53 LEU C C 1
ATOM 2993 O O . LEU C 1 53 ? 38.349 11.684 59.163 1.00 32.08 53 LEU C O 1
ATOM 2998 N N . SER C 1 54 ? 39.700 13.164 58.137 1.00 30.52 54 SER C N 1
ATOM 2999 C CA . SER C 1 54 ? 40.095 13.823 59.382 1.00 28.85 54 SER C CA 1
ATOM 3000 C C . SER C 1 54 ? 39.001 14.688 60.005 1.00 32.16 54 SER C C 1
ATOM 3001 O O . SER C 1 54 ? 38.800 15.842 59.620 1.00 27.34 54 SER C O 1
ATOM 3004 N N . ALA C 1 55 ? 38.307 14.119 60.984 1.00 34.32 55 ALA C N 1
ATOM 3005 C CA . ALA C 1 55 ? 37.338 14.861 61.777 1.00 33.33 55 ALA C CA 1
ATOM 3006 C C . ALA C 1 55 ? 37.916 16.183 62.282 1.00 33.43 55 ALA C C 1
ATOM 3007 O O . ALA C 1 55 ? 37.274 17.233 62.195 1.00 33.61 55 ALA C O 1
ATOM 3009 N N . LYS C 1 56 ? 39.135 16.133 62.807 1.00 30.97 56 LYS C N 1
ATOM 3010 C CA . LYS C 1 56 ? 39.783 17.323 63.335 1.00 33.03 56 LYS C CA 1
ATOM 3011 C C . LYS C 1 56 ? 39.911 18.402 62.270 1.00 29.54 56 LYS C C 1
ATOM 3012 O O . LYS C 1 56 ? 39.481 19.539 62.478 1.00 31.82 56 LYS C O 1
ATOM 3018 N N . ALA C 1 57 ? 40.501 18.038 61.134 1.00 27.70 57 ALA C N 1
ATOM 3019 C CA . ALA C 1 57 ? 40.754 18.994 60.058 1.00 25.61 57 ALA C CA 1
ATOM 3020 C C . ALA C 1 57 ? 39.461 19.658 59.605 1.00 25.21 57 ALA C C 1
ATOM 3021 O O . ALA C 1 57 ? 39.436 20.854 59.314 1.00 22.59 57 ALA C O 1
ATOM 3031 N N . ARG C 1 59 ? 36.755 20.042 61.389 1.00 21.60 59 ARG C N 1
ATOM 3032 C CA . ARG C 1 59 ? 36.019 20.556 62.539 1.00 22.97 59 ARG C CA 1
ATOM 3033 C C . ARG C 1 59 ? 34.700 19.828 62.753 1.00 28.86 59 ARG C C 1
ATOM 3034 O O . ARG C 1 59 ? 33.667 20.452 62.996 1.00 32.21 59 ARG C O 1
ATOM 3042 N N . ALA C 1 60 ? 34.746 18.506 62.653 1.00 29.47 60 ALA C N 1
ATOM 3043 C CA . ALA C 1 60 ? 33.569 17.685 62.908 1.00 29.47 60 ALA C CA 1
ATOM 3044 C C . ALA C 1 60 ? 33.913 16.606 63.927 1.00 29.27 60 ALA C C 1
ATOM 3045 O O . ALA C 1 60 ? 34.989 16.023 63.877 1.00 32.29 60 ALA C O 1
ATOM 3047 N N . SER C 1 61 ? 33.014 16.358 64.869 1.00 27.13 61 SER C N 1
ATOM 3048 C CA . SER C 1 61 ? 33.196 15.239 65.783 1.00 30.98 61 SER C CA 1
ATOM 3049 C C . SER C 1 61 ? 32.265 14.110 65.363 1.00 36.88 61 SER C C 1
ATOM 3050 O O . SER C 1 61 ? 32.459 12.954 65.741 1.00 39.65 61 SER C O 1
ATOM 3053 N N . ARG C 1 62 ? 31.261 14.464 64.563 1.00 35.01 62 ARG C N 1
ATOM 3054 C CA . ARG C 1 62 ? 30.290 13.509 64.044 1.00 36.79 62 ARG C CA 1
ATOM 3055 C C . ARG C 1 62 ? 29.751 13.971 62.690 1.00 34.78 62 ARG C C 1
ATOM 3056 O O . ARG C 1 62 ? 29.976 15.103 62.274 1.00 32.39 62 ARG C O 1
ATOM 3064 N N . ILE C 1 63 ? 29.020 13.089 62.016 1.00 35.37 63 ILE C N 1
ATOM 3065 C CA . ILE C 1 63 ? 28.504 13.368 60.681 1.00 31.18 63 ILE C CA 1
ATOM 3066 C C . ILE C 1 63 ? 27.477 14.508 60.664 1.00 31.93 63 ILE C C 1
ATOM 3067 O O . ILE C 1 63 ? 27.390 15.261 59.695 1.00 29.46 63 ILE C O 1
ATOM 3072 N N . SER C 1 64 ? 26.710 14.658 61.738 1.00 32.42 64 SER C N 1
ATOM 3073 C CA . SER C 1 64 ? 25.720 15.730 61.784 1.00 34.29 64 SER C CA 1
ATOM 3074 C C . SER C 1 64 ? 26.400 17.098 61.705 1.00 32.72 64 SER C C 1
ATOM 3075 O O . SER C 1 64 ? 25.751 18.111 61.437 1.00 32.93 64 SER C O 1
ATOM 3078 N N . ASP C 1 65 ? 27.709 17.129 61.941 1.00 29.88 65 ASP C N 1
ATOM 3079 C CA . ASP C 1 65 ? 28.447 18.376 61.808 1.00 31.30 65 ASP C CA 1
ATOM 3080 C C . ASP C 1 65 ? 28.628 18.736 60.344 1.00 23.81 65 ASP C C 1
ATOM 3081 O O . ASP C 1 65 ? 28.717 19.921 60.001 1.00 25.04 65 ASP C O 1
ATOM 3086 N N . LEU C 1 66 ? 28.711 17.729 59.475 1.00 24.87 66 LEU C N 1
ATOM 3087 C CA . LEU C 1 66 ? 28.877 18.027 58.051 1.00 21.82 66 LEU C CA 1
ATOM 3088 C C . LEU C 1 66 ? 27.546 18.301 57.370 1.00 22.08 66 LEU C C 1
ATOM 3089 O O . LEU C 1 66 ? 27.490 18.992 56.354 1.00 17.90 66 LEU C O 1
ATOM 3094 N N . ILE C 1 67 ? 26.467 17.754 57.918 1.00 17.31 67 ILE C N 1
ATOM 3095 C CA . ILE C 1 67 ? 25.180 17.934 57.275 1.00 16.79 67 ILE C CA 1
ATOM 3096 C C . ILE C 1 67 ? 24.455 19.149 57.826 1.00 18.72 67 ILE C C 1
ATOM 3097 O O . ILE C 1 67 ? 24.359 19.320 59.050 1.00 19.36 67 ILE C O 1
ATOM 3102 N N . PHE C 1 68 ? 23.976 19.999 56.923 1.00 16.37 68 PHE C N 1
ATOM 3103 C CA . PHE C 1 68 ? 23.218 21.207 57.271 1.00 17.00 68 PHE C CA 1
ATOM 3104 C C . PHE C 1 68 ? 22.163 20.913 58.327 1.00 22.68 68 PHE C C 1
ATOM 3105 O O . PHE C 1 68 ? 21.312 20.041 58.131 1.00 22.58 68 PHE C O 1
ATOM 3113 N N . ALA C 1 69 ? 22.210 21.662 59.429 1.00 22.13 69 ALA C N 1
ATOM 3114 C CA . ALA C 1 69 ? 21.303 21.435 60.554 1.00 24.44 69 ALA C CA 1
ATOM 3115 C C . ALA C 1 69 ? 20.389 22.636 60.792 1.00 29.23 69 ALA C C 1
ATOM 3116 O O . ALA C 1 69 ? 20.736 23.773 60.463 1.00 30.92 69 ALA C O 1
ATOM 3118 N N . PRO C 1 75 ? 12.441 19.015 59.381 1.00 46.17 75 PRO C N 1
ATOM 3119 C CA . PRO C 1 75 ? 12.685 18.634 57.987 1.00 45.35 75 PRO C CA 1
ATOM 3120 C C . PRO C 1 75 ? 14.178 18.512 57.731 1.00 43.35 75 PRO C C 1
ATOM 3121 O O . PRO C 1 75 ? 14.734 19.338 57.006 1.00 44.73 75 PRO C O 1
ATOM 3125 N N . PRO C 1 76 ? 14.826 17.498 58.318 1.00 43.18 76 PRO C N 1
ATOM 3126 C CA . PRO C 1 76 ? 16.289 17.420 58.249 1.00 42.63 76 PRO C CA 1
ATOM 3127 C C . PRO C 1 76 ? 16.772 17.213 56.818 1.00 41.83 76 PRO C C 1
ATOM 3128 O O . PRO C 1 76 ? 16.130 16.475 56.063 1.00 38.96 76 PRO C O 1
ATOM 3132 N N . ALA C 1 77 ? 17.877 17.858 56.451 1.00 38.87 77 ALA C N 1
ATOM 3133 C CA . ALA C 1 77 ? 18.539 17.564 55.184 1.00 34.40 77 ALA C CA 1
ATOM 3134 C C . ALA C 1 77 ? 18.800 16.066 55.135 1.00 31.44 77 ALA C C 1
ATOM 3135 O O . ALA C 1 77 ? 19.210 15.470 56.130 1.00 34.74 77 ALA C O 1
ATOM 3137 N N . LYS C 1 78 ? 18.558 15.454 53.980 1.00 26.67 78 LYS C N 1
ATOM 3138 C CA . LYS C 1 78 ? 18.652 14.006 53.861 1.00 26.67 78 LYS C CA 1
ATOM 3139 C C . LYS C 1 78 ? 20.091 13.527 53.751 1.00 24.87 78 LYS C C 1
ATOM 3140 O O . LYS C 1 78 ? 20.406 12.377 54.055 1.00 24.43 78 LYS C O 1
ATOM 3146 N N . TYR C 1 79 ? 20.964 14.415 53.289 1.00 21.35 79 TYR C N 1
ATOM 3147 C CA . TYR C 1 79 ? 22.347 14.059 53.022 1.00 20.91 79 TYR C CA 1
ATOM 3148 C C . TYR C 1 79 ? 23.106 15.359 52.823 1.00 15.92 79 TYR C C 1
ATOM 3149 O O . TYR C 1 79 ? 22.494 16.420 52.680 1.00 17.48 79 TYR C O 1
ATOM 3158 N N . ALA C 1 80 ? 24.429 15.284 52.870 1.00 15.97 80 ALA C N 1
ATOM 3159 C CA . ALA C 1 80 ? 25.251 16.382 52.375 1.00 16.42 80 ALA C CA 1
ATOM 3160 C C . ALA C 1 80 ? 25.967 15.892 51.135 1.00 16.18 80 ALA C C 1
ATOM 3161 O O . ALA C 1 80 ? 26.494 14.791 51.113 1.00 15.90 80 ALA C O 1
ATOM 3163 N N . GLU C 1 81 ? 26.006 16.716 50.097 1.00 14.81 81 GLU C N 1
ATOM 3164 C CA . GLU C 1 81 ? 26.726 16.326 48.886 1.00 15.35 81 GLU C CA 1
ATOM 3165 C C . GLU C 1 81 ? 27.577 17.471 48.358 1.00 16.28 81 GLU C C 1
ATOM 3166 O O . GLU C 1 81 ? 27.135 18.622 48.344 1.00 16.34 81 GLU C O 1
ATOM 3172 N N . VAL C 1 82 ? 28.798 17.145 47.949 1.00 13.65 82 VAL C N 1
ATOM 3173 C CA . VAL C 1 82 ? 29.676 18.099 47.265 1.00 12.21 82 VAL C CA 1
ATOM 3174 C C . VAL C 1 82 ? 30.089 17.514 45.927 1.00 13.25 82 VAL C C 1
ATOM 3175 O O . VAL C 1 82 ? 30.455 16.341 45.846 1.00 13.50 82 VAL C O 1
ATOM 3179 N N . ALA C 1 83 ? 30.032 18.326 44.876 1.00 11.87 83 ALA C N 1
ATOM 3180 C CA . ALA C 1 83 ? 30.603 17.926 43.592 1.00 12.42 83 ALA C CA 1
ATOM 3181 C C . ALA C 1 83 ? 31.696 18.918 43.223 1.00 13.49 83 ALA C C 1
ATOM 3182 O O . ALA C 1 83 ? 31.501 20.135 43.342 1.00 14.27 83 ALA C O 1
ATOM 3184 N N . ILE C 1 84 ? 32.848 18.403 42.808 1.00 10.01 84 ILE C N 1
ATOM 3185 C CA . ILE C 1 84 ? 33.943 19.262 42.372 1.00 9.16 84 ILE C CA 1
ATOM 3186 C C . ILE C 1 84 ? 34.208 19.007 40.888 1.00 11.57 84 ILE C C 1
ATOM 3187 O O . ILE C 1 84 ? 34.256 17.856 40.429 1.00 10.48 84 ILE C O 1
ATOM 3192 N N . TYR C 1 85 ? 34.347 20.094 40.136 1.00 11.37 85 TYR C N 1
ATOM 3193 C CA . TYR C 1 85 ? 34.543 20.004 38.699 1.00 11.61 85 TYR C CA 1
ATOM 3194 C C . TYR C 1 85 ? 35.944 20.485 38.367 1.00 13.23 85 TYR C C 1
ATOM 3195 O O . TYR C 1 85 ? 36.262 21.656 38.600 1.00 12.95 85 TYR C O 1
ATOM 3204 N N . PHE C 1 86 ? 36.781 19.588 37.846 1.00 11.37 86 PHE C N 1
ATOM 3205 C CA . PHE C 1 86 ? 38.140 19.950 37.443 1.00 13.62 86 PHE C CA 1
ATOM 3206 C C . PHE C 1 86 ? 38.227 20.128 35.933 1.00 15.05 86 PHE C C 1
ATOM 3207 O O . PHE C 1 86 ? 37.770 19.284 35.167 1.00 13.37 86 PHE C O 1
ATOM 3215 N N . ASN C 1 87 ? 38.812 21.228 35.497 1.00 12.48 87 ASN C N 1
ATOM 3216 C CA . ASN C 1 87 ? 39.214 21.339 34.105 1.00 13.84 87 ASN C CA 1
ATOM 3217 C C . ASN C 1 87 ? 40.445 20.461 33.875 1.00 15.51 87 ASN C C 1
ATOM 3218 O O . ASN C 1 87 ? 41.460 20.614 34.564 1.00 14.79 87 ASN C O 1
ATOM 3223 N N . ASN C 1 88 ? 40.325 19.499 32.951 1.00 13.82 88 ASN C N 1
ATOM 3224 C CA . ASN C 1 88 ? 41.398 18.551 32.662 1.00 12.79 88 ASN C CA 1
ATOM 3225 C C . ASN C 1 88 ? 41.879 18.658 31.224 1.00 14.25 88 ASN C C 1
ATOM 3226 O O . ASN C 1 88 ? 42.377 17.679 30.651 1.00 16.07 88 ASN C O 1
ATOM 3231 N N . GLU C 1 89 ? 41.736 19.845 30.644 1.00 14.30 89 GLU C N 1
ATOM 3232 C CA . GLU C 1 89 ? 42.244 20.054 29.281 1.00 16.33 89 GLU C CA 1
ATOM 3233 C C . GLU C 1 89 ? 43.732 19.734 29.182 1.00 17.03 89 GLU C C 1
ATOM 3234 O O . GLU C 1 89 ? 44.196 19.268 28.131 1.00 18.89 89 GLU C O 1
ATOM 3240 N N . ASP C 1 90 ? 44.482 19.951 30.263 1.00 14.21 90 ASP C N 1
ATOM 3241 C CA . ASP C 1 90 ? 45.910 19.647 30.267 1.00 15.48 90 ASP C CA 1
ATOM 3242 C C . ASP C 1 90 ? 46.239 18.187 30.531 1.00 17.25 90 ASP C C 1
ATOM 3243 O O . ASP C 1 90 ? 47.407 17.804 30.527 1.00 18.62 90 ASP C O 1
ATOM 3248 N N . ARG C 1 91 ? 45.197 17.383 30.747 1.00 15.96 91 ARG C N 1
ATOM 3249 C CA . ARG C 1 91 ? 45.334 15.953 30.976 1.00 16.03 91 ARG C CA 1
ATOM 3250 C C . ARG C 1 91 ? 46.245 15.613 32.155 1.00 14.89 91 ARG C C 1
ATOM 3251 O O . ARG C 1 91 ? 46.904 14.582 32.158 1.00 16.71 91 ARG C O 1
ATOM 3259 N N . GLY C 1 92 ? 46.237 16.482 33.169 1.00 16.66 92 GLY C N 1
ATOM 3260 C CA . GLY C 1 92 ? 46.877 16.176 34.439 1.00 19.92 92 GLY C CA 1
ATOM 3261 C C . GLY C 1 92 ? 46.267 14.945 35.093 1.00 18.69 92 GLY C C 1
ATOM 3262 O O . GLY C 1 92 ? 46.981 14.130 35.690 1.00 18.93 92 GLY C O 1
ATOM 3263 N N . PHE C 1 93 ? 44.949 14.794 34.981 1.00 16.35 93 PHE C N 1
ATOM 3264 C CA . PHE C 1 93 ? 44.288 13.576 35.429 1.00 17.61 93 PHE C CA 1
ATOM 3265 C C . PHE C 1 93 ? 44.436 12.508 34.362 1.00 19.22 93 PHE C C 1
ATOM 3266 O O . PHE C 1 93 ? 44.300 12.795 33.172 1.00 17.89 93 PHE C O 1
ATOM 3274 N N . PRO C 1 94 ? 44.690 11.265 34.780 1.00 18.04 94 PRO C N 1
ATOM 3275 C CA . PRO C 1 94 ? 44.846 10.157 33.835 1.00 19.56 94 PRO C CA 1
ATOM 3276 C C . PRO C 1 94 ? 43.483 9.681 33.340 1.00 21.01 94 PRO C C 1
ATOM 3277 O O . PRO C 1 94 ? 43.142 8.503 33.471 1.00 22.85 94 PRO C O 1
ATOM 3281 N N . ILE C 1 95 ? 42.709 10.614 32.783 1.00 18.56 95 ILE C N 1
ATOM 3282 C CA . ILE C 1 95 ? 41.401 10.339 32.218 1.00 19.46 95 ILE C CA 1
ATOM 3283 C C . ILE C 1 95 ? 41.308 11.128 30.919 1.00 21.59 95 ILE C C 1
ATOM 3284 O O . ILE C 1 95 ? 41.687 12.300 30.883 1.00 18.12 95 ILE C O 1
ATOM 3289 N N . ASP C 1 96 ? 40.833 10.499 29.845 1.00 21.18 96 ASP C N 1
ATOM 3290 C CA . ASP C 1 96 ? 40.730 11.188 28.561 1.00 19.95 96 ASP C CA 1
ATOM 3291 C C . ASP C 1 96 ? 39.449 12.012 28.489 1.00 21.61 96 ASP C C 1
ATOM 3292 O O . ASP C 1 96 ? 38.567 11.744 27.674 1.00 23.33 96 ASP C O 1
ATOM 3297 N N . GLU C 1 97 ? 39.356 13.020 29.351 1.00 17.52 97 GLU C N 1
ATOM 3298 C CA . GLU C 1 97 ? 38.170 13.860 29.441 1.00 19.05 97 GLU C CA 1
ATOM 3299 C C . GLU C 1 97 ? 38.580 15.285 29.750 1.00 17.58 97 GLU C C 1
ATOM 3300 O O . GLU C 1 97 ? 39.460 15.503 30.586 1.00 18.61 97 GLU C O 1
ATOM 3306 N N . ASP C 1 98 ? 37.945 16.250 29.090 1.00 17.17 98 ASP C N 1
ATOM 3307 C CA . ASP C 1 98 ? 38.175 17.659 29.400 1.00 18.40 98 ASP C CA 1
ATOM 3308 C C . ASP C 1 98 ? 37.697 18.078 30.774 1.00 15.28 98 ASP C C 1
ATOM 3309 O O . ASP C 1 98 ? 38.204 19.049 31.322 1.00 14.87 98 ASP C O 1
ATOM 3314 N N . GLU C 1 99 ? 36.697 17.389 31.311 1.00 16.31 99 GLU C N 1
ATOM 3315 C CA . GLU C 1 99 ? 36.196 17.711 32.639 1.00 17.30 99 GLU C CA 1
ATOM 3316 C C . GLU C 1 99 ? 36.203 16.436 33.468 1.00 15.21 99 GLU C C 1
ATOM 3317 O O . GLU C 1 99 ? 35.842 15.355 32.979 1.00 18.53 99 GLU C O 1
ATOM 3323 N N . VAL C 1 100 ? 36.696 16.564 34.696 1.00 13.60 100 VAL C N 1
ATOM 3324 C CA . VAL C 1 100 ? 36.682 15.475 35.643 1.00 14.64 100 VAL C CA 1
ATOM 3325 C C . VAL C 1 100 ? 35.833 15.896 36.821 1.00 14.50 100 VAL C C 1
ATOM 3326 O O . VAL C 1 100 ? 36.130 16.895 37.486 1.00 15.60 100 VAL C O 1
ATOM 3330 N N . VAL C 1 101 ? 34.772 15.141 37.067 1.00 11.42 101 VAL C N 1
ATOM 3331 C CA . VAL C 1 101 ? 33.822 15.500 38.099 1.00 11.72 101 VAL C CA 1
ATOM 3332 C C . VAL C 1 101 ? 33.849 14.454 39.188 1.00 12.36 101 VAL C C 1
ATOM 3333 O O . VAL C 1 101 ? 33.637 13.259 38.932 1.00 14.64 101 VAL C O 1
ATOM 3337 N N . ILE C 1 102 ? 34.108 14.891 40.410 1.00 10.09 102 ILE C N 1
ATOM 3338 C CA . ILE C 1 102 ? 34.101 13.970 41.538 1.00 10.69 102 ILE C CA 1
ATOM 3339 C C . ILE C 1 102 ? 32.995 14.409 42.482 1.00 11.95 102 ILE C C 1
ATOM 3340 O O . ILE C 1 102 ? 32.892 15.586 42.825 1.00 12.46 102 ILE C O 1
ATOM 3345 N N . ARG C 1 103 ? 32.151 13.462 42.891 1.00 11.95 103 ARG C N 1
ATOM 3346 C CA . ARG C 1 103 ? 30.984 13.779 43.699 1.00 12.38 103 ARG C CA 1
ATOM 3347 C C . ARG C 1 103 ? 31.004 12.893 44.932 1.00 18.36 103 ARG C C 1
ATOM 3348 O O . ARG C 1 103 ? 31.215 11.686 44.828 1.00 16.81 103 ARG C O 1
ATOM 3356 N N . ARG C 1 104 ? 30.807 13.486 46.103 1.00 13.52 104 ARG C N 1
ATOM 3357 C CA . ARG C 1 104 ? 30.693 12.700 47.334 1.00 15.21 104 ARG C CA 1
ATOM 3358 C C . ARG C 1 104 ? 29.404 13.035 48.073 1.00 17.10 104 ARG C C 1
ATOM 3359 O O . ARG C 1 104 ? 29.062 14.210 48.262 1.00 14.46 104 ARG C O 1
ATOM 3367 N N . ARG C 1 105 ? 28.671 12.000 48.473 1.00 14.66 105 ARG C N 1
ATOM 3368 C CA . ARG C 1 105 ? 27.461 12.220 49.246 1.00 16.39 105 ARG C CA 1
ATOM 3369 C C . ARG C 1 105 ? 27.569 11.476 50.564 1.00 18.69 105 ARG C C 1
ATOM 3370 O O . ARG C 1 105 ? 27.964 10.309 50.591 1.00 20.66 105 ARG C O 1
ATOM 3378 N N . VAL C 1 106 ? 27.235 12.144 51.662 1.00 14.91 106 VAL C N 1
ATOM 3379 C CA . VAL C 1 106 ? 27.220 11.447 52.940 1.00 20.52 106 VAL C CA 1
ATOM 3380 C C . VAL C 1 106 ? 25.833 11.490 53.583 1.00 19.88 106 VAL C C 1
ATOM 3381 O O . VAL C 1 106 ? 25.113 12.489 53.491 1.00 16.36 106 VAL C O 1
ATOM 3385 N N . TYR C 1 107 ? 25.459 10.383 54.227 1.00 19.41 107 TYR C N 1
ATOM 3386 C CA . TYR C 1 107 ? 24.164 10.288 54.891 1.00 22.91 107 TYR C CA 1
ATOM 3387 C C . TYR C 1 107 ? 24.324 10.393 56.398 1.00 23.14 107 TYR C C 1
ATOM 3388 O O . TYR C 1 107 ? 25.430 10.241 56.915 1.00 24.75 107 TYR C O 1
ATOM 3397 N N . PRO C 1 108 ? 23.222 10.682 57.105 1.00 25.86 108 PRO C N 1
ATOM 3398 C CA . PRO C 1 108 ? 23.269 10.857 58.561 1.00 30.99 108 PRO C CA 1
ATOM 3399 C C . PRO C 1 108 ? 23.841 9.651 59.300 1.00 30.66 108 PRO C C 1
ATOM 3400 O O . PRO C 1 108 ? 24.284 9.810 60.434 1.00 30.55 108 PRO C O 1
ATOM 3404 N N . ASP C 1 109 ? 23.840 8.475 58.675 1.00 32.61 109 ASP C N 1
ATOM 3405 C CA . ASP C 1 109 ? 24.408 7.288 59.309 1.00 32.27 109 ASP C CA 1
ATOM 3406 C C . ASP C 1 109 ? 25.921 7.279 59.173 1.00 32.31 109 ASP C C 1
ATOM 3407 O O . ASP C 1 109 ? 26.601 6.449 59.763 1.00 29.42 109 ASP C O 1
ATOM 3412 N N . GLY C 1 110 ? 26.442 8.206 58.376 1.00 32.76 110 GLY C N 1
ATOM 3413 C CA . GLY C 1 110 ? 27.874 8.394 58.282 1.00 32.49 110 GLY C CA 1
ATOM 3414 C C . GLY C 1 110 ? 28.514 7.706 57.094 1.00 28.31 110 GLY C C 1
ATOM 3415 O O . GLY C 1 110 ? 29.719 7.832 56.890 1.00 32.73 110 GLY C O 1
ATOM 3416 N N . ARG C 1 111 ? 27.716 6.992 56.305 1.00 29.69 111 ARG C N 1
ATOM 3417 C CA . ARG C 1 111 ? 28.250 6.284 55.143 1.00 31.39 111 ARG C CA 1
ATOM 3418 C C . ARG C 1 111 ? 28.260 7.164 53.895 1.00 27.27 111 ARG C C 1
ATOM 3419 O O . ARG C 1 111 ? 27.315 7.914 53.650 1.00 26.74 111 ARG C O 1
ATOM 3427 N N . SER C 1 112 ? 29.324 7.057 53.102 1.00 30.39 112 SER C N 1
ATOM 3428 C CA . SER C 1 112 ? 29.466 7.905 51.921 1.00 25.00 112 SER C CA 1
ATOM 3429 C C . SER C 1 112 ? 29.454 7.128 50.605 1.00 27.29 112 SER C C 1
ATOM 3430 O O . SER C 1 112 ? 29.892 5.969 50.541 1.00 28.35 112 SER C O 1
ATOM 3433 N N . SER C 1 113 ? 28.930 7.771 49.563 1.00 23.48 113 SER C N 1
ATOM 3434 C CA . SER C 1 113 ? 29.027 7.270 48.202 1.00 19.44 113 SER C CA 1
ATOM 3435 C C . SER C 1 113 ? 29.891 8.239 47.393 1.00 21.54 113 SER C C 1
ATOM 3436 O O . SER C 1 113 ? 29.902 9.438 47.675 1.00 19.92 113 SER C O 1
ATOM 3439 N N . TYR C 1 114 ? 30.630 7.714 46.421 1.00 18.64 114 TYR C N 1
ATOM 3440 C CA . TYR C 1 114 ? 31.461 8.535 45.549 1.00 16.57 114 TYR C CA 1
ATOM 3441 C C . TYR C 1 114 ? 31.111 8.255 44.103 1.00 17.26 114 TYR C C 1
ATOM 3442 O O . TYR C 1 114 ? 30.685 7.151 43.758 1.00 17.43 114 TYR C O 1
ATOM 3451 N N . TRP C 1 115 ? 31.304 9.253 43.245 1.00 15.48 115 TRP C N 1
ATOM 3452 C CA . TRP C 1 115 ? 31.129 9.075 41.816 1.00 14.70 115 TRP C CA 1
ATOM 3453 C C . TRP C 1 115 ? 32.267 9.779 41.106 1.00 19.42 115 TRP C C 1
ATOM 3454 O O . TRP C 1 115 ? 32.717 10.829 41.551 1.00 17.66 115 TRP C O 1
ATOM 3465 N N . LEU C 1 116 ? 32.731 9.186 40.014 1.00 15.65 116 LEU C N 1
ATOM 3466 C CA . LEU C 1 116 ? 33.764 9.753 39.167 1.00 14.29 116 LEU C CA 1
ATOM 3467 C C . LEU C 1 116 ? 33.206 9.847 37.744 1.00 15.53 116 LEU C C 1
ATOM 3468 O O . LEU C 1 116 ? 32.899 8.815 37.126 1.00 16.98 116 LEU C O 1
ATOM 3473 N N . ASN C 1 117 ? 33.052 11.067 37.233 1.00 14.73 117 ASN C N 1
ATOM 3474 C CA . ASN C 1 117 ? 32.369 11.301 35.953 1.00 14.44 117 ASN C CA 1
ATOM 3475 C C . ASN C 1 117 ? 31.064 10.518 35.793 1.00 15.93 117 ASN C C 1
ATOM 3476 O O . ASN C 1 117 ? 30.722 10.032 34.691 1.00 17.48 117 ASN C O 1
ATOM 3481 N N . GLY C 1 118 ? 30.334 10.434 36.899 1.00 13.41 118 GLY C N 1
ATOM 3482 C CA . GLY C 1 118 ? 29.021 9.816 36.933 1.00 14.39 118 GLY C CA 1
ATOM 3483 C C . GLY C 1 118 ? 29.009 8.313 37.154 1.00 16.24 118 GLY C C 1
ATOM 3484 O O . GLY C 1 118 ? 27.926 7.726 37.253 1.00 17.66 118 GLY C O 1
ATOM 3485 N N . ARG C 1 119 ? 30.184 7.695 37.260 1.00 15.05 119 ARG C N 1
ATOM 3486 C CA . ARG C 1 119 ? 30.255 6.263 37.576 1.00 18.98 119 ARG C CA 1
ATOM 3487 C C . ARG C 1 119 ? 30.504 6.067 39.059 1.00 19.47 119 ARG C C 1
ATOM 3488 O O . ARG C 1 119 ? 31.363 6.724 39.646 1.00 17.13 119 ARG C O 1
ATOM 3496 N N . ARG C 1 120 ? 29.769 5.145 39.665 1.00 18.95 120 ARG C N 1
ATOM 3497 C CA . ARG C 1 120 ? 29.960 4.853 41.076 1.00 18.80 120 ARG C CA 1
ATOM 3498 C C . ARG C 1 120 ? 31.420 4.477 41.300 1.00 19.06 120 ARG C C 1
ATOM 3499 O O . ARG C 1 120 ? 32.002 3.702 40.541 1.00 21.54 120 ARG C O 1
ATOM 3507 N N . ALA C 1 121 ? 32.015 5.052 42.340 1.00 15.47 121 ALA C N 1
ATOM 3508 C CA . ALA C 1 121 ? 33.409 4.812 42.653 1.00 14.79 121 ALA C CA 1
ATOM 3509 C C . ALA C 1 121 ? 33.568 4.627 44.160 1.00 13.14 121 ALA C C 1
ATOM 3510 O O . ALA C 1 121 ? 32.640 4.866 44.917 1.00 19.12 121 ALA C O 1
ATOM 3512 N N . THR C 1 122 ? 34.754 4.221 44.591 1.00 13.90 122 THR C N 1
ATOM 3513 C CA . THR C 1 122 ? 35.020 4.117 46.025 1.00 15.16 122 THR C CA 1
ATOM 3514 C C . THR C 1 122 ? 36.031 5.171 46.445 1.00 14.83 122 THR C C 1
ATOM 3515 O O . THR C 1 122 ? 36.738 5.708 45.598 1.00 15.92 122 THR C O 1
ATOM 3519 N N . ARG C 1 123 ? 36.124 5.444 47.747 1.00 15.05 123 ARG C N 1
ATOM 3520 C CA . ARG C 1 123 ? 37.116 6.415 48.212 1.00 16.60 123 ARG C CA 1
ATOM 3521 C C . ARG C 1 123 ? 38.510 6.018 47.720 1.00 15.98 123 ARG C C 1
ATOM 3522 O O . ARG C 1 123 ? 39.315 6.858 47.288 1.00 16.48 123 ARG C O 1
ATOM 3530 N N . SER C 1 124 ? 38.790 4.715 47.772 1.00 17.44 124 SER C N 1
ATOM 3531 C CA . SER C 1 124 ? 40.060 4.187 47.294 1.00 19.22 124 SER C CA 1
ATOM 3532 C C . SER C 1 124 ? 40.377 4.602 45.856 1.00 17.56 124 SER C C 1
ATOM 3533 O O . SER C 1 124 ? 41.486 5.051 45.553 1.00 18.21 124 SER C O 1
ATOM 3536 N N . GLU C 1 125 ? 39.401 4.456 44.970 1.00 16.63 125 GLU C N 1
ATOM 3537 C CA . GLU C 1 125 ? 39.599 4.803 43.570 1.00 15.34 125 GLU C CA 1
ATOM 3538 C C . GLU C 1 125 ? 39.822 6.297 43.408 1.00 16.44 125 GLU C C 1
ATOM 3539 O O . GLU C 1 125 ? 40.653 6.727 42.602 1.00 16.18 125 GLU C O 1
ATOM 3545 N N . ILE C 1 126 ? 39.088 7.071 44.198 1.00 16.65 126 ILE C N 1
ATOM 3546 C CA . ILE C 1 126 ? 39.186 8.527 44.125 1.00 14.49 126 ILE C CA 1
ATOM 3547 C C . ILE C 1 126 ? 40.576 8.987 44.564 1.00 16.63 126 ILE C C 1
ATOM 3548 O O . ILE C 1 126 ? 41.203 9.807 43.896 1.00 15.49 126 ILE C O 1
ATOM 3553 N N . LEU C 1 127 ? 41.075 8.443 45.668 1.00 15.84 127 LEU C N 1
ATOM 3554 C CA . LEU C 1 127 ? 42.407 8.815 46.126 1.00 17.21 127 LEU C CA 1
ATOM 3555 C C . LEU C 1 127 ? 43.487 8.442 45.107 1.00 18.40 127 LEU C C 1
ATOM 3556 O O . LEU C 1 127 ? 44.430 9.198 44.902 1.00 20.20 127 LEU C O 1
ATOM 3561 N N . ASP C 1 128 ? 43.338 7.290 44.456 1.00 18.95 128 ASP C N 1
ATOM 3562 C CA . ASP C 1 128 ? 44.286 6.867 43.426 1.00 19.43 128 ASP C CA 1
ATOM 3563 C C . ASP C 1 128 ? 44.348 7.875 42.277 1.00 22.66 128 ASP C C 1
ATOM 3564 O O . ASP C 1 128 ? 45.435 8.263 41.846 1.00 20.79 128 ASP C O 1
ATOM 3569 N N . ILE C 1 129 ? 43.181 8.300 41.790 1.00 17.53 129 ILE C N 1
ATOM 3570 C CA . ILE C 1 129 ? 43.103 9.257 40.685 1.00 18.23 129 ILE C CA 1
ATOM 3571 C C . ILE C 1 129 ? 43.673 10.617 41.083 1.00 18.25 129 ILE C C 1
ATOM 3572 O O . ILE C 1 129 ? 44.384 11.245 40.318 1.00 17.51 129 ILE C O 1
ATOM 3577 N N . LEU C 1 130 ? 43.347 11.067 42.288 1.00 15.36 130 LEU C N 1
ATOM 3578 C CA . LEU C 1 130 ? 43.867 12.335 42.786 1.00 16.21 130 LEU C CA 1
ATOM 3579 C C . LEU C 1 130 ? 45.382 12.307 42.949 1.00 17.78 130 LEU C C 1
ATOM 3580 O O . LEU C 1 130 ? 46.076 13.238 42.544 1.00 18.16 130 LEU C O 1
ATOM 3585 N N . THR C 1 131 ? 45.892 11.227 43.526 1.00 17.62 131 THR C N 1
ATOM 3586 C CA . THR C 1 131 ? 47.334 11.065 43.655 1.00 21.66 131 THR C CA 1
ATOM 3587 C C . THR C 1 131 ? 48.041 11.144 42.299 1.00 21.28 131 THR C C 1
ATOM 3588 O O . THR C 1 131 ? 49.079 11.792 42.175 1.00 23.67 131 THR C O 1
ATOM 3592 N N . ALA C 1 132 ? 47.459 10.514 41.284 1.00 19.15 132 ALA C N 1
ATOM 3593 C CA . ALA C 1 132 ? 48.040 10.558 39.943 1.00 23.09 132 ALA C CA 1
ATOM 3594 C C . ALA C 1 132 ? 48.092 11.994 39.423 1.00 24.76 132 ALA C C 1
ATOM 3595 O O . ALA C 1 132 ? 49.000 12.354 38.662 1.00 25.33 132 ALA C O 1
ATOM 3597 N N . ALA C 1 133 ? 47.127 12.807 39.856 1.00 21.58 133 ALA C N 1
ATOM 3598 C CA . ALA C 1 133 ? 47.056 14.222 39.484 1.00 21.30 133 ALA C CA 1
ATOM 3599 C C . ALA C 1 133 ? 47.752 15.181 40.459 1.00 23.81 133 ALA C C 1
ATOM 3600 O O . ALA C 1 133 ? 47.577 16.396 40.363 1.00 25.29 133 ALA C O 1
ATOM 3610 N N . ILE C 1 135 ? 47.253 15.485 43.779 1.00 18.36 135 ILE C N 1
ATOM 3611 C CA . ILE C 1 135 ? 46.296 16.010 44.760 1.00 18.86 135 ILE C CA 1
ATOM 3612 C C . ILE C 1 135 ? 46.005 15.012 45.891 1.00 22.06 135 ILE C C 1
ATOM 3613 O O . ILE C 1 135 ? 45.965 13.807 45.662 1.00 21.28 135 ILE C O 1
ATOM 3618 N N . SER C 1 136 ? 45.793 15.521 47.104 1.00 20.96 136 SER C N 1
ATOM 3619 C CA . SER C 1 136 ? 45.362 14.690 48.239 1.00 21.06 136 SER C CA 1
ATOM 3620 C C . SER C 1 136 ? 44.659 15.551 49.290 1.00 24.95 136 SER C C 1
ATOM 3621 O O . SER C 1 136 ? 45.008 16.717 49.476 1.00 22.60 136 SER C O 1
ATOM 3624 N N . PRO C 1 137 ? 43.669 14.981 49.990 1.00 22.83 137 PRO C N 1
ATOM 3625 C CA . PRO C 1 137 ? 42.969 15.793 50.993 1.00 22.76 137 PRO C CA 1
ATOM 3626 C C . PRO C 1 137 ? 43.882 16.281 52.114 1.00 25.09 137 PRO C C 1
ATOM 3627 O O . PRO C 1 137 ? 43.563 17.272 52.765 1.00 28.05 137 PRO C O 1
ATOM 3631 N N . ASP C 1 138 ? 44.995 15.594 52.343 1.00 26.09 138 ASP C N 1
ATOM 3632 C CA . ASP C 1 138 ? 45.896 15.976 53.425 1.00 25.32 138 ASP C CA 1
ATOM 3633 C C . ASP C 1 138 ? 47.198 16.551 52.885 1.00 26.40 138 ASP C C 1
ATOM 3634 O O . ASP C 1 138 ? 48.219 16.558 53.570 1.00 26.66 138 ASP C O 1
ATOM 3639 N N . GLY C 1 139 ? 47.152 17.040 51.651 1.00 21.67 139 GLY C N 1
ATOM 3640 C CA . GLY C 1 139 ? 48.342 17.545 50.991 1.00 22.21 139 GLY C CA 1
ATOM 3641 C C . GLY C 1 139 ? 48.886 18.858 51.541 1.00 20.91 139 GLY C C 1
ATOM 3642 O O . GLY C 1 139 ? 48.160 19.641 52.157 1.00 21.11 139 GLY C O 1
ATOM 3643 N N . TYR C 1 140 ? 50.172 19.097 51.302 1.00 22.11 140 TYR C N 1
ATOM 3644 C CA . TYR C 1 140 ? 50.852 20.294 51.788 1.00 17.23 140 TYR C CA 1
ATOM 3645 C C . TYR C 1 140 ? 50.263 21.548 51.152 1.00 18.75 140 TYR C C 1
ATOM 3646 O O . TYR C 1 140 ? 50.482 22.653 51.635 1.00 19.02 140 TYR C O 1
ATOM 3655 N N . ASN C 1 141 ? 49.518 21.367 50.070 1.00 17.07 141 ASN C N 1
ATOM 3656 C CA . ASN C 1 141 ? 49.037 22.486 49.270 1.00 16.31 141 ASN C CA 1
ATOM 3657 C C . ASN C 1 141 ? 47.755 23.087 49.815 1.00 16.52 141 ASN C C 1
ATOM 3658 O O . ASN C 1 141 ? 47.256 24.070 49.282 1.00 13.53 141 ASN C O 1
ATOM 3663 N N . ILE C 1 142 ? 47.212 22.470 50.861 1.00 14.73 142 ILE C N 1
ATOM 3664 C CA . ILE C 1 142 ? 46.044 22.979 51.552 1.00 15.75 142 ILE C CA 1
ATOM 3665 C C . ILE C 1 142 ? 46.478 23.419 52.944 1.00 16.81 142 ILE C C 1
ATOM 3666 O O . ILE C 1 142 ? 47.009 22.618 53.715 1.00 19.37 142 ILE C O 1
ATOM 3671 N N . VAL C 1 143 ? 46.296 24.702 53.248 1.00 14.55 143 VAL C N 1
ATOM 3672 C CA . VAL C 1 143 ? 46.650 25.235 54.554 1.00 15.66 143 VAL C CA 1
ATOM 3673 C C . VAL C 1 143 ? 45.397 25.777 55.229 1.00 14.71 143 VAL C C 1
ATOM 3674 O O . VAL C 1 143 ? 44.880 26.835 54.853 1.00 15.45 143 VAL C O 1
ATOM 3678 N N . LEU C 1 144 ? 44.915 25.045 56.228 1.00 14.32 144 LEU C N 1
ATOM 3679 C CA . LEU C 1 144 ? 43.675 25.378 56.917 1.00 12.78 144 LEU C CA 1
ATOM 3680 C C . LEU C 1 144 ? 43.863 26.529 57.903 1.00 11.49 144 LEU C C 1
ATOM 3681 O O . LEU C 1 144 ? 44.999 26.844 58.291 1.00 13.11 144 LEU C O 1
ATOM 3686 N N . GLN C 1 145 ? 42.749 27.133 58.316 1.00 12.99 145 GLN C N 1
ATOM 3687 C CA . GLN C 1 145 ? 42.790 28.286 59.215 1.00 11.89 145 GLN C CA 1
ATOM 3688 C C . GLN C 1 145 ? 43.559 27.961 60.489 1.00 14.04 145 GLN C C 1
ATOM 3689 O O . GLN C 1 145 ? 43.295 26.953 61.151 1.00 16.43 145 GLN C O 1
ATOM 3695 N N . GLY C 1 146 ? 44.525 28.815 60.822 1.00 13.79 146 GLY C N 1
ATOM 3696 C CA . GLY C 1 146 ? 45.340 28.636 62.010 1.00 15.22 146 GLY C CA 1
ATOM 3697 C C . GLY C 1 146 ? 46.342 27.498 61.975 1.00 18.20 146 GLY C C 1
ATOM 3698 O O . GLY C 1 146 ? 46.921 27.165 63.011 1.00 19.47 146 GLY C O 1
ATOM 3699 N N . ASP C 1 147 ? 46.567 26.911 60.797 1.00 14.96 147 ASP C N 1
ATOM 3700 C CA . ASP C 1 147 ? 47.415 25.726 60.685 1.00 16.03 147 ASP C CA 1
ATOM 3701 C C . ASP C 1 147 ? 48.715 25.918 59.898 1.00 17.42 147 ASP C C 1
ATOM 3702 O O . ASP C 1 147 ? 49.391 24.944 59.572 1.00 17.35 147 ASP C O 1
ATOM 3707 N N . ILE C 1 148 ? 49.087 27.156 59.595 1.00 17.50 148 ILE C N 1
ATOM 3708 C CA . ILE C 1 148 ? 50.291 27.359 58.788 1.00 15.67 148 ILE C CA 1
ATOM 3709 C C . ILE C 1 148 ? 51.519 26.773 59.507 1.00 20.86 148 ILE C C 1
ATOM 3710 O O . ILE C 1 148 ? 52.499 26.373 58.865 1.00 19.40 148 ILE C O 1
ATOM 3715 N N . THR C 1 149 ? 51.448 26.693 60.834 1.00 19.14 149 THR C N 1
ATOM 3716 C CA . THR C 1 149 ? 52.568 26.177 61.612 1.00 22.68 149 THR C CA 1
ATOM 3717 C C . THR C 1 149 ? 52.721 24.667 61.500 1.00 21.21 149 THR C C 1
ATOM 3718 O O . THR C 1 149 ? 53.666 24.109 62.047 1.00 23.42 149 THR C O 1
ATOM 3722 N N . LYS C 1 150 ? 51.826 23.997 60.787 1.00 20.27 150 LYS C N 1
ATOM 3723 C CA . LYS C 1 150 ? 51.996 22.554 60.618 1.00 21.27 150 LYS C CA 1
ATOM 3724 C C . LYS C 1 150 ? 53.372 22.248 60.024 1.00 22.97 150 LYS C C 1
ATOM 3725 O O . LYS C 1 150 ? 53.969 21.213 60.326 1.00 22.64 150 LYS C O 1
ATOM 3731 N N . PHE C 1 151 ? 53.892 23.160 59.205 1.00 20.69 151 PHE C N 1
ATOM 3732 C CA . PHE C 1 151 ? 55.190 22.939 58.579 1.00 23.93 151 PHE C CA 1
ATOM 3733 C C . PHE C 1 151 ? 56.340 23.186 59.539 1.00 23.52 151 PHE C C 1
ATOM 3734 O O . PHE C 1 151 ? 57.451 22.699 59.320 1.00 27.33 151 PHE C O 1
ATOM 3742 N N . ILE C 1 152 ? 56.069 23.946 60.592 1.00 23.42 152 ILE C N 1
ATOM 3743 C CA . ILE C 1 152 ? 57.056 24.226 61.623 1.00 26.42 152 ILE C CA 1
ATOM 3744 C C . ILE C 1 152 ? 57.065 23.086 62.641 1.00 29.48 152 ILE C C 1
ATOM 3745 O O . ILE C 1 152 ? 58.114 22.740 63.188 1.00 31.24 152 ILE C O 1
ATOM 3750 N N . LYS C 1 153 ? 55.892 22.493 62.868 1.00 25.10 153 LYS C N 1
ATOM 3751 C CA . LYS C 1 153 ? 55.701 21.507 63.935 1.00 27.57 153 LYS C CA 1
ATOM 3752 C C . LYS C 1 153 ? 55.918 20.059 63.529 1.00 31.63 153 LYS C C 1
ATOM 3753 O O . LYS C 1 153 ? 56.123 19.198 64.388 1.00 31.80 153 LYS C O 1
ATOM 3767 N N . SER C 1 155 ? 57.564 16.620 62.394 1.00 30.39 155 SER C N 1
ATOM 3768 C CA . SER C 1 155 ? 58.856 16.053 62.757 1.00 32.50 155 SER C CA 1
ATOM 3769 C C . SER C 1 155 ? 59.792 16.127 61.558 1.00 31.14 155 SER C C 1
ATOM 3770 O O . SER C 1 155 ? 59.328 16.178 60.421 1.00 29.07 155 SER C O 1
ATOM 3773 N N . PRO C 1 156 ? 61.115 16.127 61.805 1.00 32.94 156 PRO C N 1
ATOM 3774 C CA . PRO C 1 156 ? 62.053 16.100 60.675 1.00 29.13 156 PRO C CA 1
ATOM 3775 C C . PRO C 1 156 ? 61.772 14.914 59.761 1.00 31.90 156 PRO C C 1
ATOM 3776 O O . PRO C 1 156 ? 61.902 15.016 58.542 1.00 28.82 156 PRO C O 1
ATOM 3780 N N . LEU C 1 157 ? 61.378 13.789 60.342 1.00 30.34 157 LEU C N 1
ATOM 3781 C CA . LEU C 1 157 ? 61.030 12.633 59.526 1.00 31.16 157 LEU C CA 1
ATOM 3782 C C . LEU C 1 157 ? 59.820 12.905 58.628 1.00 32.52 157 LEU C C 1
ATOM 3783 O O . LEU C 1 157 ? 59.858 12.618 57.434 1.00 31.41 157 LEU C O 1
ATOM 3788 N N . GLU C 1 158 ? 58.750 13.456 59.199 1.00 30.91 158 GLU C N 1
ATOM 3789 C CA . GLU C 1 158 ? 57.551 13.780 58.426 1.00 27.43 158 GLU C CA 1
ATOM 3790 C C . GLU C 1 158 ? 57.917 14.742 57.293 1.00 25.73 158 GLU C C 1
ATOM 3791 O O . GLU C 1 158 ? 57.430 14.619 56.171 1.00 26.46 158 GLU C O 1
ATOM 3797 N N . ARG C 1 159 ? 58.779 15.699 57.603 1.00 25.03 159 ARG C N 1
ATOM 3798 C CA . ARG C 1 159 ? 59.171 16.692 56.615 1.00 25.83 159 ARG C CA 1
ATOM 3799 C C . ARG C 1 159 ? 59.928 16.033 55.459 1.00 28.77 159 ARG C C 1
ATOM 3800 O O . ARG C 1 159 ? 59.712 16.372 54.299 1.00 24.73 159 ARG C O 1
ATOM 3808 N N . ARG C 1 160 ? 60.802 15.077 55.759 1.00 28.03 160 ARG C N 1
ATOM 3809 C CA . ARG C 1 160 ? 61.534 14.415 54.683 1.00 26.61 160 ARG C CA 1
ATOM 3810 C C . ARG C 1 160 ? 60.605 13.544 53.837 1.00 29.32 160 ARG C C 1
ATOM 3811 O O . ARG C 1 160 ? 60.745 13.492 52.617 1.00 27.63 160 ARG C O 1
ATOM 3819 N N . LEU C 1 161 ? 59.648 12.867 54.476 1.00 26.81 161 LEU C N 1
ATOM 3820 C CA . LEU C 1 161 ? 58.674 12.078 53.721 1.00 30.26 161 LEU C CA 1
ATOM 3821 C C . LEU C 1 161 ? 57.917 12.936 52.712 1.00 26.64 161 LEU C C 1
ATOM 3822 O O . LEU C 1 161 ? 57.529 12.454 51.648 1.00 28.10 161 LEU C O 1
ATOM 3827 N N . LEU C 1 162 ? 57.698 14.205 53.046 1.00 25.24 162 LEU C N 1
ATOM 3828 C CA . LEU C 1 162 ? 57.023 15.109 52.124 1.00 28.68 162 LEU C CA 1
ATOM 3829 C C . LEU C 1 162 ? 57.883 15.296 50.880 1.00 25.78 162 LEU C C 1
ATOM 3830 O O . LEU C 1 162 ? 57.384 15.246 49.755 1.00 26.64 162 LEU C O 1
ATOM 3835 N N . ILE C 1 163 ? 59.181 15.486 51.088 1.00 25.64 163 ILE C N 1
ATOM 3836 C CA . ILE C 1 163 ? 60.109 15.596 49.969 1.00 26.61 163 ILE C CA 1
ATOM 3837 C C . ILE C 1 163 ? 60.240 14.253 49.224 1.00 27.05 163 ILE C C 1
ATOM 3838 O O . ILE C 1 163 ? 60.341 14.232 48.001 1.00 25.63 163 ILE C O 1
ATOM 3843 N N . ASP C 1 164 ? 60.204 13.143 49.962 1.00 24.79 164 ASP C N 1
ATOM 3844 C CA . ASP C 1 164 ? 60.126 11.812 49.351 1.00 29.53 164 ASP C CA 1
ATOM 3845 C C . ASP C 1 164 ? 58.991 11.742 48.337 1.00 29.07 164 ASP C C 1
ATOM 3846 O O . ASP C 1 164 ? 59.159 11.244 47.216 1.00 30.19 164 ASP C O 1
ATOM 3851 N N . ASP C 1 165 ? 57.821 12.222 48.753 1.00 29.32 165 ASP C N 1
ATOM 3852 C CA . ASP C 1 165 ? 56.623 12.177 47.927 1.00 29.56 165 ASP C CA 1
ATOM 3853 C C . ASP C 1 165 ? 56.789 13.043 46.687 1.00 31.03 165 ASP C C 1
ATOM 3854 O O . ASP C 1 165 ? 56.506 12.612 45.568 1.00 29.85 165 ASP C O 1
ATOM 3859 N N . ILE C 1 166 ? 57.254 14.269 46.898 1.00 31.18 166 ILE C N 1
ATOM 3860 C CA . ILE C 1 166 ? 57.487 15.210 45.808 1.00 30.57 166 ILE C CA 1
ATOM 3861 C C . ILE C 1 166 ? 58.433 14.659 44.737 1.00 26.51 166 ILE C C 1
ATOM 3862 O O . ILE C 1 166 ? 58.219 14.871 43.543 1.00 29.53 166 ILE C O 1
ATOM 3867 N N . SER C 1 167 ? 59.468 13.950 45.172 1.00 26.61 167 SER C N 1
ATOM 3868 C CA . SER C 1 167 ? 60.493 13.436 44.269 1.00 32.46 167 SER C CA 1
ATOM 3869 C C . SER C 1 167 ? 59.997 12.245 43.455 1.00 39.64 167 SER C C 1
ATOM 3870 O O . SER C 1 167 ? 60.561 11.929 42.405 1.00 37.29 167 SER C O 1
ATOM 3873 N N . GLY C 1 168 ? 58.956 11.549 43.929 1.00 42.94 168 GLY C N 1
ATOM 3874 C CA . GLY C 1 168 ? 58.366 10.419 43.199 1.00 40.27 168 GLY C CA 1
ATOM 3875 C C . GLY C 1 168 ? 59.052 9.077 43.412 1.00 43.80 168 GLY C C 1
ATOM 3876 O O . GLY C 1 168 ? 58.707 8.092 42.757 1.00 48.55 168 GLY C O 1
ATOM 3877 N N . ILE C 1 169 ? 60.022 9.032 44.321 1.00 44.25 169 ILE C N 1
ATOM 3878 C CA . ILE C 1 169 ? 60.749 7.792 44.588 1.00 43.59 169 ILE C CA 1
ATOM 3879 C C . ILE C 1 169 ? 59.815 6.712 45.125 1.00 48.17 169 ILE C C 1
ATOM 3880 O O . ILE C 1 169 ? 60.028 5.521 44.885 1.00 55.63 169 ILE C O 1
ATOM 3885 N N . GLU D 2 4 ? 70.314 5.248 43.504 1.00 35.17 1008 GLU D N 1
ATOM 3886 C CA . GLU D 2 4 ? 69.281 5.334 42.476 1.00 36.66 1008 GLU D CA 1
ATOM 3887 C C . GLU D 2 4 ? 68.150 6.246 42.939 1.00 38.87 1008 GLU D C 1
ATOM 3888 O O . GLU D 2 4 ? 68.063 7.403 42.513 1.00 37.33 1008 GLU D O 1
ATOM 3894 N N . LYS D 2 5 ? 67.283 5.736 43.811 1.00 38.61 1009 LYS D N 1
ATOM 3895 C CA . LYS D 2 5 ? 66.238 6.585 44.367 1.00 38.67 1009 LYS D CA 1
ATOM 3896 C C . LYS D 2 5 ? 66.903 7.695 45.168 1.00 34.81 1009 LYS D C 1
ATOM 3897 O O . LYS D 2 5 ? 66.360 8.791 45.308 1.00 34.92 1009 LYS D O 1
ATOM 3903 N N . LYS D 2 6 ? 68.096 7.409 45.677 1.00 35.38 1010 LYS D N 1
ATOM 3904 C CA . LYS D 2 6 ? 68.866 8.397 46.419 1.00 32.18 1010 LYS D CA 1
ATOM 3905 C C . LYS D 2 6 ? 69.301 9.559 45.520 1.00 33.19 1010 LYS D C 1
ATOM 3906 O O . LYS D 2 6 ? 69.267 10.722 45.932 1.00 32.05 1010 LYS D O 1
ATOM 3912 N N . ASN D 2 7 ? 69.712 9.244 44.295 1.00 30.91 1011 ASN D N 1
ATOM 3913 C CA . ASN D 2 7 ? 70.079 10.283 43.337 1.00 29.54 1011 ASN D CA 1
ATOM 3914 C C . ASN D 2 7 ? 68.880 11.145 42.957 1.00 31.10 1011 ASN D C 1
ATOM 3915 O O . ASN D 2 7 ? 68.998 12.364 42.827 1.00 29.55 1011 ASN D O 1
ATOM 3920 N N . VAL D 2 8 ? 67.728 10.506 42.767 1.00 30.09 1012 VAL D N 1
ATOM 3921 C CA . VAL D 2 8 ? 66.503 11.218 42.416 1.00 30.44 1012 VAL D CA 1
ATOM 3922 C C . VAL D 2 8 ? 66.077 12.132 43.564 1.00 28.13 1012 VAL D C 1
ATOM 3923 O O . VAL D 2 8 ? 65.637 13.262 43.343 1.00 28.06 1012 VAL D O 1
ATOM 3927 N N . PHE D 2 9 ? 66.208 11.637 44.790 1.00 29.63 1013 PHE D N 1
ATOM 3928 C CA . PHE D 2 9 ? 65.849 12.429 45.960 1.00 28.52 1013 PHE D CA 1
ATOM 3929 C C . PHE D 2 9 ? 66.757 13.648 46.095 1.00 29.83 1013 PHE D C 1
ATOM 3930 O O . PHE D 2 9 ? 66.294 14.755 46.391 1.00 24.65 1013 PHE D O 1
ATOM 3946 N N . ARG D 2 11 ? 68.393 15.324 43.808 1.00 24.02 1015 ARG D N 1
ATOM 3947 C CA . ARG D 2 11 ? 68.102 16.358 42.823 1.00 23.01 1015 ARG D CA 1
ATOM 3948 C C . ARG D 2 11 ? 66.878 17.169 43.244 1.00 22.46 1015 ARG D C 1
ATOM 3949 O O . ARG D 2 11 ? 66.884 18.400 43.209 1.00 23.23 1015 ARG D O 1
ATOM 3957 N N . THR D 2 12 ? 65.829 16.466 43.656 1.00 25.55 1016 THR D N 1
ATOM 3958 C CA . THR D 2 12 ? 64.622 17.125 44.147 1.00 22.19 1016 THR D CA 1
ATOM 3959 C C . THR D 2 12 ? 64.943 17.964 45.385 1.00 23.02 1016 THR D C 1
ATOM 3960 O O . THR D 2 12 ? 64.525 19.131 45.501 1.00 19.70 1016 THR D O 1
ATOM 3964 N N . PHE D 2 13 ? 65.683 17.379 46.322 1.00 22.11 1017 PHE D N 1
ATOM 3965 C CA . PHE D 2 13 ? 66.037 18.117 47.529 1.00 20.04 1017 PHE D CA 1
ATOM 3966 C C . PHE D 2 13 ? 66.836 19.394 47.252 1.00 21.99 1017 PHE D C 1
ATOM 3967 O O . PHE D 2 13 ? 66.535 20.459 47.795 1.00 20.58 1017 PHE D O 1
ATOM 3975 N N . GLU D 2 14 ? 67.862 19.299 46.412 1.00 20.26 1018 GLU D N 1
ATOM 3976 C CA . GLU D 2 14 ? 68.673 20.481 46.131 1.00 20.24 1018 GLU D CA 1
ATOM 3977 C C . GLU D 2 14 ? 67.882 21.605 45.463 1.00 19.30 1018 GLU D C 1
ATOM 3978 O O . GLU D 2 14 ? 68.119 22.780 45.745 1.00 19.02 1018 GLU D O 1
ATOM 3984 N N . ALA D 2 15 ? 66.956 21.244 44.582 1.00 21.41 1019 ALA D N 1
ATOM 3985 C CA . ALA D 2 15 ? 66.127 22.235 43.900 1.00 19.91 1019 ALA D CA 1
ATOM 3986 C C . ALA D 2 15 ? 65.244 22.952 44.915 1.00 19.74 1019 ALA D C 1
ATOM 3987 O O . ALA D 2 15 ? 65.152 24.174 44.931 1.00 19.66 1019 ALA D O 1
ATOM 3989 N N . ILE D 2 16 ? 64.590 22.172 45.758 1.00 18.16 1020 ILE D N 1
ATOM 3990 C CA . ILE D 2 16 ? 63.691 22.738 46.765 1.00 18.70 1020 ILE D CA 1
ATOM 3991 C C . ILE D 2 16 ? 64.440 23.553 47.824 1.00 20.68 1020 ILE D C 1
ATOM 3992 O O . ILE D 2 16 ? 63.985 24.623 48.234 1.00 19.33 1020 ILE D O 1
ATOM 3997 N N . SER D 2 17 ? 65.595 23.053 48.259 1.00 17.05 1021 SER D N 1
ATOM 3998 C CA . SER D 2 17 ? 66.436 23.758 49.205 1.00 18.36 1021 SER D CA 1
ATOM 3999 C C . SER D 2 17 ? 66.867 25.121 48.654 1.00 20.46 1021 SER D C 1
ATOM 4000 O O . SER D 2 17 ? 66.829 26.136 49.359 1.00 17.73 1021 SER D O 1
ATOM 4003 N N . ARG D 2 18 ? 67.305 25.139 47.399 1.00 18.81 1022 ARG D N 1
ATOM 4004 C CA . ARG D 2 18 ? 67.700 26.395 46.776 1.00 17.29 1022 ARG D CA 1
ATOM 4005 C C . ARG D 2 18 ? 66.509 27.360 46.677 1.00 21.84 1022 ARG D C 1
ATOM 4006 O O . ARG D 2 18 ? 66.623 28.533 47.029 1.00 20.94 1022 ARG D O 1
ATOM 4014 N N . ASN D 2 19 ? 65.370 26.863 46.201 1.00 19.14 1023 ASN D N 1
ATOM 4015 C CA . ASN D 2 19 ? 64.154 27.673 46.139 1.00 18.35 1023 ASN D CA 1
ATOM 4016 C C . ASN D 2 19 ? 63.771 28.231 47.508 1.00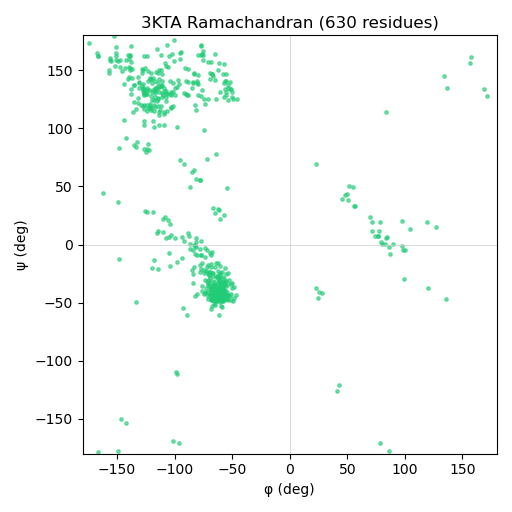 18.55 1023 ASN D C 1
ATOM 4017 O O . ASN D 2 19 ? 63.427 29.402 47.635 1.00 18.51 1023 ASN D O 1
ATOM 4022 N N . PHE D 2 20 ? 63.822 27.374 48.523 1.00 18.36 1024 PHE D N 1
ATOM 4023 C CA . PHE D 2 20 ? 63.454 27.777 49.881 1.00 17.06 1024 PHE D CA 1
ATOM 4024 C C . PHE D 2 20 ? 64.298 28.965 50.381 1.00 19.34 1024 PHE D C 1
ATOM 4025 O O . PHE D 2 20 ? 63.754 29.959 50.874 1.00 19.20 1024 PHE D O 1
ATOM 4033 N N . SER D 2 21 ? 65.618 28.881 50.234 1.00 21.75 1025 SER D N 1
ATOM 4034 C CA . SER D 2 21 ? 66.489 29.969 50.660 1.00 18.91 1025 SER D CA 1
ATOM 4035 C C . SER D 2 21 ? 66.193 31.244 49.872 1.00 20.86 1025 SER D C 1
ATOM 4036 O O . SER D 2 21 ? 66.137 32.334 50.450 1.00 22.96 1025 SER D O 1
ATOM 4039 N N . GLU D 2 22 ? 66.009 31.116 48.558 1.00 20.91 1026 GLU D N 1
ATOM 4040 C CA . GLU D 2 22 ? 65.780 32.290 47.714 1.00 21.67 1026 GLU D CA 1
ATOM 4041 C C . GLU D 2 22 ? 64.442 32.944 48.024 1.00 21.79 1026 GLU D C 1
ATOM 4042 O O . GLU D 2 22 ? 64.352 34.166 48.158 1.00 22.77 1026 GLU D O 1
ATOM 4048 N N . ILE D 2 23 ? 63.411 32.121 48.170 1.00 17.41 1027 ILE D N 1
ATOM 4049 C CA . ILE D 2 23 ? 62.087 32.633 48.501 1.00 18.60 1027 ILE D CA 1
ATOM 4050 C C . ILE D 2 23 ? 62.038 33.264 49.899 1.00 17.70 1027 ILE D C 1
ATOM 4051 O O . ILE D 2 23 ? 61.418 34.322 50.098 1.00 18.62 1027 ILE D O 1
ATOM 4056 N N . PHE D 2 24 ? 62.698 32.634 50.869 1.00 19.17 1028 PHE D N 1
ATOM 4057 C CA . PHE D 2 24 ? 62.716 33.200 52.218 1.00 20.29 1028 PHE D CA 1
ATOM 4058 C C . PHE D 2 24 ? 63.389 34.562 52.261 1.00 20.74 1028 PHE D C 1
ATOM 4059 O O . PHE D 2 24 ? 62.887 35.472 52.909 1.00 19.98 1028 PHE D O 1
ATOM 4067 N N . ALA D 2 25 ? 64.522 34.692 51.577 1.00 21.08 1029 ALA D N 1
ATOM 4068 C CA . ALA D 2 25 ? 65.212 35.977 51.492 1.00 22.23 1029 ALA D CA 1
ATOM 4069 C C . ALA D 2 25 ? 64.311 37.070 50.904 1.00 22.47 1029 ALA D C 1
ATOM 4070 O O . ALA D 2 25 ? 64.385 38.235 51.295 1.00 28.37 1029 ALA D O 1
ATOM 4072 N N . LYS D 2 26 ? 63.455 36.688 49.967 1.00 22.15 1030 LYS D N 1
ATOM 4073 C CA . LYS D 2 26 ? 62.531 37.635 49.354 1.00 25.64 1030 LYS D CA 1
ATOM 4074 C C . LYS D 2 26 ? 61.398 38.018 50.302 1.00 24.29 1030 LYS D C 1
ATOM 4075 O O . LYS D 2 26 ? 61.017 39.184 50.389 1.00 25.54 1030 LYS D O 1
ATOM 4081 N N . LEU D 2 27 ? 60.867 37.034 51.021 1.00 22.93 1031 LEU D N 1
ATOM 4082 C CA . LEU D 2 27 ? 59.778 37.295 51.960 1.00 21.13 1031 LEU D CA 1
ATOM 4083 C C . LEU D 2 27 ? 60.212 38.049 53.214 1.00 22.59 1031 LEU D C 1
ATOM 4084 O O . LEU D 2 27 ? 59.426 38.800 53.789 1.00 24.39 1031 LEU D O 1
ATOM 4089 N N . SER D 2 28 ? 61.452 37.827 53.641 1.00 23.47 1032 SER D N 1
ATOM 4090 C CA . SER D 2 28 ? 61.979 38.370 54.896 1.00 24.76 1032 SER D CA 1
ATOM 4091 C C . SER D 2 28 ? 63.285 39.115 54.624 1.00 26.20 1032 SER D C 1
ATOM 4092 O O . SER D 2 28 ? 64.375 38.569 54.804 1.00 26.02 1032 SER D O 1
ATOM 4095 N N . PRO D 2 29 ? 63.176 40.371 54.175 1.00 28.45 1033 PRO D N 1
ATOM 4096 C CA . PRO D 2 29 ? 64.348 41.154 53.759 1.00 32.46 1033 PRO D CA 1
ATOM 4097 C C . PRO D 2 29 ? 65.451 41.132 54.819 1.00 29.17 1033 PRO D C 1
ATOM 4098 O O . PRO D 2 29 ? 65.166 41.355 55.993 1.00 33.11 1033 PRO D O 1
ATOM 4102 N N . GLY D 2 30 ? 66.682 40.845 54.405 1.00 31.48 1034 GLY D N 1
ATOM 4103 C CA . GLY D 2 30 ? 67.804 40.797 55.326 1.00 30.21 1034 GLY D CA 1
ATOM 4104 C C . GLY D 2 30 ? 67.900 39.500 56.109 1.00 32.75 1034 GLY D C 1
ATOM 4105 O O . GLY D 2 30 ? 68.790 39.331 56.939 1.00 36.73 1034 GLY D O 1
ATOM 4106 N N . GLY D 2 31 ? 66.973 38.584 55.855 1.00 29.33 1035 GLY D N 1
ATOM 4107 C CA . GLY D 2 31 ? 66.978 37.294 56.516 1.00 32.59 1035 GLY D CA 1
ATOM 4108 C C . GLY D 2 31 ? 67.553 36.212 55.628 1.00 29.58 1035 GLY D C 1
ATOM 4109 O O . GLY D 2 31 ? 67.886 36.463 54.469 1.00 29.59 1035 GLY D O 1
ATOM 4110 N N . SER D 2 32 ? 67.672 35.008 56.176 1.00 25.91 1036 SER D N 1
ATOM 4111 C CA . SER D 2 32 ? 68.118 33.848 55.419 1.00 26.30 1036 SER D CA 1
ATOM 4112 C C . SER D 2 32 ? 67.573 32.597 56.091 1.00 28.48 1036 SER D C 1
ATOM 4113 O O . SER D 2 32 ? 67.231 32.627 57.275 1.00 30.02 1036 SER D O 1
ATOM 4116 N N . ALA D 2 33 ? 67.480 31.506 55.334 1.00 24.13 1037 ALA D N 1
ATOM 4117 C CA . ALA D 2 33 ? 67.020 30.235 55.879 1.00 27.26 1037 ALA D CA 1
ATOM 4118 C C . ALA D 2 33 ? 67.534 29.084 55.035 1.00 26.44 1037 ALA D C 1
ATOM 4119 O O . ALA D 2 33 ? 67.906 29.272 53.869 1.00 25.21 1037 ALA D O 1
ATOM 4121 N N . ARG D 2 34 ? 67.544 27.889 55.619 1.00 25.78 1038 ARG D N 1
ATOM 4122 C CA . ARG D 2 34 ? 68.078 26.714 54.943 1.00 26.46 1038 ARG D CA 1
ATOM 4123 C C . ARG D 2 34 ? 67.313 25.452 55.308 1.00 26.08 1038 ARG D C 1
ATOM 4124 O O . ARG D 2 34 ? 66.790 25.339 56.412 1.00 25.88 1038 ARG D O 1
ATOM 4132 N N . LEU D 2 35 ? 67.260 24.510 54.370 1.00 23.19 1039 LEU D N 1
ATOM 4133 C CA . LEU D 2 35 ? 66.804 23.1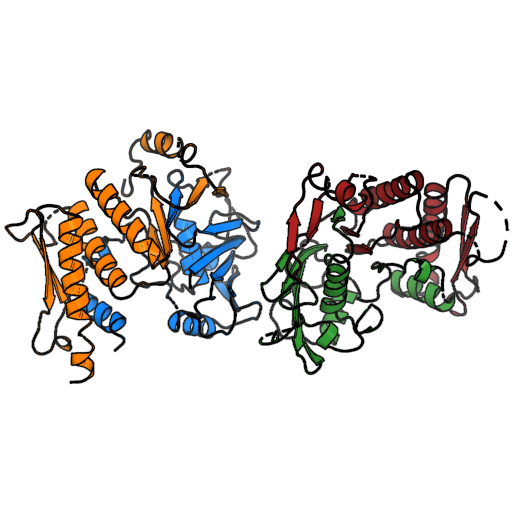58 54.643 1.00 25.27 1039 LEU D CA 1
ATOM 4134 C C . LEU D 2 35 ? 68.041 22.301 54.871 1.00 29.03 1039 LEU D C 1
ATOM 4135 O O . LEU D 2 35 ? 69.050 22.465 54.181 1.00 29.74 1039 LEU D O 1
ATOM 4140 N N . ILE D 2 36 ? 67.954 21.384 55.825 1.00 29.48 1040 ILE D N 1
ATOM 4141 C CA . ILE D 2 36 ? 69.103 20.584 56.224 1.00 31.66 1040 ILE D CA 1
ATOM 4142 C C . ILE D 2 36 ? 68.735 19.123 56.373 1.00 32.06 1040 ILE D C 1
ATOM 4143 O O . ILE D 2 36 ? 67.840 18.771 57.146 1.00 30.44 1040 ILE D O 1
ATOM 4148 N N . LEU D 2 37 ? 69.419 18.265 55.628 1.00 31.70 1041 LEU D N 1
ATOM 4149 C CA . LEU D 2 37 ? 69.271 16.832 55.837 1.00 36.23 1041 LEU D CA 1
ATOM 4150 C C . LEU D 2 37 ? 70.038 16.434 57.096 1.00 36.02 1041 LEU D C 1
ATOM 4151 O O . LEU D 2 37 ? 71.185 16.840 57.285 1.00 37.70 1041 LEU D O 1
ATOM 4156 N N . GLU D 2 38 ? 69.395 15.650 57.957 1.00 36.12 1042 GLU D N 1
ATOM 4157 C CA . GLU D 2 38 ? 70.024 15.155 59.177 1.00 38.01 1042 GLU D CA 1
ATOM 4158 C C . GLU D 2 38 ? 71.118 14.135 58.865 1.00 40.09 1042 GLU D C 1
ATOM 4159 O O . GLU D 2 38 ? 72.076 13.991 59.626 1.00 43.17 1042 GLU D O 1
ATOM 4165 N N . ASN D 2 39 ? 70.957 13.428 57.749 1.00 40.21 1043 ASN D N 1
ATOM 4166 C CA . ASN D 2 39 ? 71.936 12.443 57.291 1.00 40.75 1043 ASN D CA 1
ATOM 4167 C C . ASN D 2 39 ? 72.228 12.601 55.807 1.00 40.50 1043 ASN D C 1
ATOM 4168 O O . ASN D 2 39 ? 71.644 11.903 54.978 1.00 38.66 1043 ASN D O 1
ATOM 4173 N N . PRO D 2 40 ? 73.140 13.523 55.470 1.00 42.78 1044 PRO D N 1
ATOM 4174 C CA . PRO D 2 40 ? 73.467 13.870 54.083 1.00 41.90 1044 PRO D CA 1
ATOM 4175 C C . PRO D 2 40 ? 73.947 12.662 53.284 1.00 44.16 1044 PRO D C 1
ATOM 4176 O O . PRO D 2 40 ? 73.626 12.544 52.099 1.00 43.91 1044 PRO D O 1
ATOM 4180 N N . GLU D 2 41 ? 74.702 11.775 53.928 1.00 43.21 1045 GLU D N 1
ATOM 4181 C CA . GLU D 2 41 ? 75.238 10.595 53.253 1.00 40.30 1045 GLU D CA 1
ATOM 4182 C C . GLU D 2 41 ? 74.137 9.588 52.945 1.00 41.56 1045 GLU D C 1
ATOM 4183 O O . GLU D 2 41 ? 74.055 9.064 51.829 1.00 43.30 1045 GLU D O 1
ATOM 4189 N N . ASP D 2 42 ? 73.300 9.315 53.945 1.00 39.84 1046 ASP D N 1
ATOM 4190 C CA . ASP D 2 42 ? 72.128 8.461 53.763 1.00 42.87 1046 ASP D CA 1
ATOM 4191 C C . ASP D 2 42 ? 70.858 9.190 54.205 1.00 42.22 1046 ASP D C 1
ATOM 4192 O O . ASP D 2 42 ? 70.341 8.946 55.299 1.00 40.29 1046 ASP D O 1
ATOM 4197 N N . PRO D 2 43 ? 70.346 10.077 53.337 1.00 41.63 1047 PRO D N 1
ATOM 4198 C CA . PRO D 2 43 ? 69.191 10.943 53.609 1.00 39.06 1047 PRO D CA 1
ATOM 4199 C C . PRO D 2 43 ? 67.983 10.183 54.154 1.00 38.91 1047 PRO D C 1
ATOM 4200 O O . PRO D 2 43 ? 67.279 10.708 55.016 1.00 37.51 1047 PRO D O 1
ATOM 4204 N N . PHE D 2 44 ? 67.750 8.972 53.657 1.00 37.74 1048 PHE D N 1
ATOM 4205 C CA . PHE D 2 44 ? 66.567 8.209 54.038 1.00 37.82 1048 PHE D CA 1
ATOM 4206 C C . PHE D 2 44 ? 66.650 7.650 55.457 1.00 38.55 1048 PHE D C 1
ATOM 4207 O O . PHE D 2 44 ? 65.663 7.153 55.993 1.00 37.36 1048 PHE D O 1
ATOM 4215 N N . SER D 2 45 ? 67.824 7.729 56.068 1.00 37.59 1049 SER D N 1
ATOM 4216 C CA . SER D 2 45 ? 67.975 7.236 57.430 1.00 42.07 1049 SER D CA 1
ATOM 4217 C C . SER D 2 45 ? 67.769 8.354 58.440 1.00 43.01 1049 SER D C 1
ATOM 4218 O O . SER D 2 45 ? 67.957 8.159 59.641 1.00 40.45 1049 SER D O 1
ATOM 4221 N N . GLY D 2 46 ? 67.364 9.523 57.946 1.00 37.64 1050 GLY D N 1
ATOM 4222 C CA . GLY D 2 46 ? 67.182 10.680 58.800 1.00 33.87 1050 GLY D CA 1
ATOM 4223 C C . GLY D 2 46 ? 66.088 11.621 58.324 1.00 32.85 1050 GLY D C 1
ATOM 4224 O O .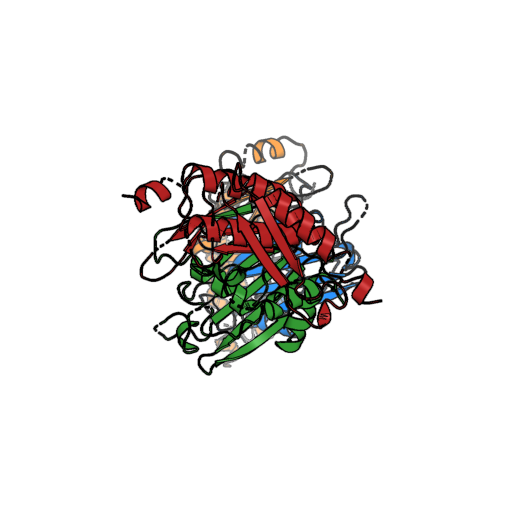 GLY D 2 46 ? 65.409 11.362 57.326 1.00 32.20 1050 GLY D O 1
ATOM 4225 N N . GLY D 2 47 ? 65.923 12.723 59.047 1.00 32.99 1051 GLY D N 1
ATOM 4226 C CA . GLY D 2 47 ? 64.871 13.676 58.746 1.00 33.34 1051 GLY D CA 1
ATOM 4227 C C . GLY D 2 47 ? 65.366 14.903 58.008 1.00 33.77 1051 GLY D C 1
ATOM 4228 O O . GLY D 2 47 ? 66.507 14.951 57.537 1.00 33.08 1051 GLY D O 1
ATOM 4229 N N . LEU D 2 48 ? 64.493 15.899 57.908 1.00 27.67 1052 LEU D N 1
ATOM 4230 C CA . LEU D 2 48 ? 64.807 17.136 57.208 1.00 28.32 1052 LEU D CA 1
ATOM 4231 C C . LEU D 2 48 ? 64.421 18.315 58.088 1.00 28.35 1052 LEU D C 1
ATOM 4232 O O . LEU D 2 48 ? 63.262 18.451 58.477 1.00 30.01 1052 LEU D O 1
ATOM 4237 N N . GLU D 2 49 ? 65.397 19.165 58.388 1.00 27.71 1053 GLU D N 1
ATOM 4238 C CA . GLU D 2 49 ? 65.202 20.259 59.323 1.00 29.35 1053 GLU D CA 1
ATOM 4239 C C . GLU D 2 49 ? 65.139 21.598 58.609 1.00 29.17 1053 GLU D C 1
ATOM 4240 O O . GLU D 2 49 ? 65.693 21.764 57.518 1.00 29.67 1053 GLU D O 1
ATOM 4246 N N . ILE D 2 50 ? 64.456 22.548 59.235 1.00 28.53 1054 ILE D N 1
ATOM 4247 C CA . ILE D 2 50 ? 64.457 23.923 58.771 1.00 27.74 1054 ILE D CA 1
ATOM 4248 C C . ILE D 2 50 ? 65.219 24.797 59.751 1.00 30.60 1054 ILE D C 1
ATOM 4249 O O . ILE D 2 50 ? 64.963 24.760 60.955 1.00 31.39 1054 ILE D O 1
ATOM 4254 N N . GLU D 2 51 ? 66.167 25.571 59.240 1.00 29.20 1055 GLU D N 1
ATOM 4255 C CA . GLU D 2 51 ? 66.829 26.583 60.051 1.00 29.30 1055 GLU D CA 1
ATOM 4256 C C . GLU D 2 51 ? 66.560 27.960 59.459 1.00 30.97 1055 GLU D C 1
ATOM 4257 O O . GLU D 2 51 ? 66.845 28.196 58.287 1.00 32.82 1055 GLU D O 1
ATOM 4263 N N . ALA D 2 52 ? 66.010 28.870 60.261 1.00 31.15 1056 ALA D N 1
ATOM 4264 C CA . ALA D 2 52 ? 65.649 30.196 59.755 1.00 29.30 1056 ALA D CA 1
ATOM 4265 C C . ALA D 2 52 ? 66.204 31.348 60.593 1.00 32.74 1056 ALA D C 1
ATOM 4266 O O . ALA D 2 52 ? 66.148 31.325 61.827 1.00 34.22 1056 ALA D O 1
ATOM 4268 N N . LYS D 2 53 ? 66.731 32.356 59.904 1.00 28.71 1057 LYS D N 1
ATOM 4269 C CA . LYS D 2 53 ? 67.265 33.548 60.550 1.00 32.83 1057 LYS D CA 1
ATOM 4270 C C . LYS D 2 53 ? 66.592 34.816 60.024 1.00 32.90 1057 LYS D C 1
ATOM 4271 O O . LYS D 2 53 ? 67.127 35.493 59.144 1.00 29.54 1057 LYS D O 1
ATOM 4277 N N . PRO D 2 54 ? 65.405 35.140 60.555 1.00 31.63 1058 PRO D N 1
ATOM 4278 C CA . PRO D 2 54 ? 64.790 36.419 60.188 1.00 36.88 1058 PRO D CA 1
ATOM 4279 C C . PRO D 2 54 ? 65.771 37.552 60.484 1.00 38.13 1058 PRO D C 1
ATOM 4280 O O . PRO D 2 54 ? 66.548 37.447 61.436 1.00 42.38 1058 PRO D O 1
ATOM 4284 N N . ALA D 2 55 ? 65.758 38.607 59.675 1.00 41.15 1059 ALA D N 1
ATOM 4285 C CA . ALA D 2 55 ? 66.691 39.713 59.872 1.00 43.97 1059 ALA D CA 1
ATOM 4286 C C . ALA D 2 55 ? 66.597 40.259 61.294 1.00 45.55 1059 ALA D C 1
ATOM 4287 O O . ALA D 2 55 ? 67.315 39.813 62.187 1.00 51.71 1059 ALA D O 1
ATOM 4289 N N . LYS D 2 60 ? 67.107 30.383 68.397 1.00 37.13 1064 LYS D N 1
ATOM 4290 C CA . LYS D 2 60 ? 67.337 29.218 69.248 1.00 35.25 1064 LYS D CA 1
ATOM 4291 C C . LYS D 2 60 ? 66.523 28.019 68.779 1.00 35.11 1064 LYS D C 1
ATOM 4292 O O . LYS D 2 60 ? 67.050 26.914 68.636 1.00 39.80 1064 LYS D O 1
ATOM 4298 N N . ARG D 2 61 ? 65.233 28.250 68.556 1.00 31.08 1065 ARG D N 1
ATOM 4299 C CA . ARG D 2 61 ? 64.306 27.226 68.088 1.00 30.27 1065 ARG D CA 1
ATOM 4300 C C . ARG D 2 61 ? 63.384 27.904 67.088 1.00 26.17 1065 ARG D C 1
ATOM 4301 O O . ARG D 2 61 ? 63.010 29.057 67.293 1.00 27.47 1065 ARG D O 1
ATOM 4309 N N . ILE D 2 62 ? 63.007 27.215 66.015 1.00 29.15 1066 ILE D N 1
ATOM 4310 C CA . ILE D 2 62 ? 62.079 27.830 65.069 1.00 27.62 1066 ILE D CA 1
ATOM 4311 C C . ILE D 2 62 ? 60.738 28.085 65.751 1.00 26.48 1066 ILE D C 1
ATOM 4312 O O . ILE D 2 62 ? 60.021 29.007 65.387 1.00 26.81 1066 ILE D O 1
ATOM 4317 N N . GLU D 2 63 ? 60.415 27.270 66.751 1.00 27.23 1067 GLU D N 1
ATOM 4318 C CA . GLU D 2 63 ? 59.183 27.457 67.514 1.00 24.05 1067 GLU D CA 1
ATOM 4319 C C . GLU D 2 63 ? 59.152 28.804 68.243 1.00 26.53 1067 GLU D C 1
ATOM 4320 O O . GLU D 2 63 ? 58.077 29.355 68.501 1.00 26.88 1067 GLU D O 1
ATOM 4326 N N . ALA D 2 64 ? 60.329 29.329 68.566 1.00 23.31 1068 ALA D N 1
ATOM 4327 C CA . ALA D 2 64 ? 60.437 30.541 69.371 1.00 24.72 1068 ALA D CA 1
ATOM 4328 C C . ALA D 2 64 ? 60.342 31.830 68.553 1.00 26.44 1068 ALA D C 1
ATOM 4329 O O . ALA D 2 64 ? 60.366 32.929 69.109 1.00 30.61 1068 ALA D O 1
ATOM 4339 N N . SER D 2 66 ? 58.497 34.683 65.995 1.00 19.73 1070 SER D N 1
ATOM 4340 C CA . SER D 2 66 ? 57.173 35.299 66.051 1.00 22.42 1070 SER D CA 1
ATOM 4341 C C . SER D 2 66 ? 56.176 34.549 65.165 1.00 23.51 1070 SER D C 1
ATOM 4342 O O . SER D 2 66 ? 56.556 33.749 64.299 1.00 19.11 1070 SER D O 1
ATOM 4345 N N . GLY D 2 67 ? 54.896 34.817 65.377 1.00 20.49 1071 GLY D N 1
ATOM 4346 C CA . GLY D 2 67 ? 53.865 34.191 64.574 1.00 21.69 1071 GLY D CA 1
ATOM 4347 C C . GLY D 2 67 ? 54.038 34.549 63.110 1.00 19.62 1071 GLY D C 1
ATOM 4348 O O . GLY D 2 67 ? 53.845 33.713 62.233 1.00 17.82 1071 GLY D O 1
ATOM 4349 N N . GLY D 2 68 ? 54.405 35.798 62.847 1.00 19.99 1072 GLY D N 1
ATOM 4350 C CA . GLY D 2 68 ? 54.609 36.242 61.480 1.00 18.27 1072 GLY D CA 1
ATOM 4351 C C . GLY D 2 68 ? 55.805 35.553 60.849 1.00 17.27 1072 GLY D C 1
ATOM 4352 O O . GLY D 2 68 ? 55.740 35.091 59.705 1.00 17.40 1072 GLY D O 1
ATOM 4353 N N . GLU D 2 69 ? 56.905 35.485 61.597 1.00 19.24 1073 GLU D N 1
ATOM 4354 C CA . GLU D 2 69 ? 58.118 34.823 61.126 1.00 17.71 1073 GLU D CA 1
ATOM 4355 C C . GLU D 2 69 ? 57.848 33.353 60.829 1.00 19.28 1073 GLU D C 1
ATOM 4356 O O . GLU D 2 69 ? 58.360 32.804 59.851 1.00 16.30 1073 GLU D O 1
ATOM 4362 N N . LYS D 2 70 ? 57.038 32.707 61.664 1.00 20.10 1074 LYS D N 1
ATOM 4363 C CA . LYS D 2 70 ? 56.711 31.310 61.412 1.00 18.32 1074 LYS D CA 1
ATOM 4364 C C . LYS D 2 70 ? 55.874 31.146 60.143 1.00 16.78 1074 LYS D C 1
ATOM 4365 O O . LYS D 2 70 ? 56.087 30.201 59.376 1.00 15.18 1074 LYS D O 1
ATOM 4371 N N . ALA D 2 71 ? 54.932 32.062 59.925 1.00 15.53 1075 ALA D N 1
ATOM 4372 C CA . ALA D 2 71 ? 54.107 32.063 58.718 1.00 14.25 1075 ALA D CA 1
ATOM 4373 C C . ALA D 2 71 ? 54.976 32.222 57.476 1.00 16.67 1075 ALA D C 1
ATOM 4374 O O . ALA D 2 71 ? 54.822 31.471 56.510 1.00 13.99 1075 ALA D O 1
ATOM 4376 N N . LEU D 2 72 ? 55.895 33.186 57.500 1.00 15.03 1076 LEU D N 1
ATOM 4377 C CA . LEU D 2 72 ? 56.768 33.389 56.335 1.00 16.14 1076 LEU D CA 1
ATOM 4378 C C . LEU D 2 72 ? 57.656 32.182 56.084 1.00 15.62 1076 LEU D C 1
ATOM 4379 O O . LEU D 2 72 ? 57.907 31.800 54.934 1.00 16.07 1076 LEU D O 1
ATOM 4384 N N . THR D 2 73 ? 58.139 31.571 57.160 1.00 14.88 1077 THR D N 1
ATOM 4385 C CA . THR D 2 73 ? 58.989 30.395 57.028 1.00 15.96 1077 THR D CA 1
ATOM 4386 C C . THR D 2 73 ? 58.229 29.230 56.388 1.00 15.16 1077 THR D C 1
ATOM 4387 O O . THR D 2 73 ? 58.709 28.593 55.443 1.00 15.68 1077 THR D O 1
ATOM 4391 N N . ALA D 2 74 ? 57.024 28.970 56.878 1.00 13.88 1078 ALA D N 1
ATOM 4392 C CA . ALA D 2 74 ? 56.196 27.908 56.342 1.00 15.33 1078 ALA D CA 1
ATOM 4393 C C . ALA D 2 74 ? 55.791 28.185 54.896 1.00 16.52 1078 ALA D C 1
ATOM 4394 O O . ALA D 2 74 ? 55.784 27.287 54.067 1.00 14.70 1078 ALA D O 1
ATOM 4396 N N . LEU D 2 75 ? 55.448 29.430 54.596 1.00 16.38 1079 LEU D N 1
ATOM 4397 C CA . LEU D 2 75 ? 55.068 29.772 53.233 1.00 14.23 1079 LEU D CA 1
ATOM 4398 C C . LEU D 2 75 ? 56.262 29.659 52.274 1.00 16.85 1079 LEU D C 1
ATOM 4399 O O . LEU D 2 75 ? 56.115 29.200 51.129 1.00 14.77 1079 LEU D O 1
ATOM 4404 N N . ALA D 2 76 ? 57.444 30.072 52.721 1.00 15.48 1080 ALA D N 1
ATOM 4405 C CA . ALA D 2 76 ? 58.632 29.885 51.877 1.00 14.37 1080 ALA D CA 1
ATOM 4406 C C . ALA D 2 76 ? 58.830 28.408 51.532 1.00 15.69 1080 ALA D C 1
ATOM 4407 O O . ALA D 2 76 ? 59.181 28.064 50.407 1.00 15.90 1080 ALA D O 1
ATOM 4409 N N . PHE D 2 77 ? 58.570 27.525 52.496 1.00 16.79 1081 PHE D N 1
ATOM 4410 C CA . PHE D 2 77 ? 58.647 26.090 52.244 1.00 19.13 1081 PHE D CA 1
ATOM 4411 C C . PHE D 2 77 ? 57.583 25.624 51.228 1.00 17.44 1081 PHE D C 1
ATOM 4412 O O . PHE D 2 77 ? 57.885 24.892 50.271 1.00 17.37 1081 PHE D O 1
ATOM 4420 N N . VAL D 2 78 ? 56.333 26.031 51.436 1.00 14.68 1082 VAL D N 1
ATOM 4421 C CA . VAL D 2 78 ? 55.258 25.674 50.509 1.00 17.21 1082 VAL D CA 1
ATOM 4422 C C . VAL D 2 78 ? 55.603 26.127 49.085 1.00 15.99 1082 VAL D C 1
ATOM 4423 O O . VAL D 2 78 ? 55.505 25.356 48.136 1.00 15.92 1082 VAL D O 1
ATOM 4427 N N . PHE D 2 79 ? 56.057 27.363 48.958 1.00 16.15 1083 PHE D N 1
ATOM 4428 C CA . PHE D 2 79 ? 56.362 27.904 47.636 1.00 16.62 1083 PHE D CA 1
ATOM 4429 C C . PHE D 2 79 ? 57.646 27.355 47.023 1.00 17.38 1083 PHE D C 1
ATOM 4430 O O . PHE D 2 79 ? 57.771 27.328 45.798 1.00 17.52 1083 PHE D O 1
ATOM 4438 N N . ALA D 2 80 ? 58.578 26.897 47.859 1.00 17.19 1084 ALA D N 1
ATOM 4439 C CA . ALA D 2 80 ? 59.777 26.212 47.361 1.00 14.46 1084 ALA D CA 1
ATOM 4440 C C . ALA D 2 80 ? 59.388 24.935 46.634 1.00 19.74 1084 ALA D C 1
ATOM 4441 O O . ALA D 2 80 ? 59.928 24.614 45.577 1.00 16.83 1084 ALA D O 1
ATOM 4443 N N . ILE D 2 81 ? 58.451 24.189 47.208 1.00 16.60 1085 ILE D N 1
ATOM 4444 C CA . ILE D 2 81 ? 57.960 22.987 46.554 1.00 17.26 1085 ILE D CA 1
ATOM 4445 C C . ILE D 2 81 ? 57.169 23.362 45.299 1.00 19.28 1085 ILE D C 1
ATOM 4446 O O . ILE D 2 81 ? 57.319 22.739 44.239 1.00 17.56 1085 ILE D O 1
ATOM 4451 N N . GLN D 2 82 ? 56.320 24.380 45.415 1.00 16.61 1086 GLN D N 1
ATOM 4452 C CA . GLN D 2 82 ? 55.471 24.777 44.289 1.00 16.14 1086 GLN D CA 1
ATOM 4453 C C . GLN D 2 82 ? 56.300 25.136 43.071 1.00 18.31 1086 GLN D C 1
ATOM 4454 O O . GLN D 2 82 ? 55.948 24.788 41.935 1.00 17.42 1086 GLN D O 1
ATOM 4460 N N . LYS D 2 83 ? 57.384 25.863 43.307 1.00 18.00 1087 LYS D N 1
ATOM 4461 C CA . LYS D 2 83 ? 58.275 26.251 42.216 1.00 17.24 1087 LYS D CA 1
ATOM 4462 C C . LYS D 2 83 ? 58.891 25.036 41.511 1.00 21.48 1087 LYS D C 1
ATOM 4463 O O . LYS D 2 83 ? 59.028 25.026 40.285 1.00 22.41 1087 LYS D O 1
ATOM 4469 N N . PHE D 2 84 ? 59.261 24.018 42.281 1.00 18.70 1088 PHE D N 1
ATOM 4470 C CA . PHE D 2 84 ? 59.862 22.823 41.698 1.00 22.58 1088 PHE D CA 1
ATOM 4471 C C . PHE D 2 84 ? 58.844 21.906 41.016 1.00 23.69 1088 PHE D C 1
ATOM 4472 O O . PHE D 2 84 ? 59.128 21.342 39.952 1.00 22.19 1088 PHE D O 1
ATOM 4480 N N . LYS D 2 85 ? 57.663 21.749 41.618 1.00 18.13 1089 LYS D N 1
ATOM 4481 C CA . LYS D 2 85 ? 56.650 20.868 41.055 1.00 21.45 1089 LYS D CA 1
ATOM 4482 C C . LYS D 2 85 ? 55.276 21.419 41.384 1.00 20.08 1089 LYS D C 1
ATOM 4483 O O . LYS D 2 85 ? 54.659 21.002 42.360 1.00 22.84 1089 LYS D O 1
ATOM 4489 N N . PRO D 2 86 ? 54.800 22.371 40.580 1.00 20.43 1090 PRO D N 1
ATOM 4490 C CA . PRO D 2 86 ? 53.540 23.064 40.884 1.00 17.83 1090 PRO D CA 1
ATOM 4491 C C . PRO D 2 86 ? 52.358 22.108 41.033 1.00 20.71 1090 PRO D C 1
ATOM 4492 O O . PRO D 2 86 ? 52.119 21.287 40.142 1.00 21.70 1090 PRO D O 1
ATOM 4496 N N . ALA D 2 87 ? 51.627 22.201 42.144 1.00 20.40 1091 ALA D N 1
ATOM 4497 C CA . ALA D 2 87 ? 50.427 21.390 42.324 1.00 20.53 1091 ALA D CA 1
ATOM 4498 C C . ALA D 2 87 ? 49.276 22.025 41.550 1.00 18.71 1091 ALA D C 1
ATOM 4499 O O . ALA D 2 87 ? 49.367 23.182 41.137 1.00 18.07 1091 ALA D O 1
ATOM 4501 N N . PRO D 2 88 ? 48.197 21.264 41.307 1.00 16.61 1092 PRO D N 1
ATOM 4502 C CA . PRO D 2 88 ? 47.075 21.831 40.556 1.00 15.72 1092 PRO D CA 1
ATOM 4503 C C . PRO D 2 88 ? 46.448 23.054 41.234 1.00 17.59 1092 PRO D C 1
ATOM 4504 O O . PRO D 2 88 ? 46.137 24.045 40.567 1.00 18.40 1092 PRO D O 1
ATOM 4508 N N . PHE D 2 89 ? 46.252 22.999 42.548 1.00 13.87 1093 PHE D N 1
ATOM 4509 C CA . PHE D 2 89 ? 45.714 24.163 43.232 1.00 14.29 1093 PHE D CA 1
ATOM 4510 C C . PHE D 2 89 ? 46.284 24.251 44.643 1.00 14.41 1093 PHE D C 1
ATOM 4511 O O . PHE D 2 89 ? 46.751 23.248 45.197 1.00 15.03 1093 PHE D O 1
ATOM 4519 N N . TYR D 2 90 ? 46.231 25.461 45.198 1.00 12.60 1094 TYR D N 1
ATOM 4520 C CA . TYR D 2 90 ? 46.592 25.756 46.577 1.00 15.41 1094 TYR D CA 1
ATOM 4521 C C . TYR D 2 90 ? 45.393 26.422 47.252 1.00 12.23 1094 TYR D C 1
ATOM 4522 O O . TYR D 2 90 ? 44.774 27.323 46.687 1.00 14.34 1094 TYR D O 1
ATOM 4531 N N . LEU D 2 91 ? 45.056 25.943 48.452 1.00 11.88 1095 LEU D N 1
ATOM 4532 C CA . LEU D 2 91 ? 43.965 26.503 49.234 1.00 12.80 1095 LEU D CA 1
ATOM 4533 C C . LEU D 2 91 ? 44.549 27.044 50.524 1.00 11.88 1095 LEU D C 1
ATOM 4534 O O . LEU D 2 91 ? 45.086 26.275 51.320 1.00 12.96 1095 LEU D O 1
ATOM 4539 N N . PHE D 2 92 ? 44.476 28.365 50.706 1.00 10.51 1096 PHE D N 1
ATOM 4540 C CA . PHE D 2 92 ? 45.048 29.039 51.870 1.00 11.24 1096 PHE D CA 1
ATOM 4541 C C . PHE D 2 92 ? 43.945 29.753 52.642 1.00 13.14 1096 PHE D C 1
ATOM 4542 O O . PHE D 2 92 ? 43.246 30.615 52.091 1.00 13.81 1096 PHE D O 1
ATOM 4550 N N . ASP D 2 93 ? 43.807 29.446 53.931 1.00 12.42 1097 ASP D N 1
ATOM 4551 C CA . ASP D 2 93 ? 42.740 30.061 54.724 1.00 12.04 1097 ASP D CA 1
ATOM 4552 C C . ASP D 2 93 ? 43.339 30.982 55.789 1.00 11.71 1097 ASP D C 1
ATOM 4553 O O . ASP D 2 93 ? 43.864 30.528 56.804 1.00 12.77 1097 ASP D O 1
ATOM 4558 N N . GLU D 2 94 ? 43.278 32.279 55.522 1.00 11.36 1098 GLU D N 1
ATOM 4559 C CA . GLU D 2 94 ? 43.759 33.300 56.465 1.00 12.52 1098 GLU D CA 1
ATOM 4560 C C . GLU D 2 94 ? 45.226 33.086 56.885 1.00 13.91 1098 GLU D C 1
ATOM 4561 O O . GLU D 2 94 ? 45.570 33.107 58.066 1.00 15.51 1098 GLU D O 1
ATOM 4567 N N . ILE D 2 95 ? 46.080 32.885 55.882 1.00 12.47 1099 ILE D N 1
ATOM 4568 C CA . ILE D 2 95 ? 47.501 32.657 56.108 1.00 13.77 1099 ILE D CA 1
ATOM 4569 C C . ILE D 2 95 ? 48.222 33.969 56.405 1.00 14.54 1099 ILE D C 1
ATOM 4570 O O . ILE D 2 95 ? 49.415 33.967 56.678 1.00 16.16 1099 ILE D O 1
ATOM 4575 N N . ASP D 2 96 ? 47.481 35.067 56.335 1.00 14.56 1100 ASP D N 1
ATOM 4576 C CA . ASP D 2 96 ? 48.044 36.397 56.550 1.00 16.38 1100 ASP D CA 1
ATOM 4577 C C . ASP D 2 96 ? 47.690 36.925 57.929 1.00 17.56 1100 ASP D C 1
ATOM 4578 O O . ASP D 2 96 ? 47.970 38.087 58.244 1.00 16.28 1100 ASP D O 1
ATOM 4583 N N . ALA D 2 97 ? 47.096 36.068 58.760 1.00 16.47 1101 ALA D N 1
ATOM 4584 C CA . ALA D 2 97 ? 46.607 36.491 60.072 1.00 18.56 1101 ALA D CA 1
ATOM 4585 C C . ALA D 2 97 ? 47.667 37.128 60.968 1.00 17.99 1101 ALA D C 1
ATOM 4586 O O . ALA D 2 97 ? 47.345 38.045 61.727 1.00 21.60 1101 ALA D O 1
ATOM 4588 N N . HIS D 2 98 ? 48.914 36.652 60.889 1.00 16.07 1102 HIS D N 1
ATOM 4589 C CA . HIS D 2 98 ? 49.993 37.189 61.725 1.00 17.47 1102 HIS D CA 1
ATOM 4590 C C . HIS D 2 98 ? 50.942 38.107 60.953 1.00 19.05 1102 HIS D C 1
ATOM 4591 O O . HIS D 2 98 ? 52.055 38.392 61.405 1.00 19.85 1102 HIS D O 1
ATOM 4598 N N . LEU D 2 99 ? 50.502 38.592 59.799 1.00 17.36 1103 LEU D N 1
ATOM 4599 C CA . LEU D 2 99 ? 51.378 39.388 58.939 1.00 16.56 1103 LEU D CA 1
ATOM 4600 C C . LEU D 2 99 ? 50.947 40.853 58.859 1.00 18.11 1103 LEU D C 1
ATOM 4601 O O . LEU D 2 99 ? 49.765 41.152 58.742 1.00 17.93 1103 LEU D O 1
ATOM 4606 N N . ASP D 2 100 ? 51.901 41.776 58.946 1.00 21.19 1104 ASP D N 1
ATOM 4607 C CA . ASP D 2 100 ? 51.558 43.167 58.687 1.00 20.33 1104 ASP D CA 1
ATOM 4608 C C . ASP D 2 100 ? 51.421 43.409 57.180 1.00 20.75 1104 ASP D C 1
ATOM 4609 O O . ASP D 2 100 ? 51.735 42.529 56.379 1.00 20.93 1104 ASP D O 1
ATOM 4614 N N . ASP D 2 101 ? 50.924 44.577 56.784 1.00 19.48 1105 ASP D N 1
ATOM 4615 C CA . ASP D 2 101 ? 50.650 44.830 55.366 1.00 21.36 1105 ASP D CA 1
ATOM 4616 C C . ASP D 2 101 ? 51.850 44.661 54.437 1.00 18.93 1105 ASP D C 1
ATOM 4617 O O . ASP D 2 101 ? 51.713 44.163 53.317 1.00 19.80 1105 ASP D O 1
ATOM 4622 N N . ALA D 2 102 ? 53.026 45.108 54.869 1.00 21.18 1106 ALA D N 1
ATOM 4623 C CA . ALA D 2 102 ? 54.210 44.982 54.029 1.00 22.29 1106 ALA D CA 1
ATOM 4624 C C . ALA D 2 102 ? 54.511 43.515 53.750 1.00 20.46 1106 ALA D C 1
ATOM 4625 O O . ALA D 2 102 ? 54.887 43.147 52.641 1.00 19.42 1106 ALA D O 1
ATOM 4627 N N . ASN D 2 103 ? 54.349 42.686 54.772 1.00 20.82 1107 ASN D N 1
ATOM 4628 C CA . ASN D 2 103 ? 54.568 41.254 54.625 1.00 19.18 1107 ASN D CA 1
ATOM 4629 C C . ASN D 2 103 ? 53.476 40.581 53.797 1.00 16.21 1107 ASN D C 1
ATOM 4630 O O . ASN D 2 103 ? 53.768 39.715 52.971 1.00 15.06 1107 ASN D O 1
ATOM 4635 N N . VAL D 2 104 ? 52.230 40.986 54.011 1.00 16.69 1108 VAL D N 1
ATOM 4636 C CA . VAL D 2 104 ? 51.129 40.488 53.177 1.00 16.22 1108 VAL D CA 1
ATOM 4637 C C . VAL D 2 104 ? 51.411 40.803 51.703 1.00 18.54 1108 VAL D C 1
ATOM 4638 O O . VAL D 2 104 ? 51.196 39.974 50.835 1.00 15.24 1108 VAL D O 1
ATOM 4642 N N . LYS D 2 105 ? 51.919 41.994 51.399 1.00 17.78 1109 LYS D N 1
ATOM 4643 C CA . LYS D 2 105 ? 52.212 42.302 50.004 1.00 16.48 1109 LYS D CA 1
ATOM 4644 C C . LYS D 2 105 ? 53.234 41.364 49.372 1.00 17.91 1109 LYS D C 1
ATOM 4645 O O . LYS D 2 105 ? 53.061 40.922 48.230 1.00 19.69 1109 LYS D O 1
ATOM 4651 N N . ARG D 2 106 ? 54.303 41.063 50.096 1.00 16.18 1110 ARG D N 1
ATOM 4652 C CA . ARG D 2 106 ? 55.310 40.158 49.565 1.00 18.14 1110 ARG D CA 1
ATOM 4653 C C . ARG D 2 106 ? 54.716 38.778 49.317 1.00 14.25 1110 ARG D C 1
ATOM 4654 O O . ARG D 2 106 ? 55.025 38.152 48.307 1.00 17.41 1110 ARG D O 1
ATOM 4662 N N . VAL D 2 107 ? 53.845 38.330 50.216 1.00 15.41 1111 VAL D N 1
ATOM 4663 C CA . VAL D 2 107 ? 53.202 37.019 50.043 1.00 14.30 1111 VAL D CA 1
ATOM 4664 C C . VAL D 2 107 ? 52.231 37.041 48.873 1.00 14.68 1111 VAL D C 1
ATOM 4665 O O . VAL D 2 107 ? 52.221 36.137 48.041 1.00 14.12 1111 VAL D O 1
ATOM 4669 N N . ALA D 2 108 ? 51.449 38.108 48.777 1.00 15.49 1112 ALA D N 1
ATOM 4670 C CA . ALA D 2 108 ? 50.485 38.245 47.692 1.00 17.15 1112 ALA D CA 1
ATOM 4671 C C . ALA D 2 108 ? 51.168 38.300 46.321 1.00 14.76 1112 ALA D C 1
ATOM 4672 O O . ALA D 2 108 ? 50.681 37.701 45.370 1.00 14.87 1112 ALA D O 1
ATOM 4674 N N . ASP D 2 109 ? 52.307 38.985 46.224 1.00 17.13 1113 ASP D N 1
ATOM 4675 C CA . ASP D 2 109 ? 53.043 39.028 44.967 1.00 16.63 1113 ASP D CA 1
ATOM 4676 C C . ASP D 2 109 ? 53.571 37.644 44.598 1.00 19.25 1113 ASP D C 1
ATOM 4677 O O . ASP D 2 109 ? 53.637 37.298 43.420 1.00 18.39 1113 ASP D O 1
ATOM 4682 N N . LEU D 2 110 ? 53.960 36.862 45.605 1.00 16.35 1114 LEU D N 1
ATOM 4683 C CA . LEU D 2 110 ? 54.445 35.503 45.366 1.00 16.82 1114 LEU D CA 1
ATOM 4684 C C . LEU D 2 110 ? 53.304 34.614 44.861 1.00 17.02 1114 LEU D C 1
ATOM 4685 O O . LEU D 2 110 ? 53.471 33.843 43.924 1.00 14.06 1114 LEU D O 1
ATOM 4690 N N . ILE D 2 111 ? 52.142 34.734 45.486 1.00 17.13 1115 ILE D N 1
ATOM 4691 C CA . ILE D 2 111 ? 50.956 34.039 45.004 1.00 16.04 1115 ILE D CA 1
ATOM 4692 C C . ILE D 2 111 ? 50.632 34.449 43.568 1.00 17.87 1115 ILE D C 1
ATOM 4693 O O . ILE D 2 111 ? 50.426 33.614 42.697 1.00 15.64 1115 ILE D O 1
ATOM 4698 N N . LYS D 2 112 ? 50.608 35.746 43.310 1.00 17.64 1116 LYS D N 1
ATOM 4699 C CA . LYS D 2 112 ? 50.249 36.226 41.982 1.00 21.57 1116 LYS D CA 1
ATOM 4700 C C . LYS D 2 112 ? 51.204 35.694 40.905 1.00 20.31 1116 LYS D C 1
ATOM 4701 O O . LYS D 2 112 ? 50.757 35.232 39.849 1.00 20.66 1116 LYS D O 1
ATOM 4707 N N . GLU D 2 113 ? 52.508 35.732 41.176 1.00 18.49 1117 GLU D N 1
ATOM 4708 C CA . GLU D 2 113 ? 53.496 35.232 40.228 1.00 18.95 1117 GLU D CA 1
ATOM 4709 C C . GLU D 2 113 ? 53.357 33.722 40.052 1.00 20.35 1117 GLU D C 1
ATOM 4710 O O . GLU D 2 113 ? 53.435 33.215 38.932 1.00 21.45 1117 GLU D O 1
ATOM 4716 N N . SER D 2 114 ? 53.132 33.011 41.158 1.00 16.33 1118 SER D N 1
ATOM 4717 C CA . SER D 2 114 ? 53.032 31.551 41.098 1.00 17.99 1118 SER D CA 1
ATOM 4718 C C . SER D 2 114 ? 51.732 31.107 40.427 1.00 16.72 1118 SER D C 1
ATOM 4719 O O . SER D 2 114 ? 51.621 29.955 39.987 1.00 18.51 1118 SER D O 1
ATOM 4722 N N . SER D 2 115 ? 50.751 32.001 40.364 1.00 15.98 1119 SER D N 1
ATOM 4723 C CA . SER D 2 115 ? 49.437 31.653 39.819 1.00 17.97 1119 SER D CA 1
ATOM 4724 C C . SER D 2 115 ? 49.477 31.480 38.299 1.00 19.45 1119 SER D C 1
ATOM 4725 O O . SER D 2 115 ? 48.482 31.095 37.683 1.00 21.30 1119 SER D O 1
ATOM 4728 N N . LYS D 2 116 ? 50.631 31.753 37.696 1.00 22.00 1120 LYS D N 1
ATOM 4729 C CA . LYS D 2 116 ? 50.821 31.423 36.291 1.00 24.96 1120 LYS D CA 1
ATOM 4730 C C . LYS D 2 116 ? 50.906 29.912 36.111 1.00 22.38 1120 LYS D C 1
ATOM 4731 O O . LYS D 2 116 ? 50.599 29.393 35.031 1.00 23.98 1120 LYS D O 1
ATOM 4737 N N . GLU D 2 117 ? 51.328 29.209 37.162 1.00 19.97 1121 GLU D N 1
ATOM 4738 C CA . GLU D 2 117 ? 51.611 27.774 37.070 1.00 21.97 1121 GLU D CA 1
ATOM 4739 C C . GLU D 2 117 ? 50.656 26.910 37.906 1.00 19.71 1121 GLU D C 1
ATOM 4740 O O . GLU D 2 117 ? 50.523 25.711 37.649 1.00 20.94 1121 GLU D O 1
ATOM 4746 N N . SER D 2 118 ? 50.019 27.520 38.907 1.00 18.82 1122 SER D N 1
ATOM 4747 C CA . SER D 2 118 ? 49.083 26.825 39.802 1.00 18.94 1122 SER D CA 1
ATOM 4748 C C . SER D 2 118 ? 47.869 27.697 40.108 1.00 17.26 1122 SER D C 1
ATOM 4749 O O . SER D 2 118 ? 47.948 28.910 40.086 1.00 16.62 1122 SER D O 1
ATOM 4752 N N . GLN D 2 119 ? 46.732 27.077 40.400 1.00 14.69 1123 GLN D N 1
ATOM 4753 C CA . GLN D 2 119 ? 45.568 27.820 40.867 1.00 13.54 1123 GLN D CA 1
ATOM 4754 C C . GLN D 2 119 ? 45.712 28.122 42.360 1.00 11.98 1123 GLN D C 1
ATOM 4755 O O . GLN D 2 119 ? 46.182 27.277 43.121 1.00 13.51 1123 GLN D O 1
ATOM 4761 N N . PHE D 2 120 ? 45.307 29.321 42.778 1.00 12.45 1124 PHE D N 1
ATOM 4762 C CA . PHE D 2 120 ? 45.330 29.688 44.200 1.00 11.47 1124 PHE D CA 1
ATOM 4763 C C . PHE D 2 120 ? 43.959 30.181 44.640 1.00 12.34 1124 PHE D C 1
ATOM 4764 O O . PHE D 2 120 ? 43.349 31.046 43.993 1.00 13.59 1124 PHE D O 1
ATOM 4772 N N . ILE D 2 121 ? 43.464 29.610 45.737 1.00 11.73 1125 ILE D N 1
ATOM 4773 C CA . ILE D 2 121 ? 42.201 30.025 46.348 1.00 11.06 1125 ILE D CA 1
ATOM 4774 C C . ILE D 2 121 ? 42.512 30.468 47.771 1.00 14.18 1125 ILE D C 1
ATOM 4775 O O . ILE D 2 121 ? 42.967 29.669 48.586 1.00 13.29 1125 ILE D O 1
ATOM 4780 N N . VAL D 2 122 ? 42.288 31.747 48.057 1.00 10.72 1126 VAL D N 1
ATOM 4781 C CA . VAL D 2 122 ? 42.788 32.339 49.298 1.00 10.73 1126 VAL D CA 1
ATOM 4782 C C . VAL D 2 122 ? 41.663 33.022 50.049 1.00 11.78 1126 VAL D C 1
ATOM 4783 O O . VAL D 2 122 ? 41.041 33.939 49.542 1.00 12.91 1126 VAL D O 1
ATOM 4787 N N . ILE D 2 123 ? 41.383 32.558 51.265 1.00 11.49 1127 ILE D N 1
ATOM 4788 C CA . ILE D 2 123 ? 40.405 33.221 52.107 1.00 11.91 1127 ILE D CA 1
ATOM 4789 C C . ILE D 2 123 ? 41.137 34.286 52.900 1.00 14.74 1127 ILE D C 1
ATOM 4790 O O . ILE D 2 123 ? 42.158 33.996 53.525 1.00 13.73 1127 ILE D O 1
ATOM 4795 N N . THR D 2 124 ? 40.622 35.515 52.869 1.00 14.23 1128 THR D N 1
ATOM 4796 C CA . THR D 2 124 ? 41.326 36.635 53.503 1.00 14.24 1128 THR D CA 1
ATOM 4797 C C . THR D 2 124 ? 40.362 37.722 53.966 1.00 16.95 1128 THR D C 1
ATOM 4798 O O . THR D 2 124 ? 39.282 37.884 53.409 1.00 18.65 1128 THR D O 1
ATOM 4802 N N . LEU D 2 125 ? 40.776 38.472 54.988 1.00 17.61 1129 LEU D N 1
ATOM 4803 C CA . LEU D 2 125 ? 40.087 39.690 55.393 1.00 18.48 1129 LEU D CA 1
ATOM 4804 C C . LEU D 2 125 ? 40.927 40.931 55.077 1.00 19.57 1129 LEU D C 1
ATOM 4805 O O . LEU D 2 125 ? 40.596 42.038 55.518 1.00 21.57 1129 LEU D O 1
ATOM 4810 N N . ARG D 2 126 ? 42.003 40.746 54.315 1.00 15.72 1130 ARG D N 1
ATOM 4811 C CA . ARG D 2 126 ? 42.988 41.814 54.087 1.00 18.51 1130 ARG D CA 1
ATOM 4812 C C . ARG D 2 126 ? 42.951 42.420 52.672 1.00 17.33 1130 ARG D C 1
ATOM 4813 O O . ARG D 2 126 ? 43.095 41.722 51.669 1.00 17.77 1130 ARG D O 1
ATOM 4821 N N . ASP D 2 127 ? 42.763 43.736 52.593 1.00 19.11 1131 ASP D N 1
ATOM 4822 C CA . ASP D 2 127 ? 42.764 44.422 51.305 1.00 16.91 1131 ASP D CA 1
ATOM 4823 C C . ASP D 2 127 ? 44.016 44.145 50.486 1.00 15.97 1131 ASP D C 1
ATOM 4824 O O . ASP D 2 127 ? 43.940 43.888 49.271 1.00 19.02 1131 ASP D O 1
ATOM 4829 N N . VAL D 2 128 ? 45.176 44.171 51.137 1.00 14.94 1132 VAL D N 1
ATOM 4830 C CA . VAL D 2 128 ? 46.425 43.987 50.407 1.00 17.91 1132 VAL D CA 1
ATOM 4831 C C . VAL D 2 128 ? 46.510 42.599 49.781 1.00 14.74 1132 VAL D C 1
ATOM 4832 O O . VAL D 2 128 ? 47.072 42.433 48.708 1.00 16.10 1132 VAL D O 1
ATOM 4852 N N . ALA D 2 131 ? 44.345 42.356 46.474 1.00 19.05 1135 ALA D N 1
ATOM 4853 C CA . ALA D 2 131 ? 44.545 43.447 45.514 1.00 22.06 1135 ALA D CA 1
ATOM 4854 C C . ALA D 2 131 ? 44.672 42.985 44.060 1.00 22.65 1135 ALA D C 1
ATOM 4855 O O . ALA D 2 131 ? 44.050 43.547 43.155 1.00 23.72 1135 ALA D O 1
ATOM 4857 N N . ASN D 2 132 ? 45.485 41.964 43.837 1.00 18.13 1136 ASN D N 1
ATOM 4858 C CA . ASN D 2 132 ? 45.738 41.496 42.487 1.00 21.92 1136 ASN D CA 1
ATOM 4859 C C . ASN D 2 132 ? 45.085 40.154 42.166 1.00 17.41 1136 ASN D C 1
ATOM 4860 O O . ASN D 2 132 ? 45.526 39.441 41.258 1.00 19.95 1136 ASN D O 1
ATOM 4865 N N . ALA D 2 133 ? 44.024 39.827 42.895 1.00 18.41 1137 ALA D N 1
ATOM 4866 C CA . ALA D 2 133 ? 43.280 38.602 42.602 1.00 17.19 1137 ALA D CA 1
ATOM 4867 C C . ALA D 2 133 ? 42.577 38.718 41.251 1.00 18.05 1137 ALA D C 1
ATOM 4868 O O . ALA D 2 133 ? 42.138 39.800 40.865 1.00 20.51 1137 ALA D O 1
ATOM 4870 N N . ASP D 2 134 ? 42.456 37.606 40.538 1.00 17.96 1138 ASP D N 1
ATOM 4871 C CA . ASP D 2 134 ? 41.739 37.603 39.263 1.00 19.66 1138 ASP D CA 1
ATOM 4872 C C . ASP D 2 134 ? 40.233 37.639 39.461 1.00 22.54 1138 ASP D C 1
ATOM 4873 O O . ASP D 2 134 ? 39.508 38.262 38.677 1.00 22.99 1138 ASP D O 1
ATOM 4878 N N . LYS D 2 135 ? 39.769 36.959 40.511 1.00 18.84 1139 LYS D N 1
ATOM 4879 C CA . LYS D 2 135 ? 38.360 36.932 40.869 1.00 18.46 1139 LYS D CA 1
ATOM 4880 C C . LYS D 2 135 ? 38.208 37.050 42.378 1.00 17.63 1139 LYS D C 1
ATOM 4881 O O . LYS D 2 135 ? 39.090 36.631 43.119 1.00 16.60 1139 LYS D O 1
ATOM 4887 N N . ILE D 2 136 ? 37.098 37.644 42.804 1.00 20.18 1140 ILE D N 1
ATOM 4888 C CA . ILE D 2 136 ? 36.761 37.745 44.221 1.00 18.26 1140 ILE D CA 1
ATOM 4889 C C . ILE D 2 136 ? 35.388 37.138 44.467 1.00 17.86 1140 ILE D C 1
ATOM 4890 O O . ILE D 2 136 ? 34.420 37.457 43.778 1.00 20.14 1140 ILE D O 1
ATOM 4895 N N . ILE D 2 137 ? 35.313 36.241 45.450 1.00 15.34 1141 ILE D N 1
ATOM 4896 C CA . ILE D 2 137 ? 34.065 35.616 45.850 1.00 15.41 1141 ILE D CA 1
ATOM 4897 C C . ILE D 2 137 ? 33.652 36.196 47.182 1.00 15.87 1141 ILE D C 1
ATOM 4898 O O . ILE D 2 137 ? 34.460 36.241 48.110 1.00 16.08 1141 ILE D O 1
ATOM 4903 N N . GLY D 2 138 ? 32.400 36.629 47.266 1.00 15.64 1142 GLY D N 1
ATOM 4904 C CA . GLY D 2 138 ? 31.838 37.142 48.501 1.00 18.25 1142 GLY D CA 1
ATOM 4905 C C . GLY D 2 138 ? 30.921 36.146 49.192 1.00 17.32 1142 GLY D C 1
ATOM 4906 O O . GLY D 2 138 ? 29.991 35.600 48.587 1.00 18.79 1142 GLY D O 1
ATOM 4907 N N . VAL D 2 139 ? 31.174 35.914 50.472 1.00 15.94 1143 VAL D N 1
ATOM 4908 C CA . VAL D 2 139 ? 30.346 35.007 51.244 1.00 16.39 1143 VAL D CA 1
ATOM 4909 C C . VAL D 2 139 ? 29.519 35.793 52.245 1.00 16.93 1143 VAL D C 1
ATOM 4910 O O . VAL D 2 139 ? 30.041 36.666 52.937 1.00 20.04 1143 VAL D O 1
ATOM 4914 N N . SER D 2 140 ? 28.233 35.475 52.337 1.00 17.69 1144 SER D N 1
ATOM 4915 C CA . SER D 2 140 ? 27.389 36.089 53.356 1.00 19.61 1144 SER D CA 1
ATOM 4916 C C . SER D 2 140 ? 26.390 35.088 53.912 1.00 19.38 1144 SER D C 1
ATOM 4917 O O . SER D 2 140 ? 26.083 34.076 53.287 1.00 20.61 1144 SER D O 1
ATOM 4928 N N . ARG D 2 142 ? 22.524 34.656 55.760 1.00 27.33 1146 ARG D N 1
ATOM 4929 C CA . ARG D 2 142 ? 21.216 35.187 56.108 1.00 30.37 1146 ARG D CA 1
ATOM 4930 C C . ARG D 2 142 ? 20.386 34.048 56.678 1.00 30.39 1146 ARG D C 1
ATOM 4931 O O . ARG D 2 142 ? 20.280 32.985 56.062 1.00 27.07 1146 ARG D O 1
ATOM 4939 N N . ASP D 2 143 ? 19.813 34.268 57.859 1.00 31.43 1147 ASP D N 1
ATOM 4940 C CA . ASP D 2 143 ? 18.975 33.265 58.506 1.00 31.88 1147 ASP D CA 1
ATOM 4941 C C . ASP D 2 143 ? 19.666 31.901 58.557 1.00 32.27 1147 ASP D C 1
ATOM 4942 O O . ASP D 2 143 ? 19.048 30.871 58.287 1.00 28.04 1147 ASP D O 1
ATOM 4947 N N . GLY D 2 144 ? 20.954 31.910 58.894 1.00 27.56 1148 GLY D N 1
ATOM 4948 C CA . GLY D 2 144 ? 21.716 30.688 59.081 1.00 25.80 1148 GLY D CA 1
ATOM 4949 C C . GLY D 2 144 ? 22.207 30.005 57.811 1.00 27.25 1148 GLY D C 1
ATOM 4950 O O . GLY D 2 144 ? 22.809 28.934 57.880 1.00 25.13 1148 GLY D O 1
ATOM 4951 N N . VAL D 2 145 ? 21.946 30.598 56.652 1.00 23.68 1149 VAL D N 1
ATOM 4952 C CA . VAL D 2 145 ? 22.318 29.958 55.390 1.00 21.66 1149 VAL D CA 1
ATOM 4953 C C . VAL D 2 145 ? 23.349 30.791 54.634 1.00 20.32 1149 VAL D C 1
ATOM 4954 O O . VAL D 2 145 ? 23.149 31.981 54.416 1.00 20.82 1149 VAL D O 1
ATOM 4958 N N . SER D 2 146 ? 24.458 30.163 54.260 1.00 17.99 1150 SER D N 1
ATOM 4959 C CA . SER D 2 146 ? 25.504 30.845 53.511 1.00 18.56 1150 SER D CA 1
ATOM 4960 C C . SER D 2 146 ? 25.153 30.952 52.033 1.00 18.74 1150 SER D C 1
ATOM 4961 O O . SER D 2 146 ? 24.511 30.070 51.466 1.00 21.25 1150 SER D O 1
ATOM 4964 N N . LYS D 2 147 ? 25.575 32.043 51.410 1.00 21.01 1151 LYS D N 1
ATOM 4965 C CA . LYS D 2 147 ? 25.483 32.159 49.964 1.00 20.86 1151 LYS D CA 1
ATOM 4966 C C . LYS D 2 147 ? 26.706 32.884 49.426 1.00 20.45 1151 LYS D C 1
ATOM 4967 O O . LYS D 2 147 ? 27.392 33.592 50.169 1.00 18.35 1151 LYS D O 1
ATOM 4973 N N . VAL D 2 148 ? 26.976 32.693 48.141 1.00 21.08 1152 VAL D N 1
ATOM 4974 C CA . VAL D 2 148 ? 28.120 33.327 47.508 1.00 22.14 1152 VAL D CA 1
ATOM 4975 C C . VAL D 2 148 ? 27.706 34.184 46.307 1.00 22.65 1152 VAL D C 1
ATOM 4976 O O . VAL D 2 148 ? 26.721 33.903 45.614 1.00 23.90 1152 VAL D O 1
ATOM 4980 N N . VAL D 2 149 ? 28.468 35.241 46.071 1.00 20.69 1153 VAL D N 1
ATOM 4981 C CA . VAL D 2 149 ? 28.278 36.076 44.894 1.00 20.40 1153 VAL D CA 1
ATOM 4982 C C . VAL D 2 149 ? 29.650 36.455 44.365 1.00 24.53 1153 VAL D C 1
ATOM 4983 O O . VAL D 2 149 ? 30.645 36.372 45.091 1.00 23.87 1153 VAL D O 1
ATOM 4987 N N . SER D 2 150 ? 29.718 36.853 43.099 1.00 22.86 1154 SER D N 1
ATOM 4988 C CA . SER D 2 150 ? 30.961 37.382 42.560 1.00 23.56 1154 SER D CA 1
ATOM 4989 C C . SER D 2 150 ? 31.032 38.871 42.882 1.00 23.84 1154 SER D C 1
ATOM 4990 O O . SER D 2 150 ? 30.054 39.589 42.700 1.00 28.47 1154 SER D O 1
ATOM 4993 N N . LEU D 2 151 ? 32.184 39.329 43.357 1.00 20.44 1155 LEU D N 1
ATOM 4994 C CA . LEU D 2 151 ? 32.348 40.735 43.740 1.00 22.23 1155 LEU D CA 1
ATOM 4995 C C . LEU D 2 151 ? 33.325 41.506 42.858 1.00 23.69 1155 LEU D C 1
ATOM 4996 O O . LEU D 2 151 ? 34.363 40.995 42.464 1.00 21.97 1155 LEU D O 1
ATOM 5001 N N . SER D 2 152 ? 32.998 42.765 42.585 1.00 24.10 1156 SER D N 1
ATOM 5002 C CA . SER D 2 152 ? 33.966 43.690 42.021 1.00 26.00 1156 SER D CA 1
ATOM 5003 C C . SER D 2 152 ? 34.943 44.115 43.112 1.00 25.46 1156 SER D C 1
ATOM 5004 O O . SER D 2 152 ? 34.665 43.948 44.294 1.00 23.73 1156 SER D O 1
ATOM 5007 N N . LEU D 2 153 ? 36.084 44.670 42.717 1.00 25.79 1157 LEU D N 1
ATOM 5008 C CA . LEU D 2 153 ? 37.014 45.264 43.676 1.00 26.08 1157 LEU D CA 1
ATOM 5009 C C . LEU D 2 153 ? 36.304 46.268 44.585 1.00 28.03 1157 LEU D C 1
ATOM 5010 O O . LEU D 2 153 ? 36.517 46.277 45.799 1.00 26.28 1157 LEU D O 1
ATOM 5015 N N . GLU D 2 154 ? 35.458 47.107 43.990 1.00 29.84 1158 GLU D N 1
ATOM 5016 C CA . GLU D 2 154 ? 34.753 48.141 44.744 1.00 28.30 1158 GLU D CA 1
ATOM 5017 C C . GLU D 2 154 ? 33.843 47.550 45.812 1.00 27.09 1158 GLU D C 1
ATOM 5018 O O . GLU D 2 154 ? 33.849 47.998 46.953 1.00 28.07 1158 GLU D O 1
ATOM 5024 N N . LYS D 2 155 ? 33.062 46.536 45.449 1.00 26.46 1159 LYS D N 1
ATOM 5025 C CA . LYS D 2 155 ? 32.162 45.912 46.415 1.00 26.30 1159 LYS D CA 1
ATOM 5026 C C . LYS D 2 155 ? 32.943 45.172 47.501 1.00 24.52 1159 LYS D C 1
ATOM 5027 O O . LYS D 2 155 ? 32.550 45.159 48.674 1.00 26.26 1159 LYS D O 1
ATOM 5033 N N . ALA D 2 156 ? 34.042 44.540 47.108 1.00 24.07 1160 ALA D N 1
ATOM 5034 C CA . ALA D 2 156 ? 34.858 43.819 48.076 1.00 22.04 1160 ALA D CA 1
ATOM 5035 C C . ALA D 2 156 ? 35.495 44.789 49.063 1.00 23.56 1160 ALA D C 1
ATOM 5036 O O . ALA D 2 156 ? 35.605 44.494 50.247 1.00 22.74 1160 ALA D O 1
ATOM 5046 N N . LYS D 2 158 ? 34.223 47.618 50.078 1.00 27.08 1162 LYS D N 1
ATOM 5047 C CA . LYS D 2 158 ? 33.161 48.050 50.986 1.00 27.91 1162 LYS D CA 1
ATOM 5048 C C . LYS D 2 158 ? 32.852 46.982 52.022 1.00 28.82 1162 LYS D C 1
ATOM 5049 O O . LYS D 2 158 ? 32.588 47.281 53.180 1.00 28.33 1162 LYS D O 1
ATOM 5055 N N . ILE D 2 159 ? 32.898 45.728 51.596 1.00 27.19 1163 ILE D N 1
ATOM 5056 C CA . ILE D 2 159 ? 32.668 44.611 52.498 1.00 25.79 1163 ILE D CA 1
ATOM 5057 C C . ILE D 2 159 ? 33.734 44.494 53.596 1.00 26.79 1163 ILE D C 1
ATOM 5058 O O . ILE D 2 159 ? 33.410 44.269 54.765 1.00 28.22 1163 ILE D O 1
ATOM 5063 N N . LEU D 2 160 ? 35.003 44.652 53.230 1.00 25.73 1164 LEU D N 1
ATOM 5064 C CA . LEU D 2 160 ? 36.088 44.525 54.200 1.00 25.18 1164 LEU D CA 1
ATOM 5065 C C . LEU D 2 160 ? 36.089 45.685 55.195 1.00 28.47 1164 LEU D C 1
ATOM 5066 O O . LEU D 2 160 ? 36.462 45.520 56.352 1.00 29.18 1164 LEU D O 1
ATOM 5071 N N . GLU D 2 161 ? 35.692 46.860 54.724 1.00 27.32 1165 GLU D N 1
ATOM 5072 C CA . GLU D 2 161 ? 35.551 48.021 55.595 1.00 32.97 1165 GLU D CA 1
ATOM 5073 C C . GLU D 2 161 ? 34.510 47.739 56.667 1.00 35.20 1165 GLU D C 1
ATOM 5074 O O . GLU D 2 161 ? 34.813 47.762 57.866 1.00 34.50 1165 GLU D O 1
ATOM 5080 N N . GLU D 2 162 ? 33.283 47.473 56.223 1.00 35.25 1166 GLU D N 1
ATOM 5081 C CA . GLU D 2 162 ? 32.181 47.143 57.124 1.00 35.11 1166 GLU D CA 1
ATOM 5082 C C . GLU D 2 162 ? 32.600 46.107 58.165 1.00 36.08 1166 GLU D C 1
ATOM 5083 O O . GLU D 2 162 ? 32.271 46.229 59.345 1.00 41.35 1166 GLU D O 1
ATOM 5089 N N . ILE D 2 163 ? 33.321 45.085 57.718 1.00 35.78 1167 ILE D N 1
ATOM 5090 C CA . ILE D 2 163 ? 33.802 44.035 58.606 1.00 32.01 1167 ILE D CA 1
ATOM 5091 C C . ILE D 2 163 ? 34.726 44.589 59.692 1.00 38.71 1167 ILE D C 1
ATOM 5092 O O . ILE D 2 163 ? 34.672 44.154 60.844 1.00 39.76 1167 ILE D O 1
ATOM 5097 N N . ARG D 2 164 ? 35.566 45.556 59.329 1.00 36.36 1168 ARG D N 1
ATOM 5098 C CA . ARG D 2 164 ? 36.445 46.199 60.306 1.00 36.17 1168 ARG D CA 1
ATOM 5099 C C . ARG D 2 164 ? 35.663 47.088 61.276 1.00 37.85 1168 ARG D C 1
ATOM 5100 O O . ARG D 2 164 ? 36.057 47.247 62.435 1.00 40.00 1168 ARG D O 1
ATOM 5108 N N . LYS D 2 165 ? 34.555 47.657 60.806 1.00 37.19 1169 LYS D N 1
ATOM 5109 C CA . LYS D 2 165 ? 33.752 48.557 61.637 1.00 38.15 1169 LYS D CA 1
ATOM 5110 C C . LYS D 2 165 ? 32.931 47.778 62.655 1.00 44.49 1169 LYS D C 1
ATOM 5111 O O . LYS D 2 165 ? 32.705 48.239 63.777 1.00 45.01 1169 LYS D O 1
#

Sequence (638 aa):
PYIEKLELKGFKSYGNKKVVIPFSKGFTAIVGANGSGKSNIGDAILFVLGGLSAKARASRISDLIFAGSPAKYAEVAIYFNNEDRGFPIDEDEVVIRRRVYPDGRSSYWLNGRRATRSEILDILTAAISPDGYNIVLQGDITKFIKSPLERRLLIDDISGIKEKKNVFRTFEAISRNFSEIFAKLSPGGSARLILENPEDPFSGGLEIEAKPAGKDVKRIEASGGEKALTALAFVFAIQKFKPAPFYLFDEIDAHLDDANVKRVADLIKESSKESQFIVITLRDVANADKIIGVSRDGVSKVVSLSLEKAKILEEIRKKQGWEHGNPYIEKLELKGFKSYGNKKVVIPFSKGFTAIVGANGSGKSNIGDAILFVLGGLSAKARASRISDLIFAPPAKYAEVAIYFNNEDRGFPIDEDEVVIRRRVYPDGRSSYWLNGRRATRSEILDILTAAISPDGYNIVLQGDITKFIKSPLERRLLIDDISGIEKKNVFRTFEAISRNFSEIFAKLSPGGSARLILENPEDPFSGGLEIEAKPAKRIEASGGEKALTALAFVFAIQKFKPAPFYLFDEIDAHLDDANVKRVADLIKESSKESQFIVITLRDVANADKIIGVSRDGVSKVVSLSLEKAKILEEIRK

GO terms:
  GO:0005515 protein binding (F, IPI)

InterPro domains:
  IPR003395 RecF/RecN/SMC, N-terminal [PF02463] (3-1150)
  IPR010935 SMCs flexible hinge [PF06470] (521-627)
  IPR010935 SMCs flexible hinge [SM00968] (520-630)
  IPR011890 Structural maintenance of chromosomes protein, prokaryotic [MF_01894] (2-1159)
  IPR011890 Structural maintenance of chromosomes protein, prokaryotic [TIGR02168] (3-1157)
  IPR011890 Structural maintenance of chromosomes protein, prokaryotic [TIGR02169] (3-1157)
  IPR024704 Structural maintenance of chromosomes protein [PIRSF005719] (3-1161)
  IPR027417 P-loop containing nucleoside triphosphate hydrolase [G3DSA:3.40.50.300] (2-241)
  IPR027417 P-loop containing nucleoside triphosphate hydrolase [G3DSA:3.40.50.300] (979-1165)
  IPR027417 P-loop containing nucleoside triphosphate hydrolase [SSF52540] (1-1166)
  IPR036277 SMCs flexible hinge superfamily [SSF75553] (481-673)